Protein AF-0000000085149212 (afdb_homodimer)

InterPro domains:
  IPR003777 XdhC- CoxI [PF02625] (18-80)
  IPR027051 XdhC Rossmann domain [PF13478] (185-320)
  IPR052698 Molybdenum Cofactor Utilization and Processing [PTHR30388] (7-333)

Radius of gyration: 26.97 Å; Cα contacts (8 Å, |Δi|>4): 1523; chains: 2; bounding box: 62×85×58 Å

Secondary structure (DSSP, 8-state):
---SHHHHHHHHGGGTTS--EEEEEEEEES--SS-TT-EEEE-TTS-EEE-SSSSTTHHHHHHHHHHHHHH-B-EEEEEETT-TT-TT-TT-S--EEEEEEEE--GGGGGGGHHHHHHHHHTT--EEEEEEE--TT-BGGG--EEEEEPPTT--S-------EEEEETTEEEEEEEE-PPPEEEEE--SGGGHHHHHHHHHTT-EEEEE--STTSS-GGGSTTSEEE-S-GGGS-HHHHHT-SEEEE--S-HHHHHHHHHHHTTS--SEEEE-S-HHHHHHHHHHHT--GGG-SSEEESS-S------SHHHHHHHHHHHHHHHHTT-----GGGS--/---SHHHHHHHHGGGTTS--EEEEEEEEES--SS-TT-EEEE-TTS-EEE-SSSSTTHHHHHHHHHHHHHH-B-EEEEEETT-TT-TT-TT-S--EEEEEEEE--GGGGGGGHHHHHHHHHTT--EEEEEEE--TT-BGGG--EEEEEPPTT--S-------EEEEETTEEEEEEEE-PPPEEEEE--SGGGHHHHHHHHHTT-EEEEE--STTSS-GGGSTTSEEE-S-GGGS-HHHHHT-SEEEE--S-HHHHHHHHHHHTTS--SEEEE-S-HHHHHHHHHHHT--GGG-SSEEESS-S------SHHHHHHHHHHHHHHHHTT-----GGGS--

Sequence (676 aa):
MVQHLVDLLDTWLPSYQEDWVLAVLTQVEGSSYRKPGAIMLFHPMGKSLGMLSGGCLEADLRRHAQRAIQTQQVIQLTYDATDESDTSYQLGCGGIVNIMMVSLNKANNYLGLVSVHDALMRGDRGTYQLEIVADGVSSHQISGHFVEASSDAAPITLNTKTLKVTEQHKTLLQIPLRPPVHIGIFGGGLDAKPIAQMAQTMGWKVTIFDERTAYARTYDFPGCHIMKHPTPSISTDLLSGLDAAFIMSHNLQIDAKTLKTLQPLPLAYISLLGPVHRRDKVLDMAELSLKDFSGYFSAPAGLALGGELPGSVALSILSQCHGVLYNSKLTSLDSVMLMVQHLVDLLDTWLPSYQEDWVLAVLTQVEGSSYRKPGAIMLFHPMGKSLGMLSGGCLEADLRRHAQRAIQTQQVIQLTYDATDESDTSYQLGCGGIVNIMMVSLNKANNYLGLVSVHDALMRGDRGTYQLEIVADGVSSHQISGHFVEASSDAAPITLNTKTLKVTEQHKTLLQIPLRPPVHIGIFGGGLDAKPIAQMAQTMGWKVTIFDERTAYARTYDFPGCHIMKHPTPSISTDLLSGLDAAFIMSHNLQIDAKTLKTLQPLPLAYISLLGPVHRRDKVLDMAELSLKDFSGYFSAPAGLALGGELPGSVALSILSQCHGVLYNSKLTSLDSVML

Structure (mmCIF, N/CA/C/O backbone):
data_AF-0000000085149212-model_v1
#
loop_
_entity.id
_entity.type
_entity.pdbx_description
1 polymer 'Isoquinoline 1-oxidoreductase maturation factor'
#
loop_
_atom_site.group_PDB
_atom_site.id
_atom_site.type_symbol
_atom_site.label_atom_id
_atom_site.label_alt_id
_atom_site.label_comp_id
_atom_site.label_asym_id
_atom_site.label_entity_id
_atom_site.label_seq_id
_atom_site.pdbx_PDB_ins_code
_atom_site.Cartn_x
_atom_site.Cartn_y
_atom_site.Cartn_z
_atom_site.occupancy
_atom_site.B_iso_or_equiv
_atom_site.auth_seq_id
_atom_site.auth_comp_id
_atom_site.auth_asym_id
_atom_site.auth_atom_id
_atom_site.pdbx_PDB_model_num
ATOM 1 N N . MET A 1 1 ? 0.236 -13.805 5.188 1 48.72 1 MET A N 1
ATOM 2 C CA . MET A 1 1 ? -0.302 -14.461 4.004 1 48.72 1 MET A CA 1
ATOM 3 C C . MET A 1 1 ? 0.724 -14.477 2.877 1 48.72 1 MET A C 1
ATOM 5 O O . MET A 1 1 ? 1.381 -13.469 2.617 1 48.72 1 MET A O 1
ATOM 9 N N . VAL A 1 2 ? 1.106 -15.719 2.521 1 55.44 2 VAL A N 1
ATOM 10 C CA . VAL A 1 2 ? 2.145 -16.047 1.549 1 55.44 2 VAL A CA 1
ATOM 11 C C . VAL A 1 2 ? 1.577 -15.945 0.135 1 55.44 2 VAL A C 1
ATOM 13 O O . VAL A 1 2 ? 0.704 -16.734 -0.248 1 55.44 2 VAL A O 1
ATOM 16 N N . GLN A 1 3 ? 1.684 -14.836 -0.487 1 62.59 3 GLN A N 1
ATOM 17 C CA . GLN A 1 3 ? 1.107 -14.656 -1.815 1 62.59 3 GLN A CA 1
ATOM 18 C C . GLN A 1 3 ? 2.117 -15.016 -2.904 1 62.59 3 GLN A C 1
ATOM 20 O O . GLN A 1 3 ? 1.742 -15.531 -3.961 1 62.59 3 GLN A O 1
ATOM 25 N N . HIS A 1 4 ? 3.316 -14.812 -2.504 1 76.38 4 HIS A N 1
ATOM 26 C CA . HIS A 1 4 ? 4.359 -15.125 -3.473 1 76.38 4 HIS A CA 1
ATOM 27 C C . HIS A 1 4 ? 4.84 -16.562 -3.32 1 76.38 4 HIS A C 1
ATOM 29 O O . HIS A 1 4 ? 4.867 -17.094 -2.211 1 76.38 4 HIS A O 1
ATOM 35 N N . LEU A 1 5 ? 5.102 -17.156 -4.402 1 85.31 5 LEU A N 1
ATOM 36 C CA . LEU A 1 5 ? 5.512 -18.547 -4.422 1 85.31 5 LEU A CA 1
ATOM 37 C C . LEU A 1 5 ? 6.668 -18.797 -3.455 1 85.31 5 LEU A C 1
ATOM 39 O O . LEU A 1 5 ? 6.688 -19.797 -2.746 1 85.31 5 LEU A O 1
ATOM 43 N N . VAL A 1 6 ? 7.547 -17.844 -3.34 1 86.38 6 VAL A N 1
ATOM 44 C CA . VAL A 1 6 ? 8.711 -18.031 -2.479 1 86.38 6 VAL A CA 1
ATOM 45 C C . VAL A 1 6 ? 8.266 -18.109 -1.021 1 86.38 6 VAL A C 1
ATOM 47 O O . VAL A 1 6 ? 8.773 -18.938 -0.258 1 86.38 6 VAL A O 1
ATOM 50 N N . ASP A 1 7 ? 7.367 -17.266 -0.667 1 87.12 7 ASP A N 1
ATOM 51 C CA . ASP A 1 7 ? 6.855 -17.297 0.699 1 87.12 7 ASP A CA 1
ATOM 52 C C . ASP A 1 7 ? 6.102 -18.594 0.977 1 87.12 7 ASP A C 1
ATOM 54 O O . ASP A 1 7 ? 6.18 -19.141 2.078 1 87.12 7 ASP A O 1
ATOM 58 N N . LEU A 1 8 ? 5.383 -18.969 -0.04 1 90.69 8 LEU A N 1
ATOM 59 C CA . LEU A 1 8 ? 4.652 -20.234 0.061 1 90.69 8 LEU A CA 1
ATOM 60 C C . LEU A 1 8 ? 5.605 -21.391 0.296 1 90.69 8 LEU A C 1
ATOM 62 O O . LEU A 1 8 ? 5.406 -22.188 1.217 1 90.69 8 LEU A O 1
ATOM 66 N N . LEU A 1 9 ? 6.672 -21.422 -0.468 1 94.56 9 LEU A N 1
ATOM 67 C CA . LEU A 1 9 ? 7.641 -22.5 -0.385 1 94.56 9 LEU A CA 1
ATOM 68 C C . LEU A 1 9 ? 8.438 -22.422 0.912 1 94.56 9 LEU A C 1
ATOM 70 O O . LEU A 1 9 ? 8.781 -23.453 1.496 1 94.56 9 LEU A O 1
ATOM 74 N N . ASP A 1 10 ? 8.68 -21.203 1.374 1 92.31 10 ASP A N 1
ATOM 75 C CA . ASP A 1 10 ? 9.367 -21.016 2.648 1 92.31 10 ASP A CA 1
ATOM 76 C C . ASP A 1 10 ? 8.57 -21.625 3.797 1 92.31 10 ASP A C 1
ATOM 78 O O . ASP A 1 10 ? 9.148 -22.234 4.699 1 92.31 10 ASP A O 1
ATOM 82 N N . THR A 1 11 ? 7.355 -21.438 3.77 1 92.56 11 THR A N 1
ATOM 83 C CA . THR A 1 11 ? 6.48 -21.953 4.816 1 92.56 11 THR A CA 1
ATOM 84 C C . THR A 1 11 ? 6.32 -23.469 4.695 1 92.56 11 THR A C 1
ATOM 86 O O . THR A 1 11 ? 6.168 -24.156 5.703 1 92.56 11 THR A O 1
ATOM 89 N N . TRP A 1 12 ? 6.371 -23.969 3.514 1 95.62 12 TRP A N 1
ATOM 90 C CA . TRP A 1 12 ? 6.184 -25.375 3.203 1 95.62 12 TRP A CA 1
ATOM 91 C C . TRP A 1 12 ? 7.434 -26.172 3.551 1 95.62 12 TRP A C 1
ATOM 93 O O . TRP A 1 12 ? 7.336 -27.312 4.039 1 95.62 12 TRP A O 1
ATOM 103 N N . LEU A 1 13 ? 8.594 -25.594 3.445 1 95.81 13 LEU A N 1
ATOM 104 C CA . LEU A 1 13 ? 9.891 -26.281 3.428 1 95.81 13 LEU A CA 1
ATOM 105 C C . LEU A 1 13 ? 10.141 -27 4.746 1 95.81 13 LEU A C 1
ATOM 107 O O . LEU A 1 13 ? 10.586 -28.156 4.746 1 95.81 13 LEU A O 1
ATOM 111 N N . PRO A 1 14 ? 9.758 -26.375 5.887 1 95.62 14 PRO A N 1
ATOM 112 C CA . PRO A 1 14 ? 10.055 -27.047 7.156 1 95.62 14 PRO A CA 1
ATOM 113 C C . PRO A 1 14 ? 9.32 -28.375 7.301 1 95.62 14 PRO A C 1
ATOM 115 O O . PRO A 1 14 ? 9.758 -29.234 8.062 1 95.62 14 PRO A O 1
ATOM 118 N N . SER A 1 15 ? 8.242 -28.594 6.582 1 96.12 15 SER A N 1
ATOM 119 C CA . SER A 1 15 ? 7.461 -29.828 6.688 1 96.12 15 SER A CA 1
ATOM 120 C C . SER A 1 15 ? 7.254 -30.469 5.316 1 96.12 15 SER A C 1
ATOM 122 O O . SER A 1 15 ? 6.254 -31.156 5.09 1 96.12 15 SER A O 1
ATOM 124 N N . TYR A 1 16 ? 8.18 -30.188 4.402 1 95.25 16 TYR A N 1
ATOM 125 C CA . TYR A 1 16 ? 7.965 -30.562 3.014 1 95.25 16 TYR A CA 1
ATOM 126 C C . TYR A 1 16 ? 7.91 -32.094 2.873 1 95.25 16 TYR A C 1
ATOM 128 O O . TYR A 1 16 ? 7.375 -32.594 1.891 1 95.25 16 TYR A O 1
ATOM 136 N N . GLN A 1 17 ? 8.445 -32.844 3.912 1 95.75 17 GLN A N 1
ATOM 137 C CA . GLN A 1 17 ? 8.5 -34.281 3.816 1 95.75 17 GLN A CA 1
ATOM 138 C C . GLN A 1 17 ? 7.176 -34.906 4.246 1 95.75 17 GLN A C 1
ATOM 140 O O . GLN A 1 17 ? 6.988 -36.125 4.121 1 95.75 17 GLN A O 1
ATOM 145 N N . GLU A 1 18 ? 6.332 -34.031 4.672 1 94.75 18 GLU A N 1
ATOM 146 C CA . GLU A 1 18 ? 4.996 -34.531 4.98 1 94.75 18 GLU A CA 1
ATOM 147 C C . GLU A 1 18 ? 4.168 -34.688 3.713 1 94.75 18 GLU A C 1
ATOM 149 O O . GLU A 1 18 ? 4.645 -34.438 2.609 1 94.75 18 GLU A O 1
ATOM 154 N N . ASP A 1 19 ? 2.996 -35.375 3.775 1 93.75 19 ASP A N 1
ATOM 155 C CA . ASP A 1 19 ? 2.199 -35.781 2.627 1 93.75 19 ASP A CA 1
ATOM 156 C C . ASP A 1 19 ? 1.38 -34.625 2.074 1 93.75 19 ASP A C 1
ATOM 158 O O . ASP A 1 19 ? 0.161 -34.719 1.921 1 93.75 19 ASP A O 1
ATOM 162 N N . TRP A 1 20 ? 2.096 -33.531 1.67 1 97.75 20 TRP A N 1
ATOM 163 C CA . TRP A 1 20 ? 1.412 -32.406 1.094 1 97.75 20 TRP A CA 1
ATOM 164 C C . TRP A 1 20 ? 0.866 -32.719 -0.292 1 97.75 20 TRP A C 1
ATOM 166 O O . TRP A 1 20 ? 1.328 -33.656 -0.941 1 97.75 20 TRP A O 1
ATOM 176 N N . VAL A 1 21 ? -0.133 -31.984 -0.69 1 98.31 21 VAL A N 1
ATOM 177 C CA . VAL A 1 21 ? -0.676 -32.062 -2.041 1 98.31 21 VAL A CA 1
ATOM 178 C C . VAL A 1 21 ? -0.522 -30.719 -2.742 1 98.31 21 VAL A C 1
ATOM 180 O O . VAL A 1 21 ? -0.806 -29.672 -2.154 1 98.31 21 VAL A O 1
ATOM 183 N N . LEU A 1 22 ? 0.005 -30.75 -3.938 1 97.88 22 LEU A N 1
ATOM 184 C CA . LEU A 1 22 ? 0.068 -29.578 -4.793 1 97.88 22 LEU A CA 1
ATOM 185 C C . LEU A 1 22 ? -1.175 -29.469 -5.672 1 97.88 22 LEU A C 1
ATOM 187 O O . LEU A 1 22 ? -1.563 -30.453 -6.32 1 97.88 22 LEU A O 1
ATOM 191 N N . ALA A 1 23 ? -1.836 -28.375 -5.629 1 97.19 23 ALA A N 1
ATOM 192 C CA . ALA A 1 23 ? -2.854 -28.016 -6.613 1 97.19 23 ALA A CA 1
ATOM 193 C C . ALA A 1 23 ? -2.352 -26.906 -7.539 1 97.19 23 ALA A C 1
ATOM 195 O O . ALA A 1 23 ? -1.849 -25.891 -7.074 1 97.19 23 ALA A O 1
ATOM 196 N N . VAL A 1 24 ? -2.445 -27.141 -8.82 1 96.69 24 VAL A N 1
ATOM 197 C CA . VAL A 1 24 ? -1.967 -26.141 -9.781 1 96.69 24 VAL A CA 1
ATOM 198 C C . VAL A 1 24 ? -3.053 -25.859 -10.812 1 96.69 24 VAL A C 1
ATOM 200 O O . VAL A 1 24 ? -3.717 -26.781 -11.297 1 96.69 24 VAL A O 1
ATOM 203 N N . LEU A 1 25 ? -3.287 -24.594 -11.039 1 95.12 25 LEU A N 1
ATOM 204 C CA . LEU A 1 25 ? -4.176 -24.188 -12.117 1 95.12 25 LEU A CA 1
ATOM 205 C C . LEU A 1 25 ? -3.52 -24.406 -13.477 1 95.12 25 LEU A C 1
ATOM 207 O O . LEU A 1 25 ? -2.525 -23.75 -13.797 1 95.12 25 LEU A O 1
ATOM 211 N N . THR A 1 26 ? -4.09 -25.266 -14.305 1 96.56 26 THR A N 1
ATOM 212 C CA . THR A 1 26 ? -3.41 -25.672 -15.523 1 96.56 26 THR A CA 1
ATOM 213 C C . THR A 1 26 ? -4.008 -24.969 -16.734 1 96.56 26 THR A C 1
ATOM 215 O O . THR A 1 26 ? -3.34 -24.812 -17.766 1 96.56 26 THR A O 1
ATOM 218 N N . GLN A 1 27 ? -5.258 -24.594 -16.562 1 93.88 27 GLN A N 1
ATOM 219 C CA . GLN A 1 27 ? -5.941 -23.969 -17.688 1 93.88 27 GLN A CA 1
ATOM 220 C C . GLN A 1 27 ? -7.117 -23.125 -17.219 1 93.88 27 GLN A C 1
ATOM 222 O O . GLN A 1 27 ? -7.789 -23.469 -16.25 1 93.88 27 GLN A O 1
ATOM 227 N N . VAL A 1 28 ? -7.258 -22.031 -17.875 1 90.38 28 VAL A N 1
ATOM 228 C CA . VAL A 1 28 ? -8.398 -21.156 -17.609 1 90.38 28 VAL A CA 1
ATOM 229 C C . VAL A 1 28 ? -9.062 -20.766 -18.938 1 90.38 28 VAL A C 1
ATOM 231 O O . VAL A 1 28 ? -8.383 -20.422 -19.906 1 90.38 28 VAL A O 1
ATOM 234 N N . GLU A 1 29 ? -10.305 -21.016 -19.016 1 88.81 29 GLU A N 1
ATOM 235 C CA . GLU A 1 29 ? -11.141 -20.469 -20.094 1 88.81 29 GLU A CA 1
ATOM 236 C C . GLU A 1 29 ? -12.047 -19.359 -19.562 1 88.81 29 GLU A C 1
ATOM 238 O O . GLU A 1 29 ? -12.797 -19.562 -18.609 1 88.81 29 GLU A O 1
ATOM 243 N N . GLY A 1 30 ? -11.945 -18.25 -20.234 1 85.31 30 GLY A N 1
ATOM 244 C CA . GLY A 1 30 ? -12.68 -17.125 -19.703 1 85.31 30 GLY A CA 1
ATOM 245 C C . GLY A 1 30 ? -11.938 -16.391 -18.594 1 85.31 30 GLY A C 1
ATOM 246 O O . GLY A 1 30 ? -10.742 -16.094 -18.734 1 85.31 30 GLY A O 1
ATOM 247 N N . SER A 1 31 ? -12.703 -16.031 -17.547 1 81.25 31 SER A N 1
ATOM 248 C CA . SER A 1 31 ? -12.102 -15.25 -16.484 1 81.25 31 SER A CA 1
ATOM 249 C C . SER A 1 31 ? -11.93 -16.078 -15.219 1 81.25 31 SER A C 1
ATOM 251 O O . SER A 1 31 ? -12.719 -16.984 -14.953 1 81.25 31 SER A O 1
ATOM 253 N N . SER A 1 32 ? -10.898 -15.852 -14.547 1 82.75 32 SER A N 1
ATOM 254 C CA . SER A 1 32 ? -10.609 -16.469 -13.266 1 82.75 32 SER A CA 1
ATOM 255 C C . SER A 1 32 ? -9.867 -15.516 -12.336 1 82.75 32 SER A C 1
ATOM 257 O O . SER A 1 32 ? -9.344 -14.492 -12.781 1 82.75 32 SER A O 1
ATOM 259 N N . TYR A 1 33 ? -9.953 -15.883 -11.086 1 81 33 TYR A N 1
ATOM 260 C CA . TYR A 1 33 ? -9.25 -15.07 -10.102 1 81 33 TYR A CA 1
ATOM 261 C C . TYR A 1 33 ? -7.746 -15.141 -10.297 1 81 33 TYR A C 1
ATOM 263 O O . TYR A 1 33 ? -7.062 -14.109 -10.281 1 81 33 TYR A O 1
ATOM 271 N N . ARG A 1 34 ? -7.27 -16.359 -10.469 1 87.88 34 ARG A N 1
ATOM 272 C CA . ARG A 1 34 ? -5.852 -16.578 -10.734 1 87.88 34 ARG A CA 1
ATOM 273 C C . ARG A 1 34 ? -5.641 -17.141 -12.133 1 87.88 34 ARG A C 1
ATOM 275 O O . ARG A 1 34 ? -6.582 -17.609 -12.766 1 87.88 34 ARG A O 1
ATOM 282 N N . LYS A 1 35 ? -4.426 -17.047 -12.555 1 89.25 35 LYS A N 1
ATOM 283 C CA . LYS A 1 35 ? -4.074 -17.516 -13.891 1 89.25 35 LYS A CA 1
ATOM 284 C C . LYS A 1 35 ? -3.363 -18.859 -13.836 1 89.25 35 LYS A C 1
ATOM 286 O O . LYS A 1 35 ? -2.953 -19.312 -12.758 1 89.25 35 LYS A O 1
ATOM 291 N N . PRO A 1 36 ? -3.305 -19.5 -15.023 1 93.25 36 PRO A N 1
ATOM 292 C CA . PRO A 1 36 ? -2.572 -20.766 -15.031 1 93.25 36 PRO A CA 1
ATOM 293 C C . PRO A 1 36 ? -1.179 -20.656 -14.422 1 93.25 36 PRO A C 1
ATOM 295 O O . PRO A 1 36 ? -0.479 -19.656 -14.656 1 93.25 36 PRO A O 1
ATOM 298 N N . GLY A 1 37 ? -0.796 -21.672 -13.688 1 93.94 37 GLY A N 1
ATOM 299 C CA . GLY A 1 37 ? 0.485 -21.641 -13 1 93.94 37 GLY A CA 1
ATOM 300 C C . GLY A 1 37 ? 0.358 -21.328 -11.516 1 93.94 37 GLY A C 1
ATOM 301 O O . GLY A 1 37 ? 1.283 -21.594 -10.742 1 93.94 37 GLY A O 1
ATOM 302 N N . ALA A 1 38 ? -0.82 -20.797 -11.133 1 92.38 38 ALA A N 1
ATOM 303 C CA . ALA A 1 38 ? -1.062 -20.562 -9.719 1 92.38 38 ALA A CA 1
ATOM 304 C C . ALA A 1 38 ? -1.047 -21.859 -8.93 1 92.38 38 ALA A C 1
ATOM 306 O O . ALA A 1 38 ? -1.564 -22.891 -9.391 1 92.38 38 ALA A O 1
ATOM 307 N N . ILE A 1 39 ? -0.482 -21.781 -7.703 1 93.19 39 ILE A N 1
ATOM 308 C CA . ILE A 1 39 ? -0.254 -22.984 -6.922 1 93.19 39 ILE A CA 1
ATOM 309 C C . ILE A 1 39 ? -0.87 -22.828 -5.535 1 93.19 39 ILE A C 1
ATOM 311 O O . ILE A 1 39 ? -0.856 -21.75 -4.961 1 93.19 39 ILE A O 1
ATOM 315 N N . MET A 1 40 ? -1.402 -23.906 -5.062 1 93.94 40 MET A N 1
ATOM 316 C CA . MET A 1 40 ? -1.855 -24.062 -3.684 1 93.94 40 MET A CA 1
ATOM 317 C C . MET A 1 40 ? -1.397 -25.391 -3.104 1 93.94 40 MET A C 1
ATOM 319 O O . MET A 1 40 ? -1.332 -26.391 -3.818 1 93.94 40 MET A O 1
ATOM 323 N N . LEU A 1 41 ? -0.998 -25.391 -1.841 1 96 41 LEU A N 1
ATOM 324 C CA . LEU A 1 41 ? -0.539 -26.609 -1.163 1 96 41 LEU A CA 1
ATOM 325 C C . LEU A 1 41 ? -1.487 -26.984 -0.032 1 96 41 LEU A C 1
ATOM 327 O O . LEU A 1 41 ? -1.978 -26.109 0.693 1 96 41 LEU A O 1
ATOM 331 N N . PHE A 1 42 ? -1.752 -28.219 0.067 1 96.19 42 PHE A N 1
ATOM 332 C CA . PHE A 1 42 ? -2.633 -28.734 1.105 1 96.19 42 PHE A CA 1
ATOM 333 C C . PHE A 1 42 ? -1.885 -29.688 2.021 1 96.19 42 PHE A C 1
ATOM 335 O O . PHE A 1 42 ? -1.281 -30.656 1.554 1 96.19 42 PHE A O 1
ATOM 342 N N . HIS A 1 43 ? -1.941 -29.422 3.262 1 95.5 43 HIS A N 1
ATOM 343 C CA . HIS A 1 43 ? -1.391 -30.312 4.273 1 95.5 43 HIS A CA 1
ATOM 344 C C . HIS A 1 43 ? -2.381 -31.422 4.633 1 95.5 43 HIS A C 1
ATOM 346 O O . HIS A 1 43 ? -3.594 -31.188 4.617 1 95.5 43 HIS A O 1
ATOM 352 N N . PRO A 1 44 ? -1.863 -32.562 4.996 1 92 44 PRO A N 1
ATOM 353 C CA . PRO A 1 44 ? -2.775 -33.625 5.359 1 92 44 PRO A CA 1
ATOM 354 C C . PRO A 1 44 ? -3.627 -33.312 6.582 1 92 44 PRO A C 1
ATOM 356 O O . PRO A 1 44 ? -4.738 -33.844 6.723 1 92 44 PRO A O 1
ATOM 359 N N . MET A 1 45 ? -3.193 -32.406 7.387 1 91.75 45 MET A N 1
ATOM 360 C CA . MET A 1 45 ? -3.908 -32.062 8.617 1 91.75 45 MET A CA 1
ATOM 361 C C . MET A 1 45 ? -4.785 -30.844 8.43 1 91.75 45 MET A C 1
ATOM 363 O O . MET A 1 45 ? -5.246 -30.25 9.406 1 91.75 45 MET A O 1
ATOM 367 N N . GLY A 1 46 ? -4.988 -30.406 7.258 1 87.69 46 GLY A N 1
ATOM 368 C CA . GLY A 1 46 ? -6.02 -29.422 7.016 1 87.69 46 GLY A CA 1
ATOM 369 C C . GLY A 1 46 ? -5.457 -28.047 6.699 1 87.69 46 GLY A C 1
ATOM 370 O O . GLY A 1 46 ? -6.164 -27.188 6.16 1 87.69 46 GLY A O 1
ATOM 371 N N . LYS A 1 47 ? -4.266 -27.797 7.012 1 88.31 47 LYS A N 1
ATOM 372 C CA . LYS A 1 47 ? -3.652 -26.516 6.691 1 88.31 47 LYS A CA 1
ATOM 373 C C . LYS A 1 47 ? -3.457 -26.359 5.188 1 88.31 47 LYS A C 1
ATOM 375 O O . LYS A 1 47 ? -3.229 -27.344 4.48 1 88.31 47 LYS A O 1
ATOM 380 N N . SER A 1 48 ? -3.67 -25.219 4.66 1 91.5 48 SER A N 1
ATOM 381 C CA . SER A 1 48 ? -3.422 -24.953 3.25 1 91.5 48 SER A CA 1
ATOM 382 C C . SER A 1 48 ? -2.572 -23.688 3.07 1 91.5 48 SER A C 1
ATOM 384 O O . SER A 1 48 ? -2.564 -22.812 3.934 1 91.5 48 SER A O 1
ATOM 386 N N . LEU A 1 49 ? -1.771 -23.641 2.012 1 91.81 49 LEU A N 1
ATOM 387 C CA . LEU A 1 49 ? -0.938 -22.5 1.628 1 91.81 49 LEU A CA 1
ATOM 388 C C . LEU A 1 49 ? -1.251 -22.062 0.205 1 91.81 49 LEU A C 1
ATOM 390 O O . LEU A 1 49 ? -1.349 -22.891 -0.704 1 91.81 49 LEU A O 1
ATOM 394 N N . GLY A 1 50 ? -1.439 -20.688 0.141 1 89.19 50 GLY A N 1
ATOM 395 C CA . GLY A 1 50 ? -1.713 -20.141 -1.181 1 89.19 50 GLY A CA 1
ATOM 396 C C . GLY A 1 50 ? -3.193 -19.984 -1.461 1 89.19 50 GLY A C 1
ATOM 397 O O . GLY A 1 50 ? -4.023 -20.156 -0.566 1 89.19 50 GLY A O 1
ATOM 398 N N . MET A 1 51 ? -3.461 -19.547 -2.752 1 86.75 51 MET A N 1
ATOM 399 C CA . MET A 1 51 ? -4.84 -19.297 -3.164 1 86.75 51 MET A CA 1
ATOM 400 C C . MET A 1 51 ? -5.004 -19.484 -4.668 1 86.75 51 MET A C 1
ATOM 402 O O . MET A 1 51 ? -4.168 -19.031 -5.453 1 86.75 51 MET A O 1
ATOM 406 N N . LEU A 1 52 ? -6 -20.203 -5.031 1 88.25 52 LEU A N 1
ATOM 407 C CA . LEU A 1 52 ? -6.293 -20.391 -6.449 1 88.25 52 LEU A CA 1
ATOM 408 C C . LEU A 1 52 ? -7.523 -19.578 -6.859 1 88.25 52 LEU A C 1
ATOM 410 O O . LEU A 1 52 ? -7.746 -19.344 -8.047 1 88.25 52 LEU A O 1
ATOM 414 N N . SER A 1 53 ? -8.273 -19.281 -5.789 1 80.44 53 SER A N 1
ATOM 415 C CA . SER A 1 53 ? -9.516 -18.531 -5.996 1 80.44 53 SER A CA 1
ATOM 416 C C . SER A 1 53 ? -9.781 -17.578 -4.844 1 80.44 53 SER A C 1
ATOM 418 O O . SER A 1 53 ? -8.922 -17.359 -3.988 1 80.44 53 SER A O 1
ATOM 420 N N . GLY A 1 54 ? -10.875 -16.844 -4.891 1 73.75 54 GLY A N 1
ATOM 421 C CA . GLY A 1 54 ? -11.258 -15.945 -3.811 1 73.75 54 GLY A CA 1
ATOM 422 C C . GLY A 1 54 ? -11.852 -16.672 -2.617 1 73.75 54 GLY A C 1
ATOM 423 O O . GLY A 1 54 ? -12.57 -16.062 -1.817 1 73.75 54 GLY A O 1
ATOM 424 N N . GLY A 1 55 ? -11.602 -18 -2.412 1 70.88 55 GLY A N 1
ATOM 425 C CA . GLY A 1 55 ? -12.102 -18.766 -1.289 1 70.88 55 GLY A CA 1
ATOM 426 C C . GLY A 1 55 ? -13.203 -19.75 -1.676 1 70.88 55 GLY A C 1
ATOM 427 O O . GLY A 1 55 ? -13.547 -20.641 -0.902 1 70.88 55 GLY A O 1
ATOM 428 N N . CYS A 1 56 ? -13.719 -19.75 -2.803 1 70.5 56 CYS A N 1
ATOM 429 C CA . CYS A 1 56 ? -14.898 -20.5 -3.205 1 70.5 56 CYS A CA 1
ATOM 430 C C . CYS A 1 56 ? -14.547 -21.969 -3.447 1 70.5 56 CYS A C 1
ATOM 432 O O . CYS A 1 56 ? -15.352 -22.859 -3.17 1 70.5 56 CYS A O 1
ATOM 434 N N . LEU A 1 57 ? -13.344 -22.203 -3.865 1 80.06 57 LEU A N 1
ATOM 435 C CA . LEU A 1 57 ? -12.984 -23.547 -4.297 1 80.06 57 LEU A CA 1
ATOM 436 C C . LEU A 1 57 ? -12.211 -24.281 -3.203 1 80.06 57 LEU A C 1
ATOM 438 O O . LEU A 1 57 ? -12.102 -25.516 -3.23 1 80.06 57 LEU A O 1
ATOM 442 N N . GLU A 1 58 ? -11.75 -23.578 -2.221 1 81.19 58 GLU A N 1
ATOM 443 C CA . GLU A 1 58 ? -10.719 -24.094 -1.326 1 81.19 58 GLU A CA 1
ATOM 444 C C . GLU A 1 58 ? -11.258 -25.25 -0.473 1 81.19 58 GLU A C 1
ATOM 446 O O . GLU A 1 58 ? -10.547 -26.219 -0.217 1 81.19 58 GLU A O 1
ATOM 451 N N . ALA A 1 59 ? -12.508 -25.156 -0.05 1 80.94 59 ALA A N 1
ATOM 452 C CA . ALA A 1 59 ? -13.07 -26.234 0.759 1 80.94 59 ALA A CA 1
ATOM 453 C C . ALA A 1 59 ? -13.164 -27.531 -0.04 1 80.94 59 ALA A C 1
ATOM 455 O O . ALA A 1 59 ? -12.828 -28.609 0.464 1 80.94 59 ALA A O 1
ATOM 456 N N . ASP A 1 60 ? -13.641 -27.438 -1.241 1 88.69 60 ASP A N 1
ATOM 457 C CA . ASP A 1 60 ? -13.742 -28.609 -2.105 1 88.69 60 ASP A CA 1
ATOM 458 C C . ASP A 1 60 ? -12.359 -29.156 -2.463 1 88.69 60 ASP A C 1
ATOM 460 O O . ASP A 1 60 ? -12.148 -30.359 -2.49 1 88.69 60 ASP A O 1
ATOM 464 N N . LEU A 1 61 ? -11.477 -28.281 -2.732 1 92.81 61 LEU A N 1
ATOM 465 C CA . LEU A 1 61 ? -10.117 -28.672 -3.062 1 92.81 61 LEU A CA 1
ATOM 466 C C . LEU A 1 61 ? -9.477 -29.453 -1.915 1 92.81 61 LEU A C 1
ATOM 468 O O . LEU A 1 61 ? -8.719 -30.391 -2.145 1 92.81 61 LEU A O 1
ATOM 472 N N . ARG A 1 62 ? -9.812 -29.109 -0.745 1 92.44 62 ARG A N 1
ATOM 473 C CA . ARG A 1 62 ? -9.281 -29.797 0.422 1 92.44 62 ARG A CA 1
ATOM 474 C C . ARG A 1 62 ? -9.742 -31.25 0.458 1 92.44 62 ARG A C 1
ATOM 47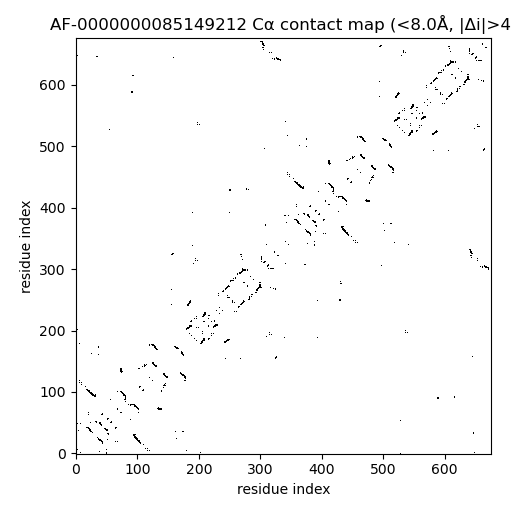6 O O . ARG A 1 62 ? -8.969 -32.156 0.798 1 92.44 62 ARG A O 1
ATOM 483 N N . ARG A 1 63 ? -10.961 -31.438 0.127 1 93.06 63 ARG A N 1
ATOM 484 C CA . ARG A 1 63 ? -11.492 -32.812 0.083 1 93.06 63 ARG A CA 1
ATOM 485 C C . ARG A 1 63 ? -10.773 -33.625 -0.97 1 93.06 63 ARG A C 1
ATOM 487 O O . ARG A 1 63 ? -10.398 -34.781 -0.71 1 93.06 63 ARG A O 1
ATOM 494 N N . HIS A 1 64 ? -10.625 -33.062 -2.064 1 95.69 64 HIS A N 1
ATOM 495 C CA . HIS A 1 64 ? -9.938 -33.781 -3.139 1 95.69 64 HIS A CA 1
ATOM 496 C C . HIS A 1 64 ? -8.477 -34 -2.787 1 95.69 64 HIS A C 1
ATOM 498 O O . HIS A 1 64 ? -7.891 -35.031 -3.193 1 95.69 64 HIS A O 1
ATOM 504 N N . ALA A 1 65 ? -7.91 -33.094 -2.037 1 96.62 65 ALA A N 1
ATOM 505 C CA . ALA A 1 65 ? -6.527 -33.25 -1.601 1 96.62 65 ALA A CA 1
ATOM 506 C C . ALA A 1 65 ? -6.379 -34.5 -0.72 1 96.62 65 ALA A C 1
ATOM 508 O O . ALA A 1 65 ? -5.41 -35.25 -0.854 1 96.62 65 ALA A O 1
ATOM 509 N N . GLN A 1 66 ? -7.336 -34.688 0.116 1 95.19 66 GLN A N 1
ATOM 510 C CA . GLN A 1 66 ? -7.312 -35.875 0.967 1 95.19 66 GLN A CA 1
ATOM 511 C C . GLN A 1 66 ? -7.367 -37.156 0.134 1 95.19 66 GLN A C 1
ATOM 513 O O . GLN A 1 66 ? -6.66 -38.125 0.421 1 95.19 66 GLN A O 1
ATOM 518 N N . ARG A 1 67 ? -8.18 -37.094 -0.853 1 96.44 67 ARG A N 1
ATOM 519 C CA . ARG A 1 67 ? -8.281 -38.219 -1.759 1 96.44 67 ARG A CA 1
ATOM 520 C C . ARG A 1 67 ? -6.953 -38.469 -2.471 1 96.44 67 ARG A C 1
ATOM 522 O O . ARG A 1 67 ? -6.535 -39.625 -2.625 1 96.44 67 ARG A O 1
ATOM 529 N N . ALA A 1 68 ? -6.32 -37.469 -2.904 1 97.31 68 ALA A N 1
ATOM 530 C CA . ALA A 1 68 ? -5.031 -37.594 -3.58 1 97.31 68 ALA A CA 1
ATOM 531 C C . ALA A 1 68 ? -3.986 -38.219 -2.662 1 97.31 68 ALA A C 1
ATOM 533 O O . ALA A 1 68 ? -3.172 -39.031 -3.105 1 97.31 68 ALA A O 1
ATOM 534 N N . ILE A 1 69 ? -4.016 -37.812 -1.412 1 95.56 69 ILE A N 1
ATOM 535 C CA . ILE A 1 69 ? -3.084 -38.344 -0.43 1 95.56 69 ILE A CA 1
ATOM 536 C C . ILE A 1 69 ? -3.326 -39.844 -0.256 1 95.56 69 ILE A C 1
ATOM 538 O O . ILE A 1 69 ? -2.383 -40.656 -0.264 1 95.56 69 ILE A O 1
ATOM 542 N N . GLN A 1 70 ? -4.531 -40.219 -0.16 1 95.31 70 GLN A N 1
ATOM 543 C CA . GLN A 1 70 ? -4.914 -41.594 0.113 1 95.31 70 GLN A CA 1
ATOM 544 C C . GLN A 1 70 ? -4.613 -42.5 -1.082 1 95.31 70 GLN A C 1
ATOM 546 O O . GLN A 1 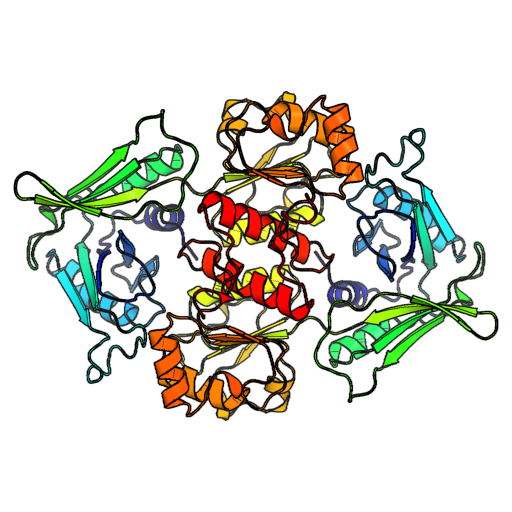70 ? -4.121 -43.625 -0.917 1 95.31 70 GLN A O 1
ATOM 551 N N . THR A 1 71 ? -4.863 -42.031 -2.256 1 97 71 THR A N 1
ATOM 552 C CA . THR A 1 71 ? -4.789 -42.875 -3.441 1 97 71 THR A CA 1
ATOM 553 C C . THR A 1 71 ? -3.406 -42.781 -4.082 1 97 71 THR A C 1
ATOM 555 O O . THR A 1 71 ? -3.029 -43.625 -4.887 1 97 71 THR A O 1
ATOM 558 N N . GLN A 1 72 ? -2.723 -41.656 -3.799 1 97.31 72 GLN A N 1
ATOM 559 C CA . GLN A 1 72 ? -1.446 -41.344 -4.438 1 97.31 72 GLN A CA 1
ATOM 560 C C . GLN A 1 72 ? -1.588 -41.312 -5.953 1 97.31 72 GLN A C 1
ATOM 562 O O . GLN A 1 72 ? -0.713 -41.781 -6.68 1 97.31 72 GLN A O 1
ATOM 567 N N . GLN A 1 73 ? -2.781 -40.844 -6.359 1 97.94 73 GLN A N 1
ATOM 568 C CA . GLN A 1 73 ? -3.08 -40.656 -7.773 1 97.94 73 GLN A CA 1
ATOM 569 C C . GLN A 1 73 ? -3.326 -39.188 -8.086 1 97.94 73 GLN A C 1
ATOM 571 O O . GLN A 1 73 ? -3.82 -38.438 -7.242 1 97.94 73 GLN A O 1
ATOM 576 N N . VAL A 1 74 ? -2.945 -38.844 -9.297 1 98.31 74 VAL A N 1
ATOM 577 C CA . VAL A 1 74 ? -3.242 -37.5 -9.797 1 98.31 74 VAL A CA 1
ATOM 578 C C . VAL A 1 74 ? -4.754 -37.312 -9.93 1 98.31 74 VAL A C 1
ATOM 580 O O . VAL A 1 74 ? -5.457 -38.219 -10.383 1 98.31 74 VAL A O 1
ATOM 583 N N . ILE A 1 75 ? -5.195 -36.188 -9.492 1 98.38 75 ILE A N 1
ATOM 584 C CA . ILE A 1 75 ? -6.602 -35.844 -9.648 1 98.38 75 ILE A CA 1
ATOM 585 C C . ILE A 1 75 ? -6.723 -34.625 -10.578 1 98.38 75 ILE A C 1
ATOM 587 O O . ILE A 1 75 ? -6.047 -33.625 -10.375 1 98.38 75 ILE A O 1
ATOM 591 N N . GLN A 1 76 ? -7.48 -34.812 -11.625 1 97.88 76 GLN A N 1
ATOM 592 C CA . GLN A 1 76 ? -7.84 -33.688 -12.492 1 97.88 76 GLN A CA 1
ATOM 593 C C . GLN A 1 76 ? -9.227 -33.156 -12.141 1 97.88 76 GLN A C 1
ATOM 595 O O . GLN A 1 76 ? -10.203 -33.906 -12.141 1 97.88 76 GLN A O 1
ATOM 600 N N . LEU A 1 77 ? -9.258 -31.859 -11.836 1 95.94 77 LEU A N 1
ATOM 601 C CA . LEU A 1 77 ? -10.523 -31.219 -11.492 1 95.94 77 LEU A CA 1
ATOM 602 C C . LEU A 1 77 ? -10.891 -30.156 -12.516 1 95.94 77 LEU A C 1
ATOM 604 O O . LEU A 1 77 ? -10.016 -29.438 -13.008 1 95.94 77 LEU A O 1
ATOM 608 N N . THR A 1 78 ? -12.109 -30.094 -12.867 1 93.62 78 THR A N 1
ATOM 609 C CA . THR A 1 78 ? -12.664 -29.016 -13.688 1 93.62 78 THR A CA 1
ATOM 610 C C . THR A 1 78 ? -13.812 -28.328 -12.969 1 93.62 78 THR A C 1
ATOM 612 O O . THR A 1 78 ? -14.758 -28.969 -12.523 1 93.62 78 THR A O 1
ATOM 615 N N . TYR A 1 79 ? -13.617 -27.078 -12.766 1 87.94 79 TYR A N 1
ATOM 616 C CA . TYR A 1 79 ? -14.695 -26.266 -12.203 1 87.94 79 TYR A CA 1
ATOM 617 C C . TYR A 1 79 ? -15.281 -25.328 -13.258 1 87.94 79 TYR A C 1
ATOM 619 O O . TYR A 1 79 ? -14.562 -24.531 -13.852 1 87.94 79 TYR A O 1
ATOM 627 N N . ASP A 1 80 ? -16.547 -25.422 -13.508 1 81.69 80 ASP A N 1
ATOM 628 C CA . ASP A 1 80 ? -17.234 -24.641 -14.523 1 81.69 80 ASP A CA 1
ATOM 629 C C . ASP A 1 80 ? -18.172 -23.609 -13.891 1 81.69 80 ASP A C 1
ATOM 631 O O . ASP A 1 80 ? -19.281 -23.953 -13.469 1 81.69 80 ASP A O 1
ATOM 635 N N . ALA A 1 81 ? -17.719 -22.453 -13.844 1 67.06 81 ALA A N 1
ATOM 636 C CA . ALA A 1 81 ? -18.5 -21.375 -13.25 1 67.06 81 ALA A CA 1
ATOM 637 C C . ALA A 1 81 ? -19.547 -20.844 -14.234 1 67.06 81 ALA A C 1
ATOM 639 O O . ALA A 1 81 ? -20.391 -20.047 -13.859 1 67.06 81 ALA A O 1
ATOM 640 N N . THR A 1 82 ? -19.469 -21.188 -15.477 1 62.5 82 THR A N 1
ATOM 641 C CA . THR A 1 82 ? -20.453 -20.766 -16.453 1 62.5 82 THR A CA 1
ATOM 642 C C . THR A 1 82 ? -21.781 -21.484 -16.25 1 62.5 82 THR A C 1
ATOM 644 O O . THR A 1 82 ? -22.812 -21.062 -16.75 1 62.5 82 THR A O 1
ATOM 647 N N . ASP A 1 83 ? -21.641 -22.531 -15.539 1 58.5 83 ASP A N 1
ATOM 648 C CA . ASP A 1 83 ? -22.844 -23.328 -15.328 1 58.5 83 ASP A CA 1
ATOM 649 C C . ASP A 1 83 ? -23.656 -22.797 -14.141 1 58.5 83 ASP A C 1
ATOM 651 O O . ASP A 1 83 ? -23.219 -22.906 -12.992 1 58.5 83 ASP A O 1
ATOM 655 N N . GLU A 1 84 ? -24.672 -21.984 -14.414 1 55.97 84 GLU A N 1
ATOM 656 C CA . GLU A 1 84 ? -25.547 -21.328 -13.445 1 55.97 84 GLU A CA 1
ATOM 657 C C . GLU A 1 84 ? -26.156 -22.344 -12.477 1 55.97 84 GLU A C 1
ATOM 659 O O . GLU A 1 84 ? -26.625 -21.969 -11.398 1 55.97 84 GLU A O 1
ATOM 664 N N . SER A 1 85 ? -26.281 -23.5 -12.922 1 48.97 85 SER A N 1
ATOM 665 C CA . SER A 1 85 ? -26.969 -24.516 -12.125 1 48.97 85 SER A CA 1
ATOM 666 C C . SER A 1 85 ? -26.047 -25.078 -11.047 1 48.97 85 SER A C 1
ATOM 668 O O . SER A 1 85 ? -26.516 -25.719 -10.102 1 48.97 85 SER A O 1
ATOM 670 N N . ASP A 1 86 ? -24.812 -24.812 -11.266 1 50.34 86 ASP A N 1
ATOM 671 C CA . ASP A 1 86 ? -23.891 -25.375 -10.289 1 50.34 86 ASP A CA 1
ATOM 672 C C . ASP A 1 86 ? -23.75 -24.453 -9.078 1 50.34 86 ASP A C 1
ATOM 674 O O . ASP A 1 86 ? -23.156 -23.375 -9.172 1 50.34 86 ASP A O 1
ATOM 678 N N . THR A 1 87 ? -24.625 -24.609 -8.18 1 48.72 87 THR A N 1
ATOM 679 C CA . THR A 1 87 ? -24.781 -23.859 -6.934 1 48.72 87 THR A CA 1
ATOM 680 C C . THR A 1 87 ? -23.438 -23.719 -6.211 1 48.72 87 THR A C 1
ATOM 682 O O . THR A 1 87 ? -23.281 -22.859 -5.348 1 48.72 87 THR A O 1
ATOM 685 N N . SER A 1 88 ? -22.609 -24.719 -6.586 1 49.59 88 SER A N 1
ATOM 686 C CA . SER A 1 88 ? -21.406 -24.844 -5.746 1 49.59 88 SER A CA 1
ATOM 687 C C . SER A 1 88 ? -20.406 -23.75 -6.055 1 49.59 88 SER A C 1
ATOM 689 O O . SER A 1 88 ? -19.531 -23.453 -5.234 1 49.59 88 SER A O 1
ATOM 691 N N . TYR A 1 89 ? -20.703 -23.078 -7.293 1 55.12 89 TYR A N 1
ATOM 692 C CA . TYR A 1 89 ? -19.609 -22.25 -7.758 1 55.12 89 TYR A CA 1
ATOM 693 C C . TYR A 1 89 ? -20.078 -20.844 -8.078 1 55.12 89 TYR A C 1
ATOM 695 O O . TYR A 1 89 ? -20.328 -20.5 -9.234 1 55.12 89 TYR A O 1
ATOM 703 N N . GLN A 1 90 ? -20.906 -20.5 -7.25 1 56.88 90 GLN A N 1
ATOM 704 C CA . GLN A 1 90 ? -21.422 -19.156 -7.5 1 56.88 90 GLN A CA 1
ATOM 705 C C . GLN A 1 90 ? -20.281 -18.125 -7.5 1 56.88 90 GLN A C 1
ATOM 707 O O . GLN A 1 90 ? -20.297 -17.188 -6.715 1 56.88 90 GLN A O 1
ATOM 712 N N . LEU A 1 91 ? -19.109 -18.625 -8.312 1 58.75 91 LEU A N 1
ATOM 713 C CA . LEU A 1 91 ? -17.859 -17.859 -8.305 1 58.75 91 LEU A CA 1
ATOM 714 C C . LEU A 1 91 ? -18.047 -16.516 -9.023 1 58.75 91 LEU A C 1
ATOM 716 O O . LEU A 1 91 ? -17.297 -15.57 -8.773 1 58.75 91 LEU A O 1
ATOM 720 N N . GLY A 1 92 ? -19.141 -16.422 -9.719 1 60.41 92 GLY A N 1
ATOM 721 C CA . GLY A 1 92 ? -19.438 -15.227 -10.484 1 60.41 92 GLY A CA 1
ATOM 722 C C . GLY A 1 92 ? -18.312 -14.828 -11.43 1 60.41 92 GLY A C 1
ATOM 723 O O . GLY A 1 92 ? -18.359 -13.75 -12.031 1 60.41 92 GLY A O 1
ATOM 724 N N . CYS A 1 93 ? -17.156 -15.648 -11.516 1 64.5 93 CYS A N 1
ATOM 725 C CA . CYS A 1 93 ? -16.094 -15.219 -12.414 1 64.5 93 CYS A CA 1
ATOM 726 C C . CYS A 1 93 ? -16.359 -15.68 -13.844 1 64.5 93 CYS A C 1
ATOM 728 O O . CYS A 1 93 ? -15.773 -15.156 -14.789 1 64.5 93 CYS A O 1
ATOM 730 N N . GLY A 1 94 ? -17.359 -16.594 -14.094 1 65.62 94 GLY A N 1
ATOM 731 C CA . GLY A 1 94 ? -17.812 -16.984 -15.414 1 65.62 94 GLY A CA 1
ATOM 732 C C . GLY A 1 94 ? -16.781 -17.75 -16.219 1 65.62 94 GLY A C 1
ATOM 733 O O . GLY A 1 94 ? -16.828 -17.781 -17.438 1 65.62 94 GLY A O 1
ATOM 734 N N . GLY A 1 95 ? -15.852 -18.391 -15.594 1 78.75 95 GLY A N 1
ATOM 735 C CA . GLY A 1 95 ? -14.844 -19.109 -16.359 1 78.75 95 GLY A CA 1
ATOM 736 C C . GLY A 1 95 ? -14.75 -20.578 -15.977 1 78.75 95 GLY A C 1
ATOM 737 O O . GLY A 1 95 ? -15.5 -21.062 -15.125 1 78.75 95 GLY A O 1
ATOM 738 N N . ILE A 1 96 ? -14.055 -21.375 -16.812 1 87 96 ILE A N 1
ATOM 739 C CA . ILE A 1 96 ? -13.734 -22.766 -16.547 1 87 96 ILE A CA 1
ATOM 740 C C . ILE A 1 96 ? -12.273 -22.891 -16.125 1 87 96 ILE A C 1
ATOM 742 O O . ILE A 1 96 ? -11.383 -22.359 -16.797 1 87 96 ILE A O 1
ATOM 746 N N . VAL A 1 97 ? -12.125 -23.547 -14.984 1 91.19 97 VAL A N 1
ATOM 747 C CA . VAL A 1 97 ? -10.758 -23.688 -14.5 1 91.19 97 VAL A CA 1
ATOM 748 C C . VAL A 1 97 ? -10.414 -25.172 -14.375 1 91.19 97 VAL A C 1
ATOM 750 O O . VAL A 1 97 ? -11.242 -25.984 -13.953 1 91.19 97 VAL A O 1
ATOM 753 N N . ASN A 1 98 ? -9.289 -25.5 -14.844 1 94.75 98 ASN A N 1
ATOM 754 C CA . ASN A 1 98 ? -8.734 -26.844 -14.688 1 94.75 98 ASN A CA 1
ATOM 755 C C . ASN A 1 98 ? -7.598 -26.859 -13.672 1 94.75 98 ASN A C 1
ATOM 757 O O . ASN A 1 98 ? -6.691 -26.031 -13.734 1 94.75 98 ASN A O 1
ATOM 761 N N . ILE A 1 99 ? -7.734 -27.766 -12.727 1 96.62 99 ILE A N 1
ATOM 762 C CA . ILE A 1 99 ? -6.742 -27.875 -11.656 1 96.62 99 ILE A CA 1
ATOM 763 C C . ILE A 1 99 ? -6.199 -29.297 -11.609 1 96.62 99 ILE A C 1
ATOM 765 O O . ILE A 1 99 ? -6.961 -30.266 -11.719 1 96.62 99 ILE A O 1
ATOM 769 N N . MET A 1 100 ? -4.926 -29.469 -11.555 1 98.19 100 MET A N 1
ATOM 770 C CA . MET A 1 100 ? -4.277 -30.75 -11.312 1 98.19 100 MET A CA 1
ATOM 771 C C . MET A 1 100 ? -3.764 -30.844 -9.875 1 98.19 100 MET A C 1
ATOM 773 O O . MET A 1 100 ? -3.15 -29.891 -9.375 1 98.19 100 MET A O 1
ATOM 777 N N . MET A 1 101 ? -4.078 -31.906 -9.219 1 98.25 101 MET A N 1
ATOM 778 C CA . MET A 1 101 ? -3.611 -32.125 -7.855 1 98.25 101 MET A CA 1
ATOM 779 C C . MET A 1 101 ? -2.68 -33.344 -7.797 1 98.25 101 MET A C 1
ATOM 781 O O . MET A 1 101 ? -2.979 -34.406 -8.367 1 98.25 101 MET A O 1
ATOM 785 N N . VAL A 1 102 ? -1.595 -33.156 -7.16 1 98.44 102 VAL A N 1
ATOM 786 C CA . VAL A 1 102 ? -0.584 -34.219 -7.09 1 98.44 102 VAL A CA 1
ATOM 787 C C . VAL A 1 102 ? -0.03 -34.312 -5.672 1 98.44 102 VAL A C 1
ATOM 789 O O . VAL A 1 102 ? 0.385 -33.312 -5.094 1 98.44 102 VAL A O 1
ATOM 792 N N . SER A 1 103 ? 0.007 -35.469 -5.109 1 98.19 103 SER A N 1
ATOM 793 C CA . SER A 1 103 ? 0.683 -35.688 -3.832 1 98.19 103 SER A CA 1
ATOM 794 C C . SER A 1 103 ? 2.191 -35.5 -3.969 1 98.19 103 SER A C 1
ATOM 796 O O . SER A 1 103 ? 2.797 -35.969 -4.93 1 98.19 103 SER A O 1
ATOM 798 N N . LEU A 1 104 ? 2.74 -34.75 -3.068 1 98.06 104 LEU A N 1
ATOM 799 C CA . LEU A 1 104 ? 4.188 -34.562 -3.018 1 98.06 104 LEU A CA 1
ATOM 800 C C . LEU A 1 104 ? 4.844 -35.656 -2.168 1 98.06 104 LEU A C 1
ATOM 802 O O . LEU A 1 104 ? 4.461 -35.844 -1.014 1 98.06 104 LEU A O 1
ATOM 806 N N . ASN A 1 105 ? 5.797 -36.281 -2.732 1 96.31 105 ASN A N 1
ATOM 807 C CA . ASN A 1 105 ? 6.469 -37.375 -2.006 1 96.31 105 ASN A CA 1
ATOM 808 C C . ASN A 1 105 ? 7.895 -37.594 -2.51 1 96.31 105 ASN A C 1
ATOM 810 O O . ASN A 1 105 ? 8.305 -36.969 -3.494 1 96.31 105 ASN A O 1
ATOM 814 N N . LYS A 1 106 ? 8.578 -38.438 -1.816 1 96 106 LYS A N 1
ATOM 815 C CA . LYS A 1 106 ? 9.984 -38.688 -2.133 1 96 106 LYS A CA 1
ATOM 816 C C . LYS A 1 106 ? 10.133 -39.312 -3.525 1 96 106 LYS A C 1
ATOM 818 O O . LYS A 1 106 ? 11.078 -39 -4.246 1 96 106 LYS A O 1
ATOM 823 N N . ALA A 1 107 ? 9.203 -40.125 -3.861 1 96.38 107 ALA A N 1
ATOM 824 C CA . ALA A 1 107 ? 9.281 -40.875 -5.129 1 96.38 107 ALA A CA 1
ATOM 825 C C . ALA A 1 107 ? 9.242 -39.906 -6.312 1 96.38 107 ALA A C 1
ATOM 827 O O . ALA A 1 107 ? 9.859 -40.156 -7.348 1 96.38 107 ALA A O 1
ATOM 828 N N . ASN A 1 108 ? 8.508 -38.812 -6.238 1 97.12 108 ASN A N 1
ATOM 829 C CA . ASN A 1 108 ? 8.469 -37.844 -7.328 1 97.12 108 ASN A CA 1
ATOM 830 C C . ASN A 1 108 ? 9.352 -36.656 -7.039 1 97.12 108 ASN A C 1
ATOM 832 O O . ASN A 1 108 ? 9.211 -35.594 -7.672 1 97.12 108 ASN A O 1
ATOM 836 N N . ASN A 1 109 ? 10.242 -36.781 -6 1 97.44 109 ASN A N 1
ATOM 837 C CA . ASN A 1 109 ? 11.195 -35.75 -5.602 1 97.44 109 ASN A CA 1
ATOM 838 C C . ASN A 1 109 ? 10.492 -34.438 -5.242 1 97.44 109 ASN A C 1
ATOM 840 O O . ASN A 1 109 ? 10.969 -33.375 -5.586 1 97.44 109 ASN A O 1
ATOM 844 N N . TYR A 1 110 ? 9.305 -34.562 -4.676 1 98 110 TYR A N 1
ATOM 845 C CA . TYR A 1 110 ? 8.484 -33.438 -4.246 1 98 110 TYR A CA 1
ATOM 846 C C . TYR A 1 110 ? 8.281 -32.469 -5.391 1 98 110 TYR A C 1
ATOM 848 O O . TYR A 1 110 ? 8.258 -31.25 -5.172 1 98 110 TYR A O 1
ATOM 856 N N . LEU A 1 111 ? 8.32 -33 -6.637 1 97.88 111 LEU A N 1
ATOM 857 C CA . LEU A 1 111 ? 8.078 -32.312 -7.906 1 97.88 111 LEU A CA 1
ATOM 858 C C . LEU A 1 111 ? 9.109 -31.219 -8.148 1 97.88 111 LEU A C 1
ATOM 860 O O . LEU A 1 111 ? 8.828 -30.234 -8.836 1 97.88 111 LEU A O 1
ATOM 864 N N . GLY A 1 112 ? 10.273 -31.297 -7.492 1 97.56 112 GLY A N 1
ATOM 865 C CA . GLY A 1 112 ? 11.359 -30.359 -7.719 1 97.56 112 GLY A CA 1
ATOM 866 C C . GLY A 1 112 ? 11.156 -29.031 -7.008 1 97.56 112 GLY A C 1
ATOM 867 O O . GLY A 1 112 ? 11.898 -28.078 -7.25 1 97.56 112 GLY A O 1
ATOM 868 N N . LEU A 1 113 ? 10.172 -28.906 -6.098 1 97.5 113 LEU A N 1
ATOM 869 C CA . LEU A 1 113 ? 9.82 -27.641 -5.473 1 97.5 113 LEU A CA 1
ATOM 870 C C . LEU A 1 113 ? 10.93 -27.172 -4.547 1 97.5 113 LEU A C 1
ATOM 872 O O . LEU A 1 113 ? 11.117 -25.969 -4.363 1 97.5 113 LEU A O 1
ATOM 876 N N . VAL A 1 114 ? 11.672 -28.109 -3.992 1 97 114 VAL A N 1
ATOM 877 C CA . VAL A 1 114 ? 12.805 -27.734 -3.156 1 97 114 VAL A CA 1
ATOM 878 C C . VAL A 1 114 ? 13.852 -27 -4 1 97 114 VAL A C 1
ATOM 880 O O . VAL A 1 114 ? 14.375 -25.969 -3.59 1 97 114 VAL A O 1
ATOM 883 N N . SER A 1 115 ? 14.07 -27.562 -5.18 1 96.31 115 SER A N 1
ATOM 884 C CA . SER A 1 115 ? 15.023 -26.938 -6.098 1 96.31 115 SER A CA 1
ATOM 885 C C . SER A 1 115 ? 14.531 -25.562 -6.555 1 96.31 115 SER A C 1
ATOM 887 O O . SER A 1 115 ? 15.336 -24.641 -6.738 1 96.31 115 SER A O 1
ATOM 889 N N . VAL A 1 116 ? 13.25 -25.469 -6.789 1 96.25 116 VAL A N 1
ATOM 890 C CA . VAL A 1 116 ? 12.664 -24.188 -7.152 1 96.25 116 VAL A CA 1
ATOM 891 C C . VAL A 1 116 ? 12.938 -23.156 -6.055 1 96.25 116 VAL A C 1
ATOM 893 O O . VAL A 1 116 ? 13.414 -22.062 -6.336 1 96.25 116 VAL A O 1
ATOM 896 N N . HIS A 1 117 ? 12.641 -23.531 -4.809 1 95.69 117 HIS A N 1
ATOM 897 C CA . HIS A 1 117 ? 12.883 -22.656 -3.67 1 95.69 117 HIS A CA 1
ATOM 898 C C . HIS A 1 117 ? 14.336 -22.219 -3.615 1 95.69 117 HIS A C 1
ATOM 900 O O . HIS A 1 117 ? 14.625 -21.016 -3.508 1 95.69 117 HIS A O 1
ATOM 906 N N . ASP A 1 118 ? 15.25 -23.156 -3.752 1 95.31 118 ASP A N 1
ATOM 907 C CA . ASP A 1 118 ? 16.672 -22.875 -3.672 1 95.31 118 ASP A CA 1
ATOM 908 C C . ASP A 1 118 ? 17.109 -21.906 -4.773 1 95.31 118 ASP A C 1
ATOM 910 O O . ASP A 1 118 ? 17.859 -20.969 -4.52 1 95.31 118 ASP A O 1
ATOM 914 N N . ALA A 1 119 ? 16.641 -22.172 -5.953 1 94.19 119 ALA A N 1
ATOM 915 C CA . ALA A 1 119 ? 17 -21.328 -7.09 1 94.19 119 ALA A CA 1
ATOM 916 C C . ALA A 1 119 ? 16.516 -19.891 -6.879 1 94.19 119 ALA A C 1
ATOM 918 O O . ALA A 1 119 ? 17.281 -18.938 -7.098 1 94.19 119 ALA A O 1
ATOM 919 N N . LEU A 1 120 ? 15.297 -19.75 -6.43 1 91.31 120 LEU A N 1
ATOM 920 C CA . LEU A 1 120 ? 14.727 -18.422 -6.223 1 91.31 120 LEU A CA 1
ATOM 921 C C . LEU A 1 120 ? 15.438 -17.688 -5.082 1 91.31 120 LEU A C 1
ATOM 923 O O . LEU A 1 120 ? 15.664 -16.484 -5.152 1 91.31 120 LEU A O 1
ATOM 927 N N . MET A 1 121 ? 15.844 -18.422 -4.055 1 89.38 121 MET A N 1
ATOM 928 C CA . MET A 1 121 ? 16.562 -17.844 -2.918 1 89.38 121 MET A CA 1
ATOM 929 C C . MET A 1 121 ? 17.938 -17.344 -3.336 1 89.38 121 MET A C 1
ATOM 931 O O . MET A 1 121 ? 18.453 -16.375 -2.777 1 89.38 121 MET A O 1
ATOM 935 N N . ARG A 1 122 ? 18.5 -18.016 -4.309 1 89.12 122 ARG A N 1
ATOM 936 C CA . ARG A 1 122 ? 19.797 -17.609 -4.824 1 89.12 122 ARG A CA 1
ATOM 937 C C . ARG A 1 122 ? 19.672 -16.422 -5.77 1 89.12 122 ARG A C 1
ATOM 939 O O . ARG A 1 122 ? 20.672 -15.828 -6.18 1 89.12 122 ARG A O 1
ATOM 946 N N . GLY A 1 123 ? 18.406 -16.109 -6.109 1 86.62 123 GLY A N 1
ATOM 947 C CA . GLY A 1 123 ? 18.188 -14.977 -6.988 1 86.62 123 GLY A CA 1
ATOM 948 C C . GLY A 1 123 ? 18.016 -15.375 -8.445 1 86.62 123 GLY A C 1
ATOM 949 O O . GLY A 1 123 ? 17.953 -14.516 -9.32 1 86.62 123 GLY A O 1
ATOM 950 N N . ASP A 1 124 ? 17.906 -16.656 -8.742 1 89.06 124 ASP A N 1
ATOM 951 C CA . ASP A 1 124 ? 17.797 -17.141 -10.109 1 89.06 124 ASP A CA 1
ATOM 952 C C . ASP A 1 124 ? 16.375 -16.984 -10.641 1 89.06 124 ASP A C 1
ATOM 954 O O . ASP A 1 124 ? 15.406 -17.109 -9.883 1 89.06 124 ASP A O 1
ATOM 958 N N . ARG A 1 125 ? 16.359 -16.719 -11.875 1 89.88 125 ARG A N 1
ATOM 959 C CA . ARG A 1 125 ? 15.094 -16.734 -12.594 1 89.88 125 ARG A CA 1
ATOM 960 C C . ARG A 1 125 ? 15.047 -17.906 -13.578 1 89.88 125 ARG A C 1
ATOM 962 O O . ARG A 1 125 ? 16.094 -18.422 -13.984 1 89.88 125 ARG A O 1
ATOM 969 N N . GLY A 1 126 ? 13.883 -18.312 -13.883 1 92.38 126 GLY A N 1
ATOM 970 C CA . GLY A 1 126 ? 13.758 -19.406 -14.82 1 92.38 126 GLY A CA 1
ATOM 971 C C . GLY A 1 126 ? 12.32 -19.875 -15.008 1 92.38 126 GLY A C 1
ATOM 972 O O . GLY A 1 126 ? 11.391 -19.062 -14.922 1 92.38 126 GLY A O 1
ATOM 973 N N . THR A 1 127 ? 12.227 -21.062 -15.453 1 94.69 127 THR A N 1
ATOM 974 C CA . THR A 1 127 ? 10.93 -21.672 -15.727 1 94.69 127 THR A CA 1
ATOM 975 C C . THR A 1 127 ? 10.766 -22.953 -14.922 1 94.69 127 THR A C 1
ATOM 977 O O . THR A 1 127 ? 11.68 -23.781 -14.859 1 94.69 127 THR A O 1
ATOM 980 N N . TYR A 1 128 ? 9.703 -23.078 -14.172 1 96.19 128 TYR A N 1
ATOM 981 C CA . TYR A 1 128 ? 9.297 -24.328 -13.562 1 96.19 128 TYR A CA 1
ATOM 982 C C . TYR A 1 128 ? 8.469 -25.172 -14.531 1 96.19 128 TYR A C 1
ATOM 984 O O . TYR A 1 128 ? 7.43 -24.719 -15.016 1 96.19 128 TYR A O 1
ATOM 992 N N . GLN A 1 129 ? 8.945 -26.297 -14.836 1 96.81 129 GLN A N 1
ATOM 993 C CA . GLN A 1 129 ? 8.266 -27.203 -15.758 1 96.81 129 GLN A CA 1
ATOM 994 C C . GLN A 1 129 ? 7.605 -28.359 -15.008 1 96.81 129 GLN A C 1
ATOM 996 O O . GLN A 1 129 ? 8.289 -29.172 -14.383 1 96.81 129 GLN A O 1
ATOM 1001 N N . LEU A 1 130 ? 6.324 -28.422 -15.047 1 97.69 130 LEU A N 1
ATOM 1002 C CA . LEU A 1 130 ? 5.539 -29.453 -14.383 1 97.69 130 LEU A CA 1
ATOM 1003 C C . LEU A 1 130 ? 4.777 -30.297 -15.406 1 97.69 130 LEU A C 1
ATOM 1005 O O . LEU A 1 130 ? 4.07 -29.75 -16.266 1 97.69 130 LEU A O 1
ATOM 1009 N N . GLU A 1 131 ? 4.883 -31.578 -15.328 1 97.19 131 GLU A N 1
ATOM 1010 C CA . GLU A 1 131 ? 4.18 -32.469 -16.25 1 97.19 131 GLU A CA 1
ATOM 1011 C C . GLU A 1 131 ? 2.682 -32.469 -15.961 1 97.19 131 GLU A C 1
ATOM 1013 O O . GLU A 1 131 ? 2.264 -32.562 -14.805 1 97.19 131 GLU A O 1
ATOM 1018 N N . ILE A 1 132 ? 1.911 -32.312 -16.938 1 97.31 132 ILE A N 1
ATOM 1019 C CA . ILE A 1 132 ? 0.467 -32.5 -16.859 1 97.31 132 ILE A CA 1
ATOM 1020 C C . ILE A 1 132 ? 0.104 -33.906 -17.344 1 97.31 132 ILE A C 1
ATOM 1022 O O . ILE A 1 132 ? 0.434 -34.281 -18.469 1 97.31 132 ILE A O 1
ATOM 1026 N N . VAL A 1 133 ? -0.524 -34.656 -16.516 1 97.12 133 VAL A N 1
ATOM 1027 C CA . VAL A 1 133 ? -0.843 -36.031 -16.844 1 97.12 133 VAL A CA 1
ATOM 1028 C C . VAL A 1 133 ? -2.336 -36.281 -16.641 1 97.12 133 VAL A C 1
ATOM 1030 O O . VAL A 1 133 ? -3.053 -35.406 -16.125 1 97.12 133 VAL A O 1
ATOM 1033 N N . ALA A 1 134 ? -2.816 -37.406 -17.062 1 96.06 134 ALA A N 1
ATOM 1034 C CA . ALA A 1 134 ? -4.234 -37.781 -16.984 1 96.06 134 ALA A CA 1
ATOM 1035 C C . ALA A 1 134 ? -4.637 -38.094 -15.555 1 96.06 134 ALA A C 1
ATOM 1037 O O . ALA A 1 134 ? -3.781 -38.438 -14.719 1 96.06 134 ALA A O 1
ATOM 1038 N N . ASP A 1 135 ? -5.895 -37.969 -15.305 1 97.62 135 ASP A N 1
ATOM 1039 C CA . ASP A 1 135 ? -6.48 -38.375 -14.031 1 97.62 135 ASP A CA 1
ATOM 1040 C C . ASP A 1 135 ? -6.156 -39.812 -13.711 1 97.62 135 ASP A C 1
ATOM 1042 O O . ASP A 1 135 ? -6.164 -40.688 -14.594 1 97.62 135 ASP A O 1
ATOM 1046 N N . GLY A 1 136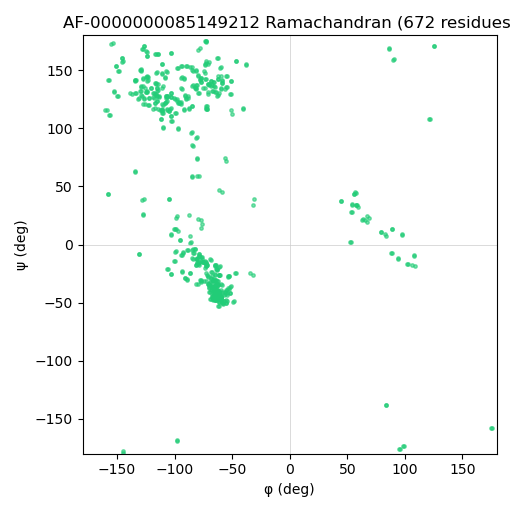 ? -5.789 -40.031 -12.523 1 97.62 136 GLY A N 1
ATOM 1047 C CA . GLY A 1 136 ? -5.602 -41.375 -12.078 1 97.62 136 GLY A CA 1
ATOM 1048 C C . GLY A 1 136 ? -4.172 -41.875 -12.203 1 97.62 136 GLY A C 1
ATOM 1049 O O . GLY A 1 136 ? -3.818 -42.938 -11.68 1 97.62 136 GLY A O 1
ATOM 1050 N N . VAL A 1 137 ? -3.338 -41.188 -12.898 1 97.38 137 VAL A N 1
ATOM 1051 C CA . VAL A 1 137 ? -1.931 -41.531 -13.023 1 97.38 137 VAL A CA 1
ATOM 1052 C C . VAL A 1 137 ? -1.272 -41.531 -11.641 1 97.38 137 VAL A C 1
ATOM 1054 O O . VAL A 1 137 ? -1.611 -40.688 -10.805 1 97.38 137 VAL A O 1
ATOM 1057 N N . SER A 1 138 ? -0.345 -42.406 -11.414 1 98.06 138 SER A N 1
ATOM 1058 C CA . SER A 1 138 ? 0.357 -42.469 -10.141 1 98.06 138 SER A CA 1
ATOM 1059 C C . SER A 1 138 ? 1.179 -41.188 -9.914 1 98.06 138 SER A C 1
ATOM 1061 O O . SER A 1 138 ? 1.923 -40.781 -10.797 1 98.06 138 SER A O 1
ATOM 1063 N N . SER A 1 139 ? 1.049 -40.594 -8.719 1 97.25 139 SER A N 1
ATOM 1064 C CA . SER A 1 139 ? 1.797 -39.375 -8.383 1 97.25 139 SER A CA 1
ATOM 1065 C C . SER A 1 139 ? 3.301 -39.625 -8.43 1 97.25 139 SER A C 1
ATOM 1067 O O . SER A 1 139 ? 4.086 -38.688 -8.586 1 97.25 139 SER A O 1
ATOM 1069 N N . HIS A 1 140 ? 3.684 -40.906 -8.352 1 96.38 140 HIS A N 1
ATOM 1070 C CA . HIS A 1 140 ? 5.094 -41.281 -8.336 1 96.38 140 HIS A CA 1
ATOM 1071 C C . HIS A 1 140 ? 5.727 -41.094 -9.711 1 96.38 140 HIS A C 1
ATOM 1073 O O . HIS A 1 140 ? 6.953 -41.031 -9.836 1 96.38 140 HIS A O 1
ATOM 1079 N N . GLN A 1 141 ? 4.844 -40.938 -10.711 1 94.06 141 GLN A N 1
ATOM 1080 C CA . GLN A 1 141 ? 5.328 -40.938 -12.086 1 94.06 141 GLN A CA 1
ATOM 1081 C C . GLN A 1 141 ? 5.469 -39.531 -12.617 1 94.06 141 GLN A C 1
ATOM 1083 O O . GLN A 1 141 ? 5.973 -39.312 -13.727 1 94.06 141 GLN A O 1
ATOM 1088 N N . ILE A 1 142 ? 5.035 -38.562 -11.844 1 95.5 142 ILE A N 1
ATOM 1089 C CA . ILE A 1 142 ? 5.023 -37.188 -12.305 1 95.5 142 ILE A CA 1
ATOM 1090 C C . ILE A 1 142 ? 6.305 -36.469 -11.867 1 95.5 142 ILE A C 1
ATOM 1092 O O . ILE A 1 142 ? 6.84 -36.75 -10.797 1 95.5 142 ILE A O 1
ATOM 1096 N N . SER A 1 143 ? 6.785 -35.625 -12.703 1 95 143 SER A N 1
ATOM 1097 C CA . SER A 1 143 ? 7.996 -34.906 -12.352 1 95 143 SER A CA 1
ATOM 1098 C C . SER A 1 143 ? 7.809 -33.406 -12.578 1 95 143 SER A C 1
ATOM 1100 O O . SER A 1 143 ? 6.965 -33 -13.367 1 95 143 SER A O 1
ATOM 1102 N N . GLY A 1 144 ? 8.484 -32.594 -11.82 1 96.69 144 GLY A N 1
ATOM 1103 C CA . GLY A 1 144 ? 8.672 -31.156 -11.969 1 96.69 144 GLY A CA 1
ATOM 1104 C C . GLY A 1 144 ? 10.109 -30.719 -11.797 1 96.69 144 GLY A C 1
ATOM 1105 O O . GLY A 1 144 ? 10.859 -31.312 -11.016 1 96.69 144 GLY A O 1
ATOM 1106 N N . HIS A 1 145 ? 10.539 -29.766 -12.594 1 95.75 145 HIS A N 1
ATOM 1107 C CA . HIS A 1 145 ? 11.922 -29.312 -12.469 1 95.75 145 HIS A CA 1
ATOM 1108 C C . HIS A 1 145 ? 12.047 -27.828 -12.828 1 95.75 145 HIS A C 1
ATOM 1110 O O . HIS A 1 145 ? 11.234 -27.312 -13.594 1 95.75 145 HIS A O 1
ATOM 1116 N N . PHE A 1 146 ? 12.953 -27.234 -12.211 1 95.81 146 PHE A N 1
ATOM 1117 C CA . PHE A 1 146 ? 13.289 -25.828 -12.477 1 95.81 146 PHE A CA 1
ATOM 1118 C C . PHE A 1 146 ? 14.367 -25.734 -13.547 1 95.81 146 PHE A C 1
ATOM 1120 O O . PHE A 1 146 ? 15.383 -26.438 -13.492 1 95.81 146 PHE A O 1
ATOM 1127 N N . VAL A 1 147 ? 14.094 -24.906 -14.562 1 94.62 147 VAL A N 1
ATOM 1128 C CA . VAL A 1 147 ? 15.078 -24.594 -15.602 1 94.62 147 VAL A CA 1
ATOM 1129 C C . VAL A 1 147 ? 15.523 -23.141 -15.484 1 94.62 147 VAL A C 1
ATOM 1131 O O . VAL A 1 147 ? 14.734 -22.234 -15.719 1 94.62 147 VAL A O 1
ATOM 1134 N N . GLU A 1 148 ? 16.75 -22.938 -15.203 1 92.12 148 GLU A N 1
ATOM 1135 C CA . GLU A 1 148 ? 17.281 -21.594 -15.023 1 92.12 148 GLU A CA 1
ATOM 1136 C C . GLU A 1 148 ? 17.344 -20.844 -16.344 1 92.12 148 GLU A C 1
ATOM 1138 O O . GLU A 1 148 ? 17.703 -21.422 -17.375 1 92.12 148 GLU A O 1
ATOM 1143 N N . ALA A 1 149 ? 16.953 -19.609 -16.25 1 86.81 149 ALA A N 1
ATOM 1144 C CA . ALA A 1 149 ? 17.078 -18.75 -17.422 1 86.81 149 ALA A CA 1
ATOM 1145 C C . ALA A 1 149 ? 18.531 -18.359 -17.672 1 86.81 149 ALA A C 1
ATOM 1147 O O . ALA A 1 149 ? 19.344 -18.297 -16.734 1 86.81 149 ALA A O 1
ATOM 1148 N N . SER A 1 150 ? 18.812 -18.203 -18.922 1 76.06 150 SER A N 1
ATOM 1149 C CA . SER A 1 150 ? 20.156 -17.719 -19.25 1 76.06 150 SER A CA 1
ATOM 1150 C C . SER A 1 150 ? 20.375 -16.297 -18.75 1 76.06 150 SER A C 1
ATOM 1152 O O . SER A 1 150 ? 19.422 -15.508 -18.672 1 76.06 150 SER A O 1
ATOM 1154 N N . SER A 1 151 ? 21.594 -15.961 -18.203 1 64.25 151 SER A N 1
ATOM 1155 C CA . SER A 1 151 ? 22.016 -14.719 -17.562 1 64.25 151 SER A CA 1
ATOM 1156 C C . SER A 1 151 ? 21.734 -13.508 -18.453 1 64.25 151 SER A C 1
ATOM 1158 O O . SER A 1 151 ? 21.594 -12.391 -17.969 1 64.25 151 SER A O 1
ATOM 1160 N N . ASP A 1 152 ? 21.703 -13.711 -19.859 1 59.97 152 ASP A N 1
ATOM 1161 C CA . ASP A 1 152 ? 21.594 -12.57 -20.766 1 59.97 152 ASP A CA 1
ATOM 1162 C C . ASP A 1 152 ? 20.156 -12.039 -20.812 1 59.97 152 ASP A C 1
ATOM 1164 O O . ASP A 1 152 ? 19.828 -11.258 -21.703 1 59.97 152 ASP A O 1
ATOM 1168 N N . ALA A 1 153 ? 19.562 -12.516 -19.875 1 56.22 153 ALA A N 1
ATOM 1169 C CA . ALA A 1 153 ? 18.141 -12.195 -19.969 1 56.22 153 ALA A CA 1
ATOM 1170 C C . ALA A 1 153 ? 17.875 -10.734 -19.625 1 56.22 153 ALA A C 1
ATOM 1172 O O . ALA A 1 153 ? 18.609 -10.133 -18.828 1 56.22 153 ALA A O 1
ATOM 1173 N N . ALA A 1 154 ? 17.031 -10.086 -20.469 1 57.62 154 ALA A N 1
ATOM 1174 C CA . ALA A 1 154 ? 16.547 -8.703 -20.469 1 57.62 154 ALA A CA 1
ATOM 1175 C C . ALA A 1 154 ? 16.078 -8.289 -19.078 1 57.62 154 ALA A C 1
ATOM 1177 O O . ALA A 1 154 ? 15.852 -9.141 -18.203 1 57.62 154 ALA A O 1
ATOM 1178 N N . PRO A 1 155 ? 16.078 -7.008 -18.891 1 59.75 155 PRO A N 1
ATOM 1179 C CA . PRO A 1 155 ? 15.508 -6.406 -17.688 1 59.75 155 PRO A CA 1
ATOM 1180 C C . PRO A 1 155 ? 14.234 -7.113 -17.219 1 59.75 155 PRO A C 1
ATOM 1182 O O . PRO A 1 155 ? 13.586 -7.812 -18 1 59.75 155 PRO A O 1
ATOM 1185 N N . ILE A 1 156 ? 13.969 -6.992 -15.953 1 62.47 156 ILE A N 1
ATOM 1186 C CA . ILE A 1 156 ? 12.859 -7.641 -15.258 1 62.47 156 ILE A CA 1
ATOM 1187 C C . ILE A 1 156 ? 11.555 -7.395 -16.016 1 62.47 156 ILE A C 1
ATOM 1189 O O . ILE A 1 156 ? 11.266 -6.262 -16.406 1 62.47 156 ILE A O 1
ATOM 1193 N N . THR A 1 157 ? 10.93 -8.391 -16.609 1 69.56 157 THR A N 1
ATOM 1194 C CA . THR A 1 157 ? 9.539 -8.289 -17.016 1 69.56 157 THR A CA 1
ATOM 1195 C C . THR A 1 157 ? 8.656 -9.227 -16.203 1 69.56 157 THR A C 1
ATOM 1197 O O . THR A 1 157 ? 8.883 -10.438 -16.188 1 69.56 157 THR A O 1
ATOM 1200 N N . LEU A 1 158 ? 7.75 -8.602 -15.438 1 80.81 158 LEU A N 1
ATOM 1201 C CA . LEU A 1 158 ? 6.883 -9.367 -14.547 1 80.81 158 LEU A CA 1
ATOM 1202 C C . LEU A 1 158 ? 5.648 -9.859 -15.289 1 80.81 158 LEU A C 1
ATOM 1204 O O . LEU A 1 158 ? 4.84 -10.602 -14.727 1 80.81 158 LEU A O 1
ATOM 1208 N N . ASN A 1 159 ? 5.52 -9.594 -16.578 1 77.12 159 ASN A N 1
ATOM 1209 C CA . ASN A 1 159 ? 4.312 -9.922 -17.328 1 77.12 159 ASN A CA 1
ATOM 1210 C C . ASN A 1 159 ? 4.473 -11.227 -18.109 1 77.12 159 ASN A C 1
ATOM 1212 O O . ASN A 1 159 ? 3.693 -11.516 -19.016 1 77.12 159 ASN A O 1
ATOM 1216 N N . THR A 1 160 ? 5.324 -12.117 -17.781 1 79.06 160 THR A N 1
ATOM 1217 C CA . THR A 1 160 ? 5.5 -13.383 -18.469 1 79.06 160 THR A CA 1
ATOM 1218 C C . THR A 1 160 ? 4.387 -14.359 -18.094 1 79.06 160 THR A C 1
ATOM 1220 O O . THR A 1 160 ? 3.979 -14.438 -16.938 1 79.06 160 THR A O 1
ATOM 1223 N N . LYS A 1 161 ? 3.889 -15.117 -19.078 1 86.94 161 LYS A N 1
ATOM 1224 C CA . LYS A 1 161 ? 2.725 -15.977 -18.891 1 86.94 161 LYS A CA 1
ATOM 1225 C C . LYS A 1 161 ? 3.133 -17.438 -18.844 1 86.94 161 LYS A C 1
ATOM 1227 O O . LYS A 1 161 ? 4.109 -17.844 -19.469 1 86.94 161 LYS A O 1
ATOM 1232 N N . THR A 1 162 ? 2.389 -18.188 -18.094 1 93.44 162 THR A N 1
ATOM 1233 C CA . THR A 1 162 ? 2.508 -19.641 -18.078 1 93.44 162 THR A CA 1
ATOM 1234 C C . THR A 1 162 ? 2.068 -20.25 -19.406 1 93.44 162 THR A C 1
ATOM 1236 O O . THR A 1 162 ? 1.062 -19.828 -19.984 1 93.44 162 THR A O 1
ATOM 1239 N N . LEU A 1 163 ? 2.85 -21.234 -19.891 1 93.5 163 LEU A N 1
ATOM 1240 C CA . LEU A 1 163 ? 2.541 -21.875 -21.156 1 93.5 163 LEU A CA 1
ATOM 1241 C C . LEU A 1 163 ? 2.398 -23.391 -20.984 1 93.5 163 LEU A C 1
ATOM 1243 O O . LEU A 1 163 ? 3.09 -23.984 -20.156 1 93.5 163 LEU A O 1
ATOM 1247 N N . LYS A 1 164 ? 1.454 -23.922 -21.672 1 94.44 164 LYS A N 1
ATOM 1248 C CA . LYS A 1 164 ? 1.36 -25.375 -21.828 1 94.44 164 LYS A CA 1
ATOM 1249 C C . LYS A 1 164 ? 2.029 -25.844 -23.109 1 94.44 164 LYS A C 1
ATOM 1251 O O . LYS A 1 164 ? 1.683 -25.375 -24.203 1 94.44 164 LYS A O 1
ATOM 1256 N N . VAL A 1 165 ? 2.982 -26.672 -23 1 94.06 165 VAL A N 1
ATOM 1257 C CA . VAL A 1 165 ? 3.738 -27.109 -24.156 1 94.06 165 VAL A CA 1
ATOM 1258 C C . VAL A 1 165 ? 3.734 -28.641 -24.25 1 94.06 165 VAL A C 1
ATOM 1260 O O . VAL A 1 165 ? 3.822 -29.312 -23.219 1 94.06 165 VAL A O 1
ATOM 1263 N N . THR A 1 166 ? 3.51 -29.094 -25.391 1 91.81 166 THR A N 1
ATOM 1264 C CA . THR A 1 166 ? 3.588 -30.531 -25.609 1 91.81 166 THR A CA 1
ATOM 1265 C C . THR A 1 166 ? 4.891 -30.891 -26.312 1 91.81 166 THR A C 1
ATOM 1267 O O . THR A 1 166 ? 5.184 -30.375 -27.406 1 91.81 166 THR A O 1
ATOM 1270 N N . GLU A 1 167 ? 5.699 -31.656 -25.641 1 87.12 167 GLU A N 1
ATOM 1271 C CA . GLU A 1 167 ? 6.957 -32.156 -26.203 1 87.12 167 GLU A CA 1
ATOM 1272 C C . GLU A 1 167 ? 7.082 -33.656 -26.031 1 87.12 167 GLU A C 1
ATOM 1274 O O . GLU A 1 167 ? 6.934 -34.188 -24.922 1 87.12 167 GLU A O 1
ATOM 1279 N N . GLN A 1 168 ? 7.547 -34.438 -27.125 1 86.38 168 GLN A N 1
ATOM 1280 C CA . GLN A 1 168 ? 7.809 -35.875 -27.094 1 86.38 168 GLN A CA 1
ATOM 1281 C C . GLN A 1 168 ? 6.691 -36.625 -26.391 1 86.38 168 GLN A C 1
ATOM 1283 O O . GLN A 1 168 ? 6.953 -37.406 -25.484 1 86.38 168 GLN A O 1
ATOM 1288 N N . HIS A 1 169 ? 5.469 -36.281 -26.516 1 86.12 169 HIS A N 1
ATOM 1289 C CA . HIS A 1 169 ? 4.266 -36.938 -26.031 1 86.12 169 HIS A CA 1
ATOM 1290 C C . HIS A 1 169 ? 3.979 -36.594 -24.578 1 86.12 169 HIS A C 1
ATOM 1292 O O . HIS A 1 169 ? 3.266 -37.312 -23.875 1 86.12 169 HIS A O 1
ATOM 1298 N N . LYS A 1 170 ? 4.754 -35.625 -24.062 1 92.19 170 LYS A N 1
ATOM 1299 C CA . LYS A 1 170 ? 4.473 -35.125 -22.719 1 92.19 170 LYS A CA 1
ATOM 1300 C C . LYS A 1 170 ? 3.957 -33.688 -22.766 1 92.19 170 LYS A C 1
ATOM 1302 O O . LYS A 1 170 ? 4.406 -32.906 -23.594 1 92.19 170 LYS A O 1
ATOM 1307 N N . THR A 1 171 ? 2.93 -33.5 -22 1 95.38 171 THR A N 1
ATOM 1308 C CA . THR A 1 171 ? 2.43 -32.125 -21.844 1 95.38 171 THR A CA 1
ATOM 1309 C C . THR A 1 171 ? 3.021 -31.469 -20.609 1 95.38 171 THR A C 1
ATOM 1311 O O . THR A 1 171 ? 2.965 -32.031 -19.516 1 95.38 171 THR A O 1
ATOM 1314 N N . LEU A 1 172 ? 3.688 -30.344 -20.812 1 96.88 172 LEU A N 1
ATOM 1315 C CA . LEU A 1 172 ? 4.336 -29.641 -19.703 1 96.88 172 LEU A CA 1
ATOM 1316 C C . LEU A 1 172 ? 3.691 -28.281 -19.469 1 96.88 172 LEU A C 1
ATOM 1318 O O . LEU A 1 172 ? 3.352 -27.578 -20.422 1 96.88 172 LEU A O 1
ATOM 1322 N N . LEU A 1 173 ? 3.447 -28 -18.219 1 97.31 173 LEU A N 1
ATOM 1323 C CA . LEU A 1 173 ? 3.146 -26.641 -17.797 1 97.31 173 LEU A CA 1
ATOM 1324 C C . LEU A 1 173 ? 4.426 -25.859 -17.484 1 97.31 173 LEU A C 1
ATOM 1326 O O . LEU A 1 173 ? 5.203 -26.266 -16.609 1 97.31 173 LEU A O 1
ATOM 1330 N N . GLN A 1 174 ? 4.676 -24.797 -18.25 1 96.25 174 GLN A N 1
ATOM 1331 C CA . GLN A 1 174 ? 5.863 -23.984 -18.047 1 96.25 174 GLN A CA 1
ATOM 1332 C C . GLN A 1 174 ? 5.52 -22.672 -17.328 1 96.25 174 GLN A C 1
ATOM 1334 O O . GLN A 1 174 ? 4.93 -21.766 -17.922 1 96.25 174 GLN A O 1
ATOM 1339 N N . ILE A 1 175 ? 5.906 -22.625 -16.062 1 94.81 175 ILE A N 1
ATOM 1340 C CA . ILE A 1 175 ? 5.582 -21.5 -15.195 1 94.81 175 ILE A CA 1
ATOM 1341 C C . ILE A 1 175 ? 6.809 -20.609 -15.031 1 94.81 175 ILE A C 1
ATOM 1343 O O . ILE A 1 175 ? 7.801 -21 -14.414 1 94.81 175 ILE A O 1
ATOM 1347 N N . PRO A 1 176 ? 6.762 -19.438 -15.594 1 93.12 176 PRO A N 1
ATOM 1348 C CA . PRO A 1 176 ? 7.879 -18.516 -15.352 1 93.12 176 PRO A CA 1
ATOM 1349 C C . PRO A 1 176 ? 8.023 -18.125 -13.883 1 93.12 176 PRO A C 1
ATOM 1351 O O . PRO A 1 176 ? 7.035 -17.766 -13.234 1 93.12 176 PRO A O 1
ATOM 1354 N N . LEU A 1 177 ? 9.234 -18.312 -13.398 1 92.06 177 LEU A N 1
ATOM 1355 C CA . LEU A 1 177 ? 9.492 -17.984 -12 1 92.06 177 LEU A CA 1
ATOM 1356 C C . LEU A 1 177 ? 10.641 -16.984 -11.867 1 92.06 177 LEU A C 1
ATOM 1358 O O . LEU A 1 177 ? 11.602 -17.031 -12.641 1 92.06 177 LEU A O 1
ATOM 1362 N N . ARG A 1 178 ? 10.477 -16.125 -10.898 1 89.81 178 ARG A N 1
ATOM 1363 C CA . ARG A 1 178 ? 11.508 -15.156 -10.539 1 89.81 178 ARG A CA 1
ATOM 1364 C C . ARG A 1 178 ? 11.523 -14.906 -9.039 1 89.81 178 ARG A C 1
ATOM 1366 O O . ARG A 1 178 ? 10.523 -15.141 -8.352 1 89.81 178 ARG A O 1
ATOM 1373 N N . PRO A 1 179 ? 12.695 -14.422 -8.578 1 90.25 179 PRO A N 1
ATOM 1374 C CA . PRO A 1 179 ? 12.695 -13.977 -7.184 1 90.25 179 PRO A CA 1
ATOM 1375 C C . PRO A 1 179 ? 11.742 -12.805 -6.941 1 90.25 179 PRO A C 1
ATOM 1377 O O . PRO A 1 179 ? 11.289 -12.164 -7.895 1 90.25 179 PRO A O 1
ATOM 1380 N N . PRO A 1 180 ? 11.391 -12.625 -5.664 1 91 180 PRO A N 1
ATOM 1381 C CA . PRO A 1 180 ? 10.586 -11.438 -5.375 1 91 180 PRO A CA 1
ATOM 1382 C C . PRO A 1 180 ? 11.234 -10.148 -5.867 1 91 180 PRO A C 1
ATOM 1384 O O . PRO A 1 180 ? 12.461 -10.047 -5.902 1 91 180 PRO A O 1
ATOM 1387 N N . VAL A 1 181 ? 10.43 -9.219 -6.305 1 93.25 181 VAL A N 1
ATOM 1388 C CA . VAL A 1 181 ? 10.945 -7.898 -6.648 1 93.25 181 VAL A CA 1
ATOM 1389 C C . VAL A 1 181 ? 11.766 -7.348 -5.488 1 93.25 181 VAL A C 1
ATOM 1391 O O . VAL A 1 181 ? 11.367 -7.441 -4.328 1 93.25 181 VAL A O 1
ATOM 1394 N N . HIS A 1 182 ? 12.938 -6.91 -5.77 1 95 182 HIS A N 1
ATOM 1395 C CA . HIS A 1 182 ? 13.828 -6.34 -4.766 1 95 182 HIS A CA 1
ATOM 1396 C C . HIS A 1 182 ? 14.016 -4.844 -4.98 1 95 182 HIS A C 1
ATOM 1398 O O . HIS A 1 182 ? 14.594 -4.422 -5.988 1 95 182 HIS A O 1
ATOM 1404 N N . ILE A 1 183 ? 13.547 -4.047 -4.02 1 97.56 183 ILE A N 1
ATOM 1405 C CA . ILE A 1 183 ? 13.695 -2.602 -4.164 1 97.56 183 ILE A CA 1
ATOM 1406 C C . ILE A 1 183 ? 14.703 -2.08 -3.143 1 97.56 183 ILE A C 1
ATOM 1408 O O . ILE A 1 183 ? 14.828 -2.637 -2.049 1 97.56 183 ILE A O 1
ATOM 1412 N N . GLY A 1 184 ? 15.391 -1.076 -3.539 1 98.5 184 GLY A N 1
ATOM 1413 C CA . GLY A 1 184 ? 16.25 -0.31 -2.641 1 98.5 184 GLY A CA 1
ATOM 1414 C C . GLY A 1 184 ? 15.688 1.062 -2.314 1 98.5 184 GLY A C 1
ATOM 1415 O O . GLY A 1 184 ? 15.367 1.838 -3.217 1 98.5 184 GLY A O 1
ATOM 1416 N N . ILE A 1 185 ? 15.508 1.317 -1.049 1 98.75 185 ILE A N 1
ATOM 1417 C CA . ILE A 1 185 ? 15.148 2.652 -0.587 1 98.75 185 ILE A CA 1
ATOM 1418 C C . ILE A 1 185 ? 16.391 3.379 -0.084 1 98.75 185 ILE A C 1
ATOM 1420 O O . ILE A 1 185 ? 17.016 2.955 0.894 1 98.75 185 ILE A O 1
ATOM 1424 N N . PHE A 1 186 ? 16.781 4.406 -0.769 1 98.5 186 PHE A N 1
ATOM 1425 C CA . PHE A 1 186 ? 17.938 5.207 -0.385 1 98.5 186 PHE A CA 1
ATOM 1426 C C . PHE A 1 186 ? 17.5 6.441 0.399 1 98.5 186 PHE A C 1
ATOM 1428 O O . PHE A 1 186 ? 17.156 7.465 -0.188 1 98.5 186 PHE A O 1
ATOM 1435 N N . GLY A 1 187 ? 17.594 6.379 1.67 1 96.62 187 GLY A N 1
ATOM 1436 C CA . GLY A 1 187 ? 17.016 7.289 2.645 1 96.62 187 GLY A CA 1
ATOM 1437 C C . GLY A 1 187 ? 16.094 6.594 3.629 1 96.62 187 GLY A C 1
ATOM 1438 O O . GLY A 1 187 ? 14.969 6.23 3.279 1 96.62 187 GLY A O 1
ATOM 1439 N N . GLY A 1 188 ? 16.547 6.461 4.844 1 94.94 188 GLY A N 1
ATOM 1440 C CA . GLY A 1 188 ? 15.812 5.691 5.836 1 94.94 188 GLY A CA 1
ATOM 1441 C C . GLY A 1 188 ? 15.094 6.562 6.852 1 94.94 188 GLY A C 1
ATOM 1442 O O . GLY A 1 188 ? 15.148 6.297 8.055 1 94.94 188 GLY A O 1
ATOM 1443 N N . GLY A 1 189 ? 14.516 7.684 6.344 1 91.12 189 GLY A N 1
ATOM 1444 C CA . GLY A 1 189 ? 13.703 8.5 7.23 1 91.12 189 GLY A CA 1
ATOM 1445 C C . GLY A 1 189 ? 12.359 7.867 7.555 1 91.12 189 GLY A C 1
ATOM 1446 O O . GLY A 1 189 ? 12.008 6.824 7 1 91.12 189 GLY A O 1
ATOM 1447 N N . LEU A 1 190 ? 11.57 8.477 8.43 1 88.44 190 LEU A N 1
ATOM 1448 C CA . LEU A 1 190 ? 10.273 7.949 8.844 1 88.44 190 LEU A CA 1
ATOM 1449 C C . LEU A 1 190 ? 9.297 7.914 7.676 1 88.44 190 LEU A C 1
ATOM 1451 O O . LEU A 1 190 ? 8.398 7.07 7.637 1 88.44 190 LEU A O 1
ATOM 1455 N N . ASP A 1 191 ? 9.547 8.766 6.754 1 90.56 191 ASP A N 1
ATOM 1456 C CA . ASP A 1 191 ? 8.648 8.836 5.605 1 90.56 191 ASP A CA 1
ATOM 1457 C C . ASP A 1 191 ? 8.828 7.625 4.695 1 90.56 191 ASP A C 1
ATOM 1459 O O . ASP A 1 191 ? 8 7.375 3.818 1 90.56 191 ASP A O 1
ATOM 1463 N N . ALA A 1 192 ? 9.938 6.887 4.836 1 95.62 192 ALA A N 1
ATOM 1464 C CA . ALA A 1 192 ? 10.188 5.703 4.02 1 95.62 192 ALA A CA 1
ATOM 1465 C C . ALA A 1 192 ? 9.43 4.496 4.555 1 95.62 192 ALA A C 1
ATOM 1467 O O . ALA A 1 192 ? 9.305 3.48 3.865 1 95.62 192 ALA A O 1
ATOM 1468 N N . LYS A 1 193 ? 8.938 4.566 5.801 1 95.88 193 LYS A N 1
ATOM 1469 C CA . LYS A 1 193 ? 8.32 3.428 6.473 1 95.88 193 LYS A CA 1
ATOM 1470 C C . LYS A 1 193 ? 7.109 2.924 5.695 1 95.88 193 LYS A C 1
ATOM 1472 O O . LYS A 1 193 ? 6.996 1.728 5.418 1 95.88 193 LYS A O 1
ATOM 1477 N N . PRO A 1 194 ? 6.262 3.852 5.258 1 96.38 194 PRO A N 1
ATOM 1478 C CA . PRO A 1 194 ? 5.098 3.35 4.523 1 96.38 194 PRO A CA 1
ATOM 1479 C C . PRO A 1 194 ? 5.48 2.662 3.213 1 96.38 194 PRO A C 1
ATOM 1481 O O . PRO A 1 194 ? 4.82 1.703 2.801 1 96.38 194 PRO A O 1
ATOM 1484 N N . ILE A 1 195 ? 6.512 3.127 2.537 1 97.88 195 ILE A N 1
ATOM 1485 C CA . ILE A 1 195 ? 6.965 2.486 1.309 1 97.88 195 ILE A CA 1
ATOM 1486 C C . ILE A 1 195 ? 7.395 1.05 1.604 1 97.88 195 ILE A C 1
ATOM 1488 O O . ILE A 1 195 ? 6.965 0.114 0.926 1 97.88 195 ILE A O 1
ATOM 1492 N N . ALA A 1 196 ? 8.234 0.944 2.635 1 98.19 196 ALA A N 1
ATOM 1493 C CA . ALA A 1 196 ? 8.734 -0.374 3.018 1 98.19 196 ALA A CA 1
ATOM 1494 C C . ALA A 1 196 ? 7.59 -1.311 3.387 1 98.19 196 ALA A C 1
ATOM 1496 O O . ALA A 1 196 ? 7.535 -2.451 2.92 1 98.19 196 ALA A O 1
ATOM 1497 N N . GLN A 1 197 ? 6.648 -0.819 4.156 1 96.81 197 GLN A N 1
ATOM 1498 C CA . GLN A 1 197 ? 5.547 -1.638 4.648 1 96.81 197 GLN A CA 1
ATOM 1499 C C . GLN A 1 197 ? 4.633 -2.076 3.506 1 96.81 197 GLN A C 1
ATOM 1501 O O . GLN A 1 197 ? 4.27 -3.25 3.41 1 96.81 197 GLN A O 1
ATOM 1506 N N . MET A 1 198 ? 4.285 -1.196 2.641 1 97.62 198 MET A N 1
ATOM 1507 C CA . MET A 1 198 ? 3.402 -1.53 1.524 1 97.62 198 MET A CA 1
ATOM 1508 C C . MET A 1 198 ? 4.098 -2.473 0.547 1 97.62 198 MET A C 1
ATOM 1510 O O . MET A 1 198 ? 3.477 -3.4 0.024 1 97.62 198 MET A O 1
ATOM 1514 N N . ALA A 1 199 ? 5.391 -2.193 0.341 1 97.44 199 ALA A N 1
ATOM 1515 C CA . ALA A 1 199 ? 6.145 -3.088 -0.535 1 97.44 199 ALA A CA 1
ATOM 1516 C C . ALA A 1 199 ? 6.18 -4.504 0.028 1 97.44 199 ALA A C 1
ATOM 1518 O O . ALA A 1 199 ? 6 -5.477 -0.708 1 97.44 199 ALA A O 1
ATOM 1519 N N . GLN A 1 200 ? 6.379 -4.602 1.317 1 95.19 200 GLN A N 1
ATOM 1520 C CA . GLN A 1 200 ? 6.402 -5.91 1.964 1 95.19 200 GLN A CA 1
ATOM 1521 C C . GLN A 1 200 ? 5.035 -6.59 1.88 1 95.19 200 GLN A C 1
ATOM 1523 O O . GLN A 1 200 ? 4.953 -7.805 1.7 1 95.19 200 GLN A O 1
ATOM 1528 N N . THR A 1 201 ? 3.982 -5.777 1.989 1 94 201 THR A N 1
ATOM 1529 C CA . THR A 1 201 ? 2.631 -6.305 1.856 1 94 201 THR A CA 1
ATOM 1530 C C . THR A 1 201 ? 2.422 -6.918 0.473 1 94 201 THR A C 1
ATOM 1532 O O . THR A 1 201 ? 1.668 -7.879 0.321 1 94 201 THR A O 1
ATOM 1535 N N . MET A 1 202 ? 3.158 -6.465 -0.486 1 93.62 202 MET A N 1
ATOM 1536 C CA . MET A 1 202 ? 3.076 -6.988 -1.847 1 93.62 202 MET A CA 1
ATOM 1537 C C . MET A 1 202 ? 4.023 -8.164 -2.033 1 93.62 202 MET A C 1
ATOM 1539 O O . MET A 1 202 ? 4.086 -8.75 -3.115 1 93.62 202 MET A O 1
ATOM 1543 N N . GLY A 1 203 ? 4.797 -8.445 -1.027 1 91.31 203 GLY A N 1
ATOM 1544 C CA . GLY A 1 203 ? 5.73 -9.555 -1.1 1 91.31 203 GLY A CA 1
ATOM 1545 C C . GLY A 1 203 ? 7.082 -9.164 -1.665 1 91.31 203 GLY A C 1
ATOM 1546 O O . GLY A 1 203 ? 7.855 -10.031 -2.09 1 91.31 203 GLY A O 1
ATOM 1547 N N . TRP A 1 204 ? 7.352 -7.871 -1.766 1 94.12 204 TRP A N 1
ATOM 1548 C CA . TRP A 1 204 ? 8.633 -7.406 -2.281 1 94.12 204 TRP A CA 1
ATOM 1549 C C . TRP A 1 204 ? 9.703 -7.445 -1.195 1 94.12 204 TRP A C 1
ATOM 1551 O O . TRP A 1 204 ? 9.391 -7.422 -0.004 1 94.12 204 TRP A O 1
ATOM 1561 N N . LYS A 1 205 ? 10.898 -7.652 -1.637 1 94.38 205 LYS A N 1
ATOM 1562 C CA . LYS A 1 205 ? 12.062 -7.516 -0.763 1 94.38 205 LYS A CA 1
ATOM 1563 C C . LYS A 1 205 ? 12.531 -6.062 -0.706 1 94.38 205 LYS A C 1
ATOM 1565 O O . LYS A 1 205 ? 12.57 -5.379 -1.729 1 94.38 205 LYS A O 1
ATOM 1570 N N . VAL A 1 206 ? 12.852 -5.633 0.548 1 97.69 206 VAL A N 1
ATOM 1571 C CA . VAL A 1 206 ? 13.203 -4.223 0.71 1 97.69 206 VAL A CA 1
ATOM 1572 C C . VAL A 1 206 ? 14.555 -4.098 1.401 1 97.69 206 VAL A C 1
ATOM 1574 O O . VAL A 1 206 ? 14.781 -4.691 2.459 1 97.69 206 VAL A O 1
ATOM 1577 N N . THR A 1 207 ? 15.461 -3.404 0.831 1 98.25 207 THR A N 1
ATOM 1578 C CA . THR A 1 207 ? 16.703 -2.98 1.475 1 98.25 207 THR A CA 1
ATOM 1579 C C . THR A 1 207 ? 16.734 -1.465 1.644 1 98.25 207 THR A C 1
ATOM 1581 O O . THR A 1 207 ? 16.438 -0.723 0.702 1 98.25 207 THR A O 1
ATOM 1584 N N . ILE A 1 208 ? 16.969 -1.032 2.818 1 98.5 208 ILE A N 1
ATOM 1585 C CA . ILE A 1 208 ? 17.078 0.39 3.121 1 98.5 208 ILE A CA 1
ATOM 1586 C C . ILE A 1 208 ? 18.547 0.79 3.209 1 98.5 208 ILE A C 1
ATOM 1588 O O . ILE A 1 208 ? 19.328 0.16 3.928 1 98.5 208 ILE A O 1
ATOM 1592 N N . PHE A 1 209 ? 18.938 1.78 2.445 1 98.25 209 PHE A N 1
ATOM 1593 C CA . PHE A 1 209 ? 20.297 2.316 2.438 1 98.25 209 PHE A CA 1
ATOM 1594 C C . PHE A 1 209 ? 20.328 3.713 3.045 1 98.25 209 PHE A C 1
ATOM 1596 O O . PHE A 1 209 ? 19.656 4.621 2.564 1 98.25 209 PHE A O 1
ATOM 1603 N N . ASP A 1 210 ? 21.047 3.891 4.051 1 97.25 210 ASP A N 1
ATOM 1604 C CA . ASP A 1 210 ? 21.266 5.211 4.637 1 97.25 210 ASP A CA 1
ATOM 1605 C C . ASP A 1 210 ? 22.531 5.238 5.488 1 97.25 210 ASP A C 1
ATOM 1607 O O . ASP A 1 210 ? 22.594 4.578 6.527 1 97.25 210 ASP A O 1
ATOM 1611 N N . GLU A 1 211 ? 23.5 6.027 5.078 1 96.31 211 GLU A N 1
ATOM 1612 C CA . GLU A 1 211 ? 24.797 6.078 5.766 1 96.31 211 GLU A CA 1
ATOM 1613 C C . GLU A 1 211 ? 24.688 6.855 7.07 1 96.31 211 GLU A C 1
ATOM 1615 O O . GLU A 1 211 ? 25.578 6.777 7.922 1 96.31 211 GLU A O 1
ATOM 1620 N N . ARG A 1 212 ? 23.641 7.609 7.301 1 93.5 212 ARG A N 1
ATOM 1621 C CA . ARG A 1 212 ? 23.5 8.453 8.477 1 93.5 212 ARG A CA 1
ATOM 1622 C C . ARG A 1 212 ? 23.047 7.645 9.688 1 93.5 212 ARG A C 1
ATOM 1624 O O . ARG A 1 212 ? 22.109 6.844 9.586 1 93.5 212 ARG A O 1
ATOM 1631 N N . THR A 1 213 ? 23.531 7.809 10.789 1 90.5 213 THR A N 1
ATOM 1632 C CA . THR A 1 213 ? 23.328 6.98 11.977 1 90.5 213 THR A CA 1
ATOM 1633 C C . THR A 1 213 ? 21.906 7.125 12.508 1 90.5 213 THR A C 1
ATOM 1635 O O . THR A 1 213 ? 21.328 6.164 13.023 1 90.5 213 THR A O 1
ATOM 1638 N N . ALA A 1 214 ? 21.297 8.281 12.359 1 87.25 214 ALA A N 1
ATOM 1639 C CA . ALA A 1 214 ? 20 8.578 12.961 1 87.25 214 ALA A CA 1
ATOM 1640 C C . ALA A 1 214 ? 18.875 8.023 12.102 1 87.25 214 ALA A C 1
ATOM 1642 O O . ALA A 1 214 ? 17.703 8.062 12.5 1 87.25 214 ALA A O 1
ATOM 1643 N N . TYR A 1 215 ? 19.25 7.453 10.93 1 91.81 215 TYR A N 1
ATOM 1644 C CA . TYR A 1 215 ? 18.25 7.004 9.977 1 91.81 215 TYR A CA 1
ATOM 1645 C C . TYR A 1 215 ? 18.312 5.496 9.773 1 91.81 215 TYR A C 1
ATOM 1647 O O . TYR A 1 215 ? 19.281 4.852 10.188 1 91.81 215 TYR A O 1
ATOM 1655 N N . ALA A 1 216 ? 17.297 4.949 9.219 1 94.56 216 ALA A N 1
ATOM 1656 C CA . ALA A 1 216 ? 17.234 3.531 8.883 1 94.56 216 ALA A CA 1
ATOM 1657 C C . ALA A 1 216 ? 17.484 2.662 10.109 1 94.56 216 ALA A C 1
ATOM 1659 O O . ALA A 1 216 ? 18.312 1.749 10.062 1 94.56 216 ALA A O 1
ATOM 1660 N N . ARG A 1 217 ? 16.891 3.029 11.211 1 92.75 217 ARG A N 1
ATOM 1661 C CA . ARG A 1 217 ? 17 2.189 12.398 1 92.75 217 ARG A CA 1
ATOM 1662 C C . ARG A 1 217 ? 16.203 0.902 12.242 1 92.75 217 ARG A C 1
ATOM 1664 O O . ARG A 1 217 ? 15.07 0.925 11.734 1 92.75 217 ARG A O 1
ATOM 1671 N N . THR A 1 218 ? 16.703 -0.161 12.633 1 93.19 218 THR A N 1
ATOM 1672 C CA . THR A 1 218 ? 16.125 -1.481 12.422 1 93.19 218 THR A CA 1
ATOM 1673 C C . THR A 1 218 ? 14.695 -1.533 12.961 1 93.19 218 THR A C 1
ATOM 1675 O O . THR A 1 218 ? 13.82 -2.127 12.328 1 93.19 218 THR A O 1
ATOM 1678 N N . TYR A 1 219 ? 14.453 -0.902 14.086 1 93 219 TYR A N 1
ATOM 1679 C CA . TYR A 1 219 ? 13.133 -0.961 14.703 1 93 219 TYR A CA 1
ATOM 1680 C C . TYR A 1 219 ? 12.102 -0.223 13.859 1 93 219 TYR A C 1
ATOM 1682 O O . TYR A 1 219 ? 10.898 -0.511 13.945 1 93 219 TYR A O 1
ATOM 1690 N N . ASP A 1 220 ? 12.562 0.728 13.039 1 92.19 220 ASP A N 1
ATOM 1691 C CA . ASP A 1 220 ? 11.656 1.499 12.195 1 92.19 220 ASP A CA 1
ATOM 1692 C C . ASP A 1 220 ? 11.297 0.727 10.93 1 92.19 220 ASP A C 1
ATOM 1694 O O . ASP A 1 220 ? 10.297 1.035 10.273 1 92.19 220 ASP A O 1
ATOM 1698 N N . PHE A 1 221 ? 12.094 -0.308 10.594 1 96.88 221 PHE A N 1
ATOM 1699 C CA . PHE A 1 221 ? 11.922 -1.025 9.344 1 96.88 221 PHE A CA 1
ATOM 1700 C C . PHE A 1 221 ? 11.977 -2.531 9.562 1 96.88 221 PHE A C 1
ATOM 1702 O O . PHE A 1 221 ? 12.82 -3.219 8.984 1 96.88 221 PHE A O 1
ATOM 1709 N N . PRO A 1 222 ? 11.016 -3.018 10.336 1 95.75 222 PRO A N 1
ATOM 1710 C CA . PRO A 1 222 ? 11.016 -4.465 10.562 1 95.75 222 PRO A CA 1
ATOM 1711 C C . PRO A 1 222 ? 10.891 -5.266 9.266 1 95.75 222 PRO A C 1
ATOM 1713 O O . PRO A 1 222 ? 10.094 -4.918 8.391 1 95.75 222 PRO A O 1
ATOM 1716 N N . GLY A 1 223 ? 11.727 -6.293 9.148 1 94.06 223 GLY A N 1
ATOM 1717 C CA . GLY A 1 223 ? 11.641 -7.191 8.008 1 94.06 223 GLY A CA 1
ATOM 1718 C C . GLY A 1 223 ? 12.469 -6.73 6.82 1 94.06 223 GLY A C 1
ATOM 1719 O O . GLY A 1 223 ? 12.547 -7.426 5.809 1 94.06 223 GLY A O 1
ATOM 1720 N N . CYS A 1 224 ? 13.047 -5.512 6.902 1 97.12 224 CYS A N 1
ATOM 1721 C CA . CYS A 1 224 ? 13.867 -4.988 5.816 1 97.12 224 CYS A CA 1
ATOM 1722 C C . CYS A 1 224 ? 15.352 -5.223 6.086 1 97.12 224 CYS A C 1
ATOM 1724 O O . CYS A 1 224 ? 15.758 -5.375 7.238 1 97.12 224 CYS A O 1
ATOM 1726 N N . HIS A 1 225 ? 16.109 -5.34 5.09 1 96.81 225 HIS A N 1
ATOM 1727 C CA . HIS A 1 225 ? 17.562 -5.312 5.215 1 96.81 225 HIS A CA 1
ATOM 1728 C C . HIS A 1 225 ? 18.094 -3.881 5.285 1 96.81 225 HIS A C 1
ATOM 1730 O O . HIS A 1 225 ? 17.625 -3.008 4.551 1 96.81 225 HIS A O 1
ATOM 1736 N N . ILE A 1 226 ? 18.984 -3.643 6.199 1 97.75 226 ILE A N 1
ATOM 1737 C CA . ILE A 1 226 ? 19.484 -2.289 6.406 1 97.75 226 ILE A CA 1
ATOM 1738 C C . ILE A 1 226 ? 20.969 -2.229 6.059 1 97.75 226 ILE A C 1
ATOM 1740 O O . ILE A 1 226 ? 21.75 -3.078 6.496 1 97.75 226 ILE A O 1
ATOM 1744 N N . MET A 1 227 ? 21.359 -1.321 5.238 1 97 227 MET A N 1
ATOM 1745 C CA . MET A 1 227 ? 22.75 -1.048 4.879 1 97 227 MET A CA 1
ATOM 1746 C C . MET A 1 227 ? 23.156 0.358 5.309 1 97 227 MET A C 1
ATOM 1748 O O . MET A 1 227 ? 22.625 1.346 4.805 1 97 227 MET A O 1
ATOM 1752 N N . LYS A 1 228 ? 24.156 0.478 6.109 1 96.44 228 LYS A N 1
ATOM 1753 C CA . LYS A 1 228 ? 24.516 1.753 6.715 1 96.44 228 LYS A CA 1
ATOM 1754 C C . LYS A 1 228 ? 25.734 2.365 6.012 1 96.44 228 LYS A C 1
ATOM 1756 O O . LYS A 1 228 ? 26.172 3.459 6.367 1 96.44 228 LYS A O 1
ATOM 1761 N N . HIS A 1 229 ? 26.156 1.829 4.926 1 95.44 229 HIS A N 1
ATOM 1762 C CA . HIS A 1 229 ? 27.344 2.297 4.219 1 95.44 229 HIS A CA 1
ATOM 1763 C C . HIS A 1 229 ? 26.984 3.291 3.121 1 95.44 229 HIS A C 1
ATOM 1765 O O . HIS A 1 229 ? 25.875 3.24 2.578 1 95.44 229 HIS A O 1
ATOM 1771 N N . PRO A 1 230 ? 27.969 4.16 2.805 1 96.19 230 PRO A N 1
ATOM 1772 C CA . PRO A 1 230 ? 27.734 5.023 1.643 1 96.19 230 PRO A CA 1
ATOM 1773 C C . PRO A 1 230 ? 27.484 4.23 0.363 1 96.19 230 PRO A C 1
ATOM 1775 O O . PRO A 1 230 ? 28.109 3.188 0.144 1 96.19 230 PRO A O 1
ATOM 1778 N N . THR A 1 231 ? 26.516 4.691 -0.44 1 95.62 231 THR A N 1
ATOM 1779 C CA . THR A 1 231 ? 26.078 3.969 -1.627 1 95.62 231 THR A CA 1
ATOM 1780 C C . THR A 1 231 ? 27.266 3.607 -2.518 1 95.62 231 THR A C 1
ATOM 1782 O O . THR A 1 231 ? 27.375 2.473 -2.988 1 95.62 231 THR A O 1
ATOM 1785 N N . PRO A 1 232 ? 28.266 4.562 -2.703 1 95 232 PRO A N 1
ATOM 1786 C CA . PRO A 1 232 ? 29.391 4.234 -3.58 1 95 232 PRO A CA 1
ATOM 1787 C C . PRO A 1 232 ? 30.25 3.094 -3.037 1 95 232 PRO A C 1
ATOM 1789 O O . PRO A 1 232 ? 31.047 2.502 -3.777 1 95 232 PRO A O 1
ATOM 1792 N N . SER A 1 233 ? 30.125 2.795 -1.721 1 95.5 233 SER A N 1
ATOM 1793 C CA . SER A 1 233 ? 30.938 1.75 -1.111 1 95.5 233 SER A CA 1
ATOM 1794 C C . SER A 1 233 ? 30.219 0.405 -1.133 1 95.5 233 SER A C 1
ATOM 1796 O O . SER A 1 233 ? 30.812 -0.624 -0.791 1 95.5 233 SER A O 1
ATOM 1798 N N . ILE A 1 234 ? 28.984 0.399 -1.546 1 94.25 234 ILE A N 1
ATOM 1799 C CA . ILE A 1 234 ? 28.203 -0.834 -1.591 1 94.25 234 ILE A CA 1
ATOM 1800 C C . ILE A 1 234 ? 28.609 -1.649 -2.82 1 94.25 234 ILE A C 1
ATOM 1802 O O . ILE A 1 234 ? 28.828 -1.092 -3.898 1 94.25 234 ILE A O 1
ATOM 1806 N N . SER A 1 235 ? 28.656 -2.871 -2.648 1 92.5 235 SER A N 1
ATOM 1807 C CA . SER A 1 235 ? 29.047 -3.754 -3.744 1 92.5 235 SER A CA 1
ATOM 1808 C C . SER A 1 235 ? 28.109 -3.594 -4.938 1 92.5 235 SER A C 1
ATOM 1810 O O . SER A 1 235 ? 26.891 -3.49 -4.773 1 92.5 235 SER A O 1
ATOM 1812 N N . THR A 1 236 ? 28.641 -3.623 -6.102 1 91.69 236 THR A N 1
ATOM 1813 C CA . THR A 1 236 ? 27.891 -3.508 -7.348 1 91.69 236 THR A CA 1
ATOM 1814 C C . THR A 1 236 ? 26.938 -4.695 -7.52 1 91.69 236 THR A C 1
ATOM 1816 O O . THR A 1 236 ? 25.844 -4.547 -8.055 1 91.69 236 THR A O 1
ATOM 1819 N N . ASP A 1 237 ? 27.391 -5.773 -6.961 1 89.25 237 ASP A N 1
ATOM 1820 C CA . ASP A 1 237 ? 26.562 -6.977 -7.07 1 89.25 237 ASP A CA 1
ATOM 1821 C C . ASP A 1 237 ? 25.234 -6.805 -6.336 1 89.25 237 ASP A C 1
ATOM 1823 O O . ASP A 1 237 ? 24.188 -7.18 -6.852 1 89.25 237 ASP A O 1
ATOM 1827 N N . LEU A 1 238 ? 25.344 -6.219 -5.199 1 90.81 238 LEU A N 1
ATOM 1828 C CA . LEU A 1 238 ? 24.141 -5.984 -4.41 1 90.81 238 LEU A CA 1
ATOM 1829 C C . LEU A 1 238 ? 23.234 -4.973 -5.098 1 90.81 238 LEU A C 1
ATOM 1831 O O . LEU A 1 238 ? 22.016 -5.203 -5.227 1 90.81 238 LEU A O 1
ATOM 1835 N N . LEU A 1 239 ? 23.812 -3.93 -5.574 1 95.19 239 LEU A N 1
ATOM 1836 C CA . LEU A 1 239 ? 23.031 -2.859 -6.188 1 95.19 239 LEU A CA 1
ATOM 1837 C C . LEU A 1 239 ? 22.438 -3.311 -7.516 1 95.19 239 LEU A C 1
ATOM 1839 O O . LEU A 1 239 ? 21.312 -2.93 -7.863 1 95.19 239 LEU A O 1
ATOM 1843 N N . SER A 1 240 ? 23.188 -4.16 -8.242 1 91 240 SER A N 1
ATOM 1844 C CA . SER A 1 240 ? 22.719 -4.641 -9.539 1 91 240 SER A CA 1
ATOM 1845 C C . SER A 1 240 ? 21.578 -5.645 -9.367 1 91 240 SER A C 1
ATOM 1847 O O . SER A 1 240 ? 20.844 -5.922 -10.32 1 91 240 SER A O 1
ATOM 1849 N N . GLY A 1 241 ? 21.469 -6.191 -8.172 1 90.62 241 GLY A N 1
ATOM 1850 C CA . GLY A 1 241 ? 20.406 -7.141 -7.879 1 90.62 241 GLY A CA 1
ATOM 1851 C C . GLY A 1 241 ? 19.078 -6.477 -7.609 1 90.62 241 GLY A C 1
ATOM 1852 O O . GLY A 1 241 ? 18.047 -7.148 -7.566 1 90.62 241 GLY A O 1
ATOM 1853 N N . LEU A 1 242 ? 19.078 -5.133 -7.508 1 94.75 242 LEU A N 1
ATOM 1854 C CA . LEU A 1 242 ? 17.844 -4.395 -7.297 1 94.75 242 LEU A CA 1
ATOM 1855 C C . LEU A 1 242 ? 17.047 -4.297 -8.594 1 94.75 242 LEU A C 1
ATOM 1857 O O . LEU A 1 242 ? 17.625 -4.172 -9.672 1 94.75 242 LEU A O 1
ATOM 1861 N N . ASP A 1 243 ? 15.727 -4.383 -8.438 1 94.38 243 ASP A N 1
ATOM 1862 C CA . ASP A 1 243 ? 14.844 -4.148 -9.578 1 94.38 243 ASP A CA 1
ATOM 1863 C C . ASP A 1 243 ? 14.484 -2.67 -9.695 1 94.38 243 ASP A C 1
ATOM 1865 O O . ASP A 1 243 ? 14.234 -2.172 -10.797 1 94.38 243 ASP A O 1
ATOM 1869 N N . ALA A 1 244 ? 14.445 -2.006 -8.57 1 96.5 244 ALA A N 1
ATOM 1870 C CA . ALA A 1 244 ? 14.055 -0.6 -8.508 1 96.5 244 ALA A CA 1
ATOM 1871 C C . ALA A 1 244 ? 14.734 0.111 -7.34 1 96.5 244 ALA A C 1
ATOM 1873 O O . ALA A 1 244 ? 15.125 -0.525 -6.359 1 96.5 244 ALA A O 1
ATOM 1874 N N . ALA A 1 245 ? 14.898 1.409 -7.508 1 98.19 245 ALA A N 1
ATOM 1875 C CA . ALA A 1 245 ? 15.539 2.23 -6.488 1 98.19 245 ALA A CA 1
ATOM 1876 C C . ALA A 1 245 ? 14.75 3.51 -6.234 1 98.19 245 ALA A C 1
ATOM 1878 O O . ALA A 1 245 ? 14.336 4.191 -7.176 1 98.19 245 ALA A O 1
ATOM 1879 N N . PHE A 1 246 ? 14.492 3.781 -4.984 1 98.25 246 PHE A N 1
ATOM 1880 C CA . PHE A 1 246 ? 13.805 4.996 -4.559 1 98.25 246 PHE A CA 1
ATOM 1881 C C . PHE A 1 246 ? 14.75 5.91 -3.793 1 98.25 246 PHE A C 1
ATOM 1883 O O . PHE A 1 246 ? 15.133 5.609 -2.66 1 98.25 246 PHE A O 1
ATOM 1890 N N . ILE A 1 247 ? 15.141 7.004 -4.402 1 97.94 247 ILE A N 1
ATOM 1891 C CA . ILE A 1 247 ? 16.078 7.941 -3.799 1 97.94 247 ILE A CA 1
ATOM 1892 C C . ILE A 1 247 ? 15.312 9.023 -3.037 1 97.94 247 ILE A C 1
ATOM 1894 O O . ILE A 1 247 ? 14.602 9.828 -3.639 1 97.94 247 ILE A O 1
ATOM 1898 N N . MET A 1 248 ? 15.516 9.055 -1.683 1 95.69 248 MET A N 1
ATOM 1899 C CA . MET A 1 248 ? 14.695 9.945 -0.865 1 95.69 248 MET A CA 1
ATOM 1900 C C . MET A 1 248 ? 15.391 10.266 0.455 1 95.69 248 MET A C 1
ATOM 1902 O O . MET A 1 248 ? 14.766 10.242 1.515 1 95.69 248 MET A O 1
ATOM 1906 N N . SER A 1 249 ? 16.672 10.547 0.454 1 93.25 249 SER A N 1
ATOM 1907 C CA . SER A 1 249 ? 17.422 10.828 1.679 1 93.25 249 SER A CA 1
ATOM 1908 C C . SER A 1 249 ? 17.172 12.25 2.166 1 93.25 249 SER A C 1
ATOM 1910 O O . SER A 1 249 ? 17.484 12.586 3.307 1 93.25 249 SER A O 1
ATOM 1912 N N . HIS A 1 250 ? 16.594 13.117 1.3 1 88.5 250 HIS A N 1
ATOM 1913 C CA . HIS A 1 250 ? 16.359 14.516 1.611 1 88.5 250 HIS A CA 1
ATOM 1914 C C . HIS A 1 250 ? 17.672 15.273 1.782 1 88.5 250 HIS A C 1
ATOM 1916 O O . HIS A 1 250 ? 17.719 16.312 2.453 1 88.5 250 HIS A O 1
ATOM 1922 N N . ASN A 1 251 ? 18.734 14.758 1.252 1 89.75 251 ASN A N 1
ATOM 1923 C CA . ASN A 1 251 ? 20.062 15.367 1.223 1 89.75 251 ASN A CA 1
ATOM 1924 C C . ASN A 1 251 ? 20.625 15.414 -0.195 1 89.75 251 ASN A C 1
ATOM 1926 O O . ASN A 1 251 ? 20.828 14.375 -0.828 1 89.75 251 ASN A O 1
ATOM 1930 N N . LEU A 1 252 ? 20.938 16.641 -0.674 1 91.38 252 LEU A N 1
ATOM 1931 C CA . LEU A 1 252 ? 21.328 16.844 -2.062 1 91.38 252 LEU A CA 1
ATOM 1932 C C . LEU A 1 252 ? 22.594 16.047 -2.393 1 91.38 252 LEU A C 1
ATOM 1934 O O . LEU A 1 252 ? 22.641 15.359 -3.408 1 91.38 252 LEU A O 1
ATOM 1938 N N . GLN A 1 253 ? 23.531 16.094 -1.53 1 93.25 253 GLN A N 1
ATOM 1939 C CA . GLN A 1 253 ? 24.812 15.445 -1.775 1 93.25 253 GLN A CA 1
ATOM 1940 C C . GLN A 1 253 ? 24.672 13.922 -1.781 1 93.25 253 GLN A C 1
ATOM 1942 O O . GLN A 1 253 ? 25.188 13.25 -2.67 1 93.25 253 GLN A O 1
ATOM 1947 N N . ILE A 1 254 ? 24 13.383 -0.835 1 94.94 254 ILE A N 1
ATOM 1948 C CA . ILE A 1 254 ? 23.812 11.938 -0.722 1 94.94 254 ILE A CA 1
ATOM 1949 C C . ILE A 1 254 ? 23.016 11.43 -1.922 1 94.94 254 ILE A C 1
ATOM 1951 O O . ILE A 1 254 ? 23.375 10.414 -2.523 1 94.94 254 ILE A O 1
ATOM 1955 N N . ASP A 1 255 ? 21.969 12.141 -2.279 1 96.38 255 ASP A N 1
ATOM 1956 C CA . ASP A 1 255 ? 21.125 11.727 -3.393 1 96.38 255 ASP A CA 1
ATOM 1957 C C . ASP A 1 255 ? 21.875 11.805 -4.719 1 96.38 255 ASP A C 1
ATOM 1959 O O . ASP A 1 255 ? 21.703 10.945 -5.586 1 96.38 255 ASP A O 1
ATOM 1963 N N . ALA A 1 256 ? 22.719 12.836 -4.855 1 97.06 256 ALA A N 1
ATOM 1964 C CA . ALA A 1 256 ? 23.531 12.969 -6.07 1 97.06 256 ALA A CA 1
ATOM 1965 C C . ALA A 1 256 ? 24.516 11.82 -6.195 1 97.06 256 ALA A C 1
ATOM 1967 O O . ALA A 1 256 ? 24.625 11.203 -7.258 1 97.06 256 ALA A O 1
ATOM 1968 N N . LYS A 1 257 ? 25.203 11.508 -5.121 1 97.56 257 LYS A N 1
ATOM 1969 C CA . LYS A 1 257 ? 26.156 10.406 -5.117 1 97.56 257 LYS A CA 1
ATOM 1970 C C . LYS A 1 257 ? 25.453 9.078 -5.402 1 97.56 257 LYS A C 1
ATOM 1972 O O . LYS A 1 257 ? 25.984 8.227 -6.117 1 97.56 257 LYS A O 1
ATOM 1977 N N . THR A 1 258 ? 24.297 8.922 -4.812 1 98.12 258 THR A N 1
ATOM 1978 C CA . THR A 1 258 ? 23.5 7.707 -5.008 1 98.12 258 THR A CA 1
ATOM 1979 C C . THR A 1 258 ? 23.125 7.543 -6.477 1 98.12 258 THR A C 1
ATOM 1981 O O . THR A 1 258 ? 23.312 6.473 -7.059 1 98.12 258 THR A O 1
ATOM 1984 N N . LEU A 1 259 ? 22.641 8.602 -7.078 1 97.69 259 LEU A N 1
ATOM 1985 C CA . LEU A 1 259 ? 22.234 8.547 -8.477 1 97.69 259 LEU A CA 1
ATOM 1986 C C . LEU A 1 259 ? 23.422 8.203 -9.375 1 97.69 259 LEU A C 1
ATOM 1988 O O . LEU A 1 259 ? 23.281 7.391 -10.297 1 97.69 259 LEU A O 1
ATOM 1992 N N . LYS A 1 260 ? 24.5 8.828 -9.102 1 97.38 260 LYS A N 1
ATOM 1993 C CA . LYS A 1 260 ? 25.719 8.57 -9.883 1 97.38 260 LYS A CA 1
ATOM 1994 C C 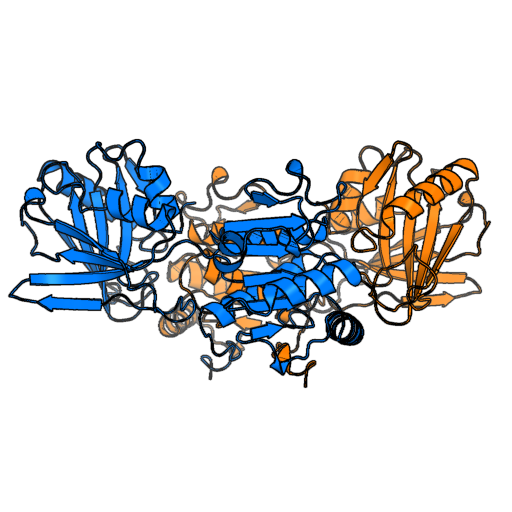. LYS A 1 260 ? 26.109 7.102 -9.805 1 97.38 260 LYS A C 1
ATOM 1996 O O . LYS A 1 260 ? 26.562 6.516 -10.797 1 97.38 260 LYS A O 1
ATOM 2001 N N . THR A 1 261 ? 25.984 6.531 -8.656 1 97.69 261 THR A N 1
ATOM 2002 C CA . THR A 1 261 ? 26.359 5.141 -8.414 1 97.69 261 THR A CA 1
ATOM 2003 C C . THR A 1 261 ? 25.391 4.195 -9.117 1 97.69 261 THR A C 1
ATOM 2005 O O . THR A 1 261 ? 25.781 3.154 -9.633 1 97.69 261 THR A O 1
ATOM 2008 N N . LEU A 1 262 ? 24.078 4.535 -9.164 1 97.31 262 LEU A N 1
ATOM 2009 C CA . LEU A 1 262 ? 23.047 3.646 -9.656 1 97.31 262 LEU A CA 1
ATOM 2010 C C . LEU A 1 262 ? 22.891 3.775 -11.172 1 97.31 262 LEU A C 1
ATOM 2012 O O . LEU A 1 262 ? 22.406 2.852 -11.836 1 97.31 262 LEU A O 1
ATOM 2016 N N . GLN A 1 263 ? 23.281 4.91 -11.688 1 96.5 263 GLN A N 1
ATOM 2017 C CA . GLN A 1 263 ? 23.016 5.285 -13.07 1 96.5 263 GLN A CA 1
ATOM 2018 C C . GLN A 1 263 ? 23.516 4.215 -14.039 1 96.5 263 GLN A C 1
ATOM 2020 O O . GLN A 1 263 ? 22.828 3.871 -15 1 96.5 263 GLN A O 1
ATOM 2025 N N . PRO A 1 264 ? 24.688 3.631 -13.844 1 94.88 264 PRO A N 1
ATOM 2026 C CA . PRO A 1 264 ? 25.203 2.658 -14.805 1 94.88 264 PRO A CA 1
ATOM 2027 C C . PRO A 1 264 ? 24.531 1.29 -14.68 1 94.88 264 PRO A C 1
ATOM 2029 O O . PRO A 1 264 ? 24.766 0.406 -15.508 1 94.88 264 PRO A O 1
ATOM 2032 N N . LEU A 1 265 ? 23.797 1.057 -13.703 1 94.06 265 LEU A N 1
ATOM 2033 C CA . LEU A 1 265 ? 23.219 -0.252 -13.406 1 94.06 265 LEU A CA 1
ATOM 2034 C C . LEU A 1 265 ? 21.891 -0.444 -14.148 1 94.06 265 LEU A C 1
ATOM 2036 O O . LEU A 1 265 ? 21.219 0.53 -14.469 1 94.06 265 LEU A O 1
ATOM 2040 N N . PRO A 1 266 ? 21.547 -1.625 -14.422 1 89.69 266 PRO A N 1
ATOM 2041 C CA . PRO A 1 266 ? 20.328 -1.919 -15.188 1 89.69 266 PRO A CA 1
ATOM 2042 C C . PRO A 1 266 ? 19.078 -1.968 -14.312 1 89.69 266 PRO A C 1
ATOM 2044 O O . PRO A 1 266 ? 18.344 -2.959 -14.328 1 89.69 266 PRO A O 1
ATOM 2047 N N . LEU A 1 267 ? 18.781 -0.931 -13.641 1 93.69 267 LEU A N 1
ATOM 2048 C CA . LEU A 1 267 ? 17.578 -0.854 -12.844 1 93.69 267 LEU A CA 1
ATOM 2049 C C . LEU A 1 267 ? 16.375 -0.499 -13.711 1 93.69 267 LEU A C 1
ATOM 2051 O O . LEU A 1 267 ? 16.453 0.39 -14.555 1 93.69 267 LEU A O 1
ATOM 2055 N N . ALA A 1 268 ? 15.32 -1.196 -13.508 1 92.94 268 ALA A N 1
ATOM 2056 C CA . ALA A 1 268 ? 14.125 -0.973 -14.312 1 92.94 268 ALA A CA 1
ATOM 2057 C C . ALA A 1 268 ? 13.461 0.356 -13.961 1 92.94 268 ALA A C 1
ATOM 2059 O O . ALA A 1 268 ? 12.797 0.97 -14.797 1 92.94 268 ALA A O 1
ATOM 2060 N N . TYR A 1 269 ? 13.664 0.772 -12.734 1 94.19 269 TYR A N 1
ATOM 2061 C CA . TYR A 1 269 ? 12.977 1.952 -12.219 1 94.19 269 TYR A CA 1
ATOM 2062 C C . TYR A 1 269 ? 13.836 2.678 -11.188 1 94.19 269 TYR A C 1
ATOM 2064 O O . TYR A 1 269 ? 14.375 2.057 -10.266 1 94.19 269 TYR A O 1
ATOM 2072 N N . ILE A 1 270 ? 14.039 3.939 -11.359 1 96.75 270 ILE A N 1
ATOM 2073 C CA . ILE A 1 270 ? 14.68 4.824 -10.398 1 96.75 270 ILE A CA 1
ATOM 2074 C C . ILE A 1 270 ? 13.797 6.047 -10.148 1 96.75 270 ILE A C 1
ATOM 2076 O O . ILE A 1 270 ? 13.273 6.645 -11.094 1 96.75 270 ILE A O 1
ATOM 2080 N N . SER A 1 271 ? 13.523 6.328 -8.914 1 96.19 271 SER A N 1
ATOM 2081 C CA . SER A 1 271 ? 12.766 7.543 -8.625 1 96.19 271 SER A CA 1
ATOM 2082 C C . SER A 1 271 ? 13.531 8.453 -7.668 1 96.19 271 SER A C 1
ATOM 2084 O O . SER A 1 271 ? 14.297 7.977 -6.832 1 96.19 271 SER A O 1
ATOM 2086 N N . LEU A 1 272 ? 13.406 9.711 -7.875 1 95.94 272 LEU A N 1
ATOM 2087 C CA . LEU A 1 272 ? 13.961 10.742 -7.008 1 95.94 272 LEU A CA 1
ATOM 2088 C C . LEU A 1 272 ? 12.852 11.594 -6.402 1 95.94 272 LEU A C 1
ATOM 2090 O O . LEU A 1 272 ? 12.109 12.258 -7.125 1 95.94 272 LEU A O 1
ATOM 2094 N N . LEU A 1 273 ? 12.766 11.539 -5.129 1 93 273 LEU A N 1
ATOM 2095 C CA . LEU A 1 273 ? 11.727 12.273 -4.422 1 93 273 LEU A CA 1
ATOM 2096 C C . LEU A 1 273 ? 12.031 13.773 -4.418 1 93 273 LEU A C 1
ATOM 2098 O O . LEU A 1 273 ? 13.18 14.172 -4.23 1 93 273 LEU A O 1
ATOM 2102 N N . GLY A 1 274 ? 11 14.555 -4.555 1 88.94 274 GLY A N 1
ATOM 2103 C CA . GLY A 1 274 ? 11.156 16 -4.477 1 88.94 274 GLY A CA 1
ATOM 2104 C C . GLY A 1 274 ? 10.617 16.719 -5.695 1 88.94 274 GLY A C 1
ATOM 2105 O O . GLY A 1 274 ? 10.25 16.094 -6.688 1 88.94 274 GLY A O 1
ATOM 2106 N N . PRO A 1 275 ? 10.547 18 -5.633 1 86.62 275 PRO A N 1
ATOM 2107 C CA . PRO A 1 275 ? 10.062 18.797 -6.754 1 86.62 275 PRO A CA 1
ATOM 2108 C C . PRO A 1 275 ? 11.055 18.875 -7.91 1 86.62 275 PRO A C 1
ATOM 2110 O O . PRO A 1 275 ? 12.188 18.391 -7.785 1 86.62 275 PRO A O 1
ATOM 2113 N N . VAL A 1 276 ? 10.641 19.484 -8.977 1 87.81 276 VAL A N 1
ATOM 2114 C CA . VAL A 1 276 ? 11.406 19.547 -10.219 1 87.81 276 VAL A CA 1
ATOM 2115 C C . VAL A 1 276 ? 12.727 20.297 -9.977 1 87.81 276 VAL A C 1
ATOM 2117 O O . VAL A 1 276 ? 13.781 19.859 -10.453 1 87.81 276 VAL A O 1
ATOM 2120 N N . HIS A 1 277 ? 12.648 21.375 -9.289 1 85.69 277 HIS A N 1
ATOM 2121 C CA . HIS A 1 277 ? 13.867 22.156 -9.078 1 85.69 277 HIS A CA 1
ATOM 2122 C C . HIS A 1 277 ? 14.898 21.359 -8.289 1 85.69 277 HIS A C 1
ATOM 2124 O O . HIS A 1 277 ? 16.109 21.484 -8.531 1 85.69 277 HIS A O 1
ATOM 2130 N N . ARG A 1 278 ? 14.438 20.547 -7.379 1 88.12 278 ARG A N 1
ATOM 2131 C CA . ARG A 1 278 ? 15.352 19.672 -6.645 1 88.12 278 ARG A CA 1
ATOM 2132 C C . ARG A 1 278 ? 15.961 18.625 -7.566 1 88.12 278 ARG A C 1
ATOM 2134 O O . ARG A 1 278 ? 17.156 18.344 -7.484 1 88.12 278 ARG A O 1
ATOM 2141 N N . ARG A 1 279 ? 15.117 18.016 -8.352 1 92 279 ARG A N 1
ATOM 2142 C CA . ARG A 1 279 ? 15.609 17.062 -9.336 1 92 279 ARG A CA 1
ATOM 2143 C C . ARG A 1 279 ? 16.766 17.656 -10.141 1 92 279 ARG A C 1
ATOM 2145 O O . ARG A 1 279 ? 17.828 17.031 -10.242 1 92 279 ARG A O 1
ATOM 2152 N N . ASP A 1 280 ? 16.547 18.859 -10.633 1 92.31 280 ASP A N 1
ATOM 2153 C CA . ASP A 1 280 ? 17.547 19.5 -11.484 1 92.31 280 ASP A CA 1
ATOM 2154 C C . ASP A 1 280 ? 18.844 19.75 -10.719 1 92.31 280 ASP A C 1
ATOM 2156 O O . ASP A 1 280 ? 19.938 19.531 -11.25 1 92.31 280 ASP A O 1
ATOM 2160 N N . LYS A 1 281 ? 18.734 20.141 -9.5 1 92.69 281 LYS A N 1
ATOM 2161 C CA . LYS A 1 281 ? 19.906 20.391 -8.664 1 92.69 281 LYS A CA 1
ATOM 2162 C C . LYS A 1 281 ? 20.672 19.094 -8.422 1 92.69 281 LYS A C 1
ATOM 2164 O O . LYS A 1 281 ? 21.906 19.062 -8.531 1 92.69 281 LYS A O 1
ATOM 2169 N N . VAL A 1 282 ? 19.969 18.016 -8.117 1 94.94 282 VAL A N 1
ATOM 2170 C CA . VAL A 1 282 ? 20.609 16.734 -7.844 1 94.94 282 VAL A CA 1
ATOM 2171 C C . VAL A 1 282 ? 21.281 16.219 -9.109 1 94.94 282 VAL A C 1
ATOM 2173 O O . VAL A 1 282 ? 22.422 15.734 -9.062 1 94.94 282 VAL A O 1
ATOM 2176 N N . LEU A 1 283 ? 20.625 16.312 -10.219 1 96.62 283 LEU A N 1
ATOM 2177 C CA . LEU A 1 283 ? 21.188 15.852 -11.492 1 96.62 283 LEU A CA 1
ATOM 2178 C C . LEU A 1 283 ? 22.438 16.656 -11.844 1 96.62 283 LEU A C 1
ATOM 2180 O O . LEU A 1 283 ? 23.438 16.078 -12.281 1 96.62 283 LEU A O 1
ATOM 2184 N N . ASP A 1 284 ? 22.344 17.938 -11.633 1 96.62 284 ASP A N 1
ATOM 2185 C CA . ASP A 1 284 ? 23.484 18.797 -11.906 1 96.62 284 ASP A CA 1
ATOM 2186 C C . ASP A 1 284 ? 24.688 18.406 -11.047 1 96.62 284 ASP A C 1
ATOM 2188 O O . ASP A 1 284 ? 25.797 18.234 -11.555 1 96.62 284 ASP A O 1
ATOM 2192 N N . MET A 1 285 ? 24.422 18.219 -9.797 1 96.19 285 MET A N 1
ATOM 2193 C CA . MET A 1 285 ? 25.469 17.844 -8.859 1 96.19 285 MET A CA 1
ATOM 2194 C C . MET A 1 285 ? 26.062 16.484 -9.234 1 96.19 285 MET A C 1
ATOM 2196 O O . MET A 1 285 ? 27.266 16.266 -9.047 1 96.19 285 MET A O 1
ATOM 2200 N N . ALA A 1 286 ? 25.266 15.602 -9.742 1 97.38 286 ALA A N 1
ATOM 2201 C CA . ALA A 1 286 ? 25.703 14.266 -10.133 1 97.38 286 ALA A CA 1
ATOM 2202 C C . ALA A 1 286 ? 26.312 14.273 -11.523 1 97.38 286 ALA A C 1
ATOM 2204 O O . ALA A 1 286 ? 26.859 13.258 -11.977 1 97.38 286 ALA A O 1
ATOM 2205 N N . GLU A 1 287 ? 26.219 15.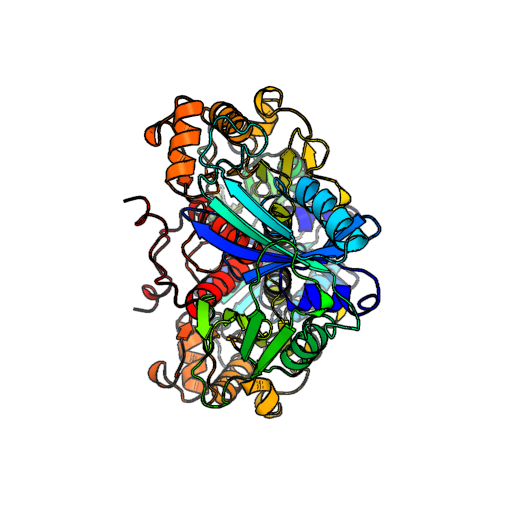398 -12.18 1 97.44 287 GLU A N 1
ATOM 2206 C CA . GLU A 1 287 ? 26.656 15.523 -13.57 1 97.44 287 GLU A CA 1
ATOM 2207 C C . GLU A 1 287 ? 25.953 14.508 -14.469 1 97.44 287 GLU A C 1
ATOM 2209 O O . GLU A 1 287 ? 26.609 13.812 -15.25 1 97.44 287 GLU A O 1
ATOM 2214 N N . LEU A 1 288 ? 24.656 14.406 -14.266 1 97.69 288 LEU A N 1
ATOM 2215 C CA . LEU A 1 288 ? 23.812 13.508 -15.047 1 97.69 288 LEU A CA 1
ATOM 2216 C C . LEU A 1 288 ? 22.672 14.266 -15.719 1 97.69 288 LEU A C 1
ATOM 2218 O O . LEU A 1 288 ? 22.391 15.414 -15.359 1 97.69 288 LEU A O 1
ATOM 2222 N N . SER A 1 289 ? 22.078 13.648 -16.703 1 94.56 289 SER A N 1
ATOM 2223 C CA . SER A 1 289 ? 20.859 14.125 -17.359 1 94.56 289 SER A CA 1
ATOM 2224 C C . SER A 1 289 ? 19.797 13.031 -17.406 1 94.56 289 SER A C 1
ATOM 2226 O O . SER A 1 289 ? 20.078 11.875 -17.109 1 94.56 289 SER A O 1
ATOM 2228 N N . LEU A 1 290 ? 18.578 13.398 -17.75 1 89.81 290 LEU A N 1
ATOM 2229 C CA . LEU A 1 290 ? 17.469 12.461 -17.812 1 89.81 290 LEU A CA 1
ATOM 2230 C C . LEU A 1 290 ? 17.734 11.367 -18.828 1 89.81 290 LEU A C 1
ATOM 2232 O O . LEU A 1 290 ? 17.281 10.227 -18.672 1 89.81 290 LEU A O 1
ATOM 2236 N N . LYS A 1 291 ? 18.531 11.656 -19.812 1 91.56 291 LYS A N 1
ATOM 2237 C CA . LYS A 1 291 ? 18.797 10.727 -20.922 1 91.56 291 LYS A CA 1
ATOM 2238 C C . LYS A 1 291 ? 19.828 9.68 -20.516 1 91.56 291 LYS A C 1
ATOM 2240 O O . LYS A 1 291 ? 20 8.68 -21.219 1 91.56 291 LYS A O 1
ATOM 2245 N N . ASP A 1 292 ? 20.453 9.914 -19.406 1 94.44 292 ASP A N 1
ATOM 2246 C CA . ASP A 1 292 ? 21.547 9.047 -19 1 94.44 292 ASP A CA 1
ATOM 2247 C C . ASP A 1 292 ? 21.031 7.727 -18.438 1 94.44 292 ASP A C 1
ATOM 2249 O O . ASP A 1 292 ? 21.797 6.766 -18.281 1 94.44 292 ASP A O 1
ATOM 2253 N N . PHE A 1 293 ? 19.766 7.629 -18.125 1 92.62 293 PHE A N 1
ATOM 2254 C CA . PHE A 1 293 ? 19.219 6.453 -17.453 1 92.62 293 PHE A CA 1
ATOM 2255 C C . PHE A 1 293 ? 18.672 5.449 -18.453 1 92.62 293 PHE A C 1
ATOM 2257 O O . PHE A 1 293 ? 17.969 5.824 -19.391 1 92.62 293 PHE A O 1
ATOM 2264 N N . SER A 1 294 ? 19 4.199 -18.266 1 89.31 294 SER A N 1
ATOM 2265 C CA . SER A 1 294 ? 18.547 3.133 -19.156 1 89.31 294 SER A CA 1
ATOM 2266 C C . SER A 1 294 ? 17.125 2.707 -18.844 1 89.31 294 SER A C 1
ATOM 2268 O O . SER A 1 294 ? 16.375 2.326 -19.75 1 89.31 294 SER A O 1
ATOM 2270 N N . GLY A 1 295 ? 16.766 2.746 -17.625 1 90 295 GLY A N 1
ATOM 2271 C CA . GLY A 1 295 ? 15.406 2.412 -17.219 1 90 295 GLY A CA 1
ATOM 2272 C C . GLY A 1 295 ? 14.523 3.631 -17.016 1 90 295 GLY A C 1
ATOM 2273 O O . GLY A 1 295 ? 14.859 4.727 -17.469 1 90 295 GLY A O 1
ATOM 2274 N N . TYR A 1 296 ? 13.383 3.418 -16.438 1 91.31 296 TYR A N 1
ATOM 2275 C CA . TYR A 1 296 ? 12.445 4.5 -16.172 1 91.31 296 TYR A CA 1
ATOM 2276 C C . TYR A 1 296 ? 12.938 5.383 -15.031 1 91.31 296 TYR A C 1
ATOM 2278 O O . TYR A 1 296 ? 13.234 4.887 -13.938 1 91.31 296 TYR A O 1
ATOM 2286 N N . PHE A 1 297 ? 13.172 6.645 -15.289 1 94 297 PHE A N 1
ATOM 2287 C CA . PHE A 1 297 ? 13.57 7.605 -14.273 1 94 297 PHE A CA 1
ATOM 2288 C C . PHE A 1 297 ? 12.422 8.547 -13.93 1 94 297 PHE A C 1
ATOM 2290 O O . PHE A 1 297 ? 11.938 9.273 -14.789 1 94 297 PHE A O 1
ATOM 2297 N N . SER A 1 298 ? 11.977 8.453 -12.648 1 94 298 SER A N 1
ATOM 2298 C CA . SER A 1 298 ? 10.82 9.227 -12.203 1 94 298 SER A CA 1
ATOM 2299 C C . SER A 1 298 ? 11.227 10.32 -11.234 1 94 298 SER A C 1
ATOM 2301 O O . SER A 1 298 ? 11.617 10.039 -10.094 1 94 298 SER A O 1
ATOM 2303 N N . ALA A 1 299 ? 11.094 11.555 -11.609 1 92.12 299 ALA A N 1
ATOM 2304 C CA . ALA A 1 299 ? 11.359 12.742 -10.805 1 92.12 299 ALA A CA 1
ATOM 2305 C C . ALA A 1 299 ? 10.578 13.945 -11.32 1 92.12 299 ALA A C 1
ATOM 2307 O O . ALA A 1 299 ? 10.93 14.539 -12.344 1 92.12 299 ALA A O 1
ATOM 2308 N N . PRO A 1 300 ? 9.578 14.398 -10.508 1 90.31 300 PRO A N 1
ATOM 2309 C CA . PRO A 1 300 ? 9.133 13.961 -9.18 1 90.31 300 PRO A CA 1
ATOM 2310 C C . PRO A 1 300 ? 8.672 12.508 -9.164 1 90.31 300 PRO A C 1
ATOM 2312 O O . PRO A 1 300 ? 8.164 12 -10.164 1 90.31 300 PRO A O 1
ATOM 2315 N N . ALA A 1 301 ? 8.781 11.875 -8.086 1 91.06 301 ALA A N 1
ATOM 2316 C CA . ALA A 1 301 ? 8.586 10.438 -7.926 1 91.06 301 ALA A CA 1
ATOM 2317 C C . ALA A 1 301 ? 7.105 10.078 -7.871 1 91.06 301 ALA A C 1
ATOM 2319 O O . ALA A 1 301 ? 6.336 10.719 -7.145 1 91.06 301 ALA A O 1
ATOM 2320 N N . GLY A 1 302 ? 6.668 9.078 -8.688 1 91.31 302 GLY A N 1
ATOM 2321 C CA . GLY A 1 302 ? 5.379 8.43 -8.492 1 91.31 302 GLY A CA 1
ATOM 2322 C C . GLY A 1 302 ? 4.297 8.969 -9.406 1 91.31 302 GLY A C 1
ATOM 2323 O O . GLY A 1 302 ? 4.574 9.742 -10.32 1 91.31 302 GLY A O 1
ATOM 2324 N N . LEU A 1 303 ? 3.016 8.508 -9.18 1 89.69 303 LEU A N 1
ATOM 2325 C CA . LEU A 1 303 ? 1.817 8.938 -9.898 1 89.69 303 LEU A CA 1
ATOM 2326 C C . LEU A 1 303 ? 1.169 10.133 -9.211 1 89.69 303 LEU A C 1
ATOM 2328 O O . LEU A 1 303 ? 1.318 10.312 -8 1 89.69 303 LEU A O 1
ATOM 2332 N N . ALA A 1 304 ? 0.448 10.953 -9.922 1 86.81 304 ALA A N 1
ATOM 2333 C CA . ALA A 1 304 ? -0.274 12.094 -9.359 1 86.81 304 ALA A CA 1
ATOM 2334 C C . ALA A 1 304 ? -1.594 11.648 -8.734 1 86.81 304 ALA A C 1
ATOM 2336 O O . ALA A 1 304 ? -2.668 11.93 -9.266 1 86.81 304 ALA A O 1
ATOM 2337 N N . LEU A 1 305 ? -1.584 11.023 -7.609 1 88.12 305 LEU A N 1
ATOM 2338 C CA . LEU A 1 305 ? -2.764 10.508 -6.926 1 88.12 305 LEU A CA 1
ATOM 2339 C C . LEU A 1 305 ? -3.285 11.516 -5.906 1 88.12 305 LEU A C 1
ATOM 2341 O O . LEU A 1 305 ? -4.371 11.336 -5.348 1 88.12 305 LEU A O 1
ATOM 2345 N N . GLY A 1 306 ? -2.52 12.539 -5.691 1 85.25 306 GLY A N 1
ATOM 2346 C CA . GLY A 1 306 ? -2.873 13.523 -4.676 1 85.25 306 GLY A CA 1
ATOM 2347 C C . GLY A 1 306 ? -2.393 13.141 -3.289 1 85.25 306 GLY A C 1
ATOM 2348 O O . GLY A 1 306 ? -1.846 12.055 -3.088 1 85.25 306 GLY A O 1
ATOM 2349 N N . GLY A 1 307 ? -2.49 14.141 -2.371 1 85.88 307 GLY A N 1
ATOM 2350 C CA . GLY A 1 307 ? -2.092 13.906 -0.992 1 85.88 307 GLY A CA 1
ATOM 2351 C C . GLY A 1 307 ? -0.632 14.227 -0.73 1 85.88 307 GLY A C 1
ATOM 2352 O O . GLY A 1 307 ? 0.181 14.242 -1.657 1 85.88 307 GLY A O 1
ATOM 2353 N N . GLU A 1 308 ? -0.362 14.438 0.558 1 82.25 308 GLU A N 1
ATOM 2354 C CA . GLU A 1 308 ? 0.999 14.859 0.877 1 82.25 308 GLU A CA 1
ATOM 2355 C C . GLU A 1 308 ? 1.587 14.023 2.008 1 82.25 308 GLU A C 1
ATOM 2357 O O . GLU A 1 308 ? 2.783 14.102 2.289 1 82.25 308 GLU A O 1
ATOM 2362 N N . LEU A 1 309 ? 0.809 13.219 2.605 1 88.31 309 LEU A N 1
ATOM 2363 C CA . LEU A 1 309 ? 1.303 12.414 3.719 1 88.31 309 LEU A CA 1
ATOM 2364 C C . LEU A 1 309 ? 2.199 11.289 3.219 1 88.31 309 LEU A C 1
ATOM 2366 O O . LEU A 1 309 ? 2.076 10.852 2.07 1 88.31 309 LEU A O 1
ATOM 2370 N N . PRO A 1 310 ? 3.076 10.812 4.004 1 91.12 310 PRO A N 1
ATOM 2371 C CA . PRO A 1 310 ? 4.016 9.758 3.604 1 91.12 310 PRO A CA 1
ATOM 2372 C C . PRO A 1 310 ? 3.314 8.539 3.01 1 91.12 310 PRO A C 1
ATOM 2374 O O . PRO A 1 310 ? 3.809 7.941 2.051 1 91.12 310 PRO A O 1
ATOM 2377 N N . GLY A 1 311 ? 2.172 8.18 3.559 1 93.69 311 GLY A N 1
ATOM 2378 C CA . GLY A 1 311 ? 1.419 7.062 3.012 1 93.69 311 GLY A CA 1
ATOM 2379 C C . GLY A 1 311 ? 0.958 7.293 1.585 1 93.69 311 GLY A C 1
ATOM 2380 O O . GLY A 1 311 ? 1 6.379 0.758 1 93.69 311 GLY A O 1
ATOM 2381 N N . SER A 1 312 ? 0.502 8.531 1.304 1 92.5 312 SER A N 1
ATOM 2382 C CA . SER A 1 312 ? 0.094 8.906 -0.048 1 92.5 312 SER A CA 1
ATOM 2383 C C . SER A 1 312 ? 1.272 8.852 -1.015 1 92.5 312 SER A C 1
ATOM 2385 O O . SER A 1 312 ? 1.138 8.367 -2.141 1 92.5 312 SER A O 1
ATOM 2387 N N . VAL A 1 313 ? 2.375 9.367 -0.564 1 92.5 313 VAL A N 1
ATOM 2388 C CA . VAL A 1 313 ? 3.588 9.375 -1.375 1 92.5 313 VAL A CA 1
ATOM 2389 C C . VAL A 1 313 ? 4.02 7.938 -1.673 1 92.5 313 VAL A C 1
ATOM 2391 O O . VAL A 1 313 ? 4.371 7.613 -2.809 1 92.5 313 VAL A O 1
ATOM 2394 N N . ALA A 1 314 ? 3.953 7.059 -0.644 1 96.56 314 ALA A N 1
ATOM 2395 C CA . ALA A 1 314 ? 4.297 5.648 -0.802 1 96.56 314 ALA A CA 1
ATOM 2396 C C . ALA A 1 314 ? 3.416 4.984 -1.856 1 96.56 314 ALA A C 1
ATOM 2398 O O . ALA A 1 314 ? 3.918 4.309 -2.758 1 96.56 314 ALA A O 1
ATOM 2399 N N . LEU A 1 315 ? 2.123 5.195 -1.709 1 96.25 315 LEU A N 1
ATOM 2400 C CA . LEU A 1 315 ? 1.177 4.633 -2.666 1 96.25 315 LEU A CA 1
ATOM 2401 C C . LEU A 1 315 ? 1.494 5.098 -4.082 1 96.25 315 LEU A C 1
ATOM 2403 O O . LEU A 1 315 ? 1.485 4.297 -5.02 1 96.25 315 LEU A O 1
ATOM 2407 N N . SER A 1 316 ? 1.794 6.363 -4.199 1 93.62 316 SER A N 1
ATOM 2408 C CA . SER A 1 316 ? 2.113 6.98 -5.484 1 93.62 316 SER A CA 1
ATOM 2409 C C . SER A 1 316 ? 3.354 6.352 -6.105 1 93.62 316 SER A C 1
ATOM 2411 O O . SER A 1 316 ? 3.314 5.883 -7.246 1 93.62 316 SER A O 1
ATOM 2413 N N . ILE A 1 317 ? 4.445 6.277 -5.391 1 95.31 317 ILE A N 1
ATOM 2414 C CA . ILE A 1 317 ? 5.727 5.781 -5.879 1 95.31 317 ILE A CA 1
ATOM 2415 C C . ILE A 1 317 ? 5.605 4.301 -6.23 1 95.31 317 ILE A C 1
ATOM 2417 O O . ILE A 1 317 ? 6.016 3.875 -7.312 1 95.31 317 ILE A O 1
ATOM 2421 N N . LEU A 1 318 ? 5.023 3.484 -5.359 1 97.12 318 LEU A N 1
ATOM 2422 C CA . LEU A 1 318 ? 4.898 2.045 -5.57 1 97.12 318 LEU A CA 1
ATOM 2423 C C . LEU A 1 318 ? 3.99 1.746 -6.758 1 97.12 318 LEU A C 1
ATOM 2425 O O . LEU A 1 318 ? 4.234 0.796 -7.504 1 97.12 318 LEU A O 1
ATOM 2429 N N . SER A 1 319 ? 2.916 2.555 -6.898 1 94.81 319 SER A N 1
ATOM 2430 C CA . SER A 1 319 ? 2.016 2.352 -8.031 1 94.81 319 SER A CA 1
ATOM 2431 C C . SER A 1 319 ? 2.738 2.553 -9.359 1 94.81 319 SER A C 1
ATOM 2433 O O . SER A 1 319 ? 2.605 1.738 -10.273 1 94.81 319 SER A O 1
ATOM 2435 N N . GLN A 1 320 ? 3.486 3.621 -9.469 1 93.38 320 GLN A N 1
ATOM 2436 C CA . GLN A 1 320 ? 4.227 3.867 -10.703 1 93.38 320 GLN A CA 1
ATOM 2437 C C . GLN A 1 320 ? 5.27 2.781 -10.945 1 93.38 320 GLN A C 1
ATOM 2439 O O . GLN A 1 320 ? 5.367 2.24 -12.047 1 93.38 320 GLN A O 1
ATOM 2444 N N . CYS A 1 321 ? 6.027 2.477 -9.922 1 94.19 321 CYS A N 1
ATOM 2445 C CA . CYS A 1 321 ? 7.047 1.438 -10.023 1 94.19 321 CYS A CA 1
ATOM 2446 C C . CYS A 1 321 ? 6.438 0.122 -10.492 1 94.19 321 CYS A C 1
ATOM 2448 O O . CYS A 1 321 ? 6.945 -0.5 -11.43 1 94.19 321 CYS A O 1
ATOM 2450 N N . HIS A 1 322 ? 5.355 -0.246 -9.797 1 94.06 322 HIS A N 1
ATOM 2451 C CA . HIS A 1 322 ? 4.672 -1.485 -10.141 1 94.06 322 HIS A CA 1
ATOM 2452 C C . HIS A 1 322 ? 4.238 -1.484 -11.609 1 94.06 322 HIS A C 1
ATOM 2454 O O . HIS A 1 322 ? 4.473 -2.457 -12.328 1 94.06 322 HIS A O 1
ATOM 2460 N N . GLY A 1 323 ? 3.6 -0.401 -12.055 1 91.5 323 GLY A N 1
ATOM 2461 C CA . GLY A 1 323 ? 3.193 -0.282 -13.445 1 91.5 323 GLY A CA 1
ATOM 2462 C C . GLY A 1 323 ? 4.344 -0.431 -14.422 1 91.5 323 GLY A C 1
ATOM 2463 O O . GLY A 1 323 ? 4.211 -1.095 -15.453 1 91.5 323 GLY A O 1
ATOM 2464 N N . VAL A 1 324 ? 5.469 0.155 -14.102 1 91.25 324 VAL A N 1
ATOM 2465 C CA . VAL A 1 324 ? 6.656 0.091 -14.945 1 91.25 324 VAL A CA 1
ATOM 2466 C C . VAL A 1 324 ? 7.168 -1.347 -15.008 1 91.25 324 VAL A C 1
ATOM 2468 O O . VAL A 1 324 ? 7.477 -1.855 -16.094 1 91.25 324 VAL A O 1
ATOM 2471 N N . LEU A 1 325 ? 7.273 -2.004 -13.867 1 91.88 325 LEU A N 1
ATOM 2472 C CA . LEU A 1 325 ? 7.805 -3.361 -13.797 1 91.88 325 LEU A CA 1
ATOM 2473 C C . LEU A 1 325 ? 6.926 -4.328 -14.586 1 91.88 325 LEU A C 1
ATOM 2475 O O . LEU A 1 325 ? 7.418 -5.324 -15.117 1 91.88 325 LEU A O 1
ATOM 2479 N N . TYR A 1 326 ? 5.656 -4.035 -14.633 1 89.5 326 TYR A N 1
ATOM 2480 C CA . TYR A 1 326 ? 4.723 -4.906 -15.336 1 89.5 326 TYR A CA 1
ATOM 2481 C C . TYR A 1 326 ? 4.48 -4.406 -16.766 1 89.5 326 TYR A C 1
ATOM 2483 O O . TYR A 1 326 ? 3.65 -4.957 -17.484 1 89.5 326 TYR A O 1
ATOM 2491 N N . ASN A 1 327 ? 5.242 -3.277 -17.203 1 82.94 327 ASN A N 1
ATOM 2492 C CA . ASN A 1 327 ? 5.098 -2.662 -18.516 1 82.94 327 ASN A CA 1
ATOM 2493 C C . ASN A 1 327 ? 3.646 -2.283 -18.797 1 82.94 327 ASN A C 1
ATOM 2495 O O . ASN A 1 327 ? 3.131 -2.553 -19.891 1 82.94 327 ASN A O 1
ATOM 2499 N N . SER A 1 328 ? 3.127 -1.938 -17.688 1 72.69 328 SER A N 1
ATOM 2500 C CA . SER A 1 328 ? 1.719 -1.579 -17.812 1 72.69 328 SER A CA 1
ATOM 2501 C C . SER A 1 328 ? 1.551 -0.248 -18.531 1 72.69 328 SER A C 1
ATOM 2503 O O . SER A 1 328 ? 2.424 0.619 -18.469 1 72.69 328 SER A O 1
ATOM 2505 N N . LYS A 1 329 ? 0.922 -0.259 -19.688 1 57.53 329 LYS A N 1
ATOM 2506 C CA . LYS A 1 329 ? 0.57 1.024 -20.297 1 57.53 329 LYS A CA 1
ATOM 2507 C C . LYS A 1 329 ? -0.253 1.876 -19.328 1 57.53 329 LYS A C 1
ATOM 2509 O O . LYS A 1 329 ? -1.337 1.471 -18.906 1 57.53 329 LYS A O 1
ATOM 2514 N N . LEU A 1 330 ? 0.307 2.389 -18.344 1 52.72 330 LEU A N 1
ATOM 2515 C CA . LEU A 1 330 ? -0.468 3.113 -17.344 1 52.72 330 LEU A CA 1
ATOM 2516 C C . LEU A 1 330 ? -1.677 3.793 -17.969 1 52.72 330 LEU A C 1
ATOM 2518 O O . LEU A 1 330 ? -1.537 4.809 -18.656 1 52.72 330 LEU A O 1
ATOM 2522 N N . THR A 1 331 ? -2.309 3.189 -19.016 1 42.78 331 THR A N 1
ATOM 2523 C CA . THR A 1 331 ? -3.553 3.842 -19.406 1 42.78 331 THR A CA 1
ATOM 2524 C C . THR A 1 331 ? -4.512 3.947 -18.234 1 42.78 331 THR A C 1
ATOM 2526 O O . THR A 1 331 ? -4.473 3.117 -17.312 1 42.78 331 THR A O 1
ATOM 2529 N N . SER A 1 332 ? -5.102 4.992 -18 1 40.03 332 SER A N 1
ATOM 2530 C CA . SER A 1 332 ? -6.152 5.188 -17.016 1 40.03 332 SER A CA 1
ATOM 2531 C C . SER A 1 332 ? -7.117 4.004 -16.984 1 40.03 332 SER A C 1
ATOM 2533 O O . SER A 1 332 ? -7.395 3.404 -18.031 1 40.03 332 SER A O 1
ATOM 2535 N N . LEU A 1 333 ? -7.328 3.254 -16.047 1 37.91 333 LEU A N 1
ATOM 2536 C CA . LEU A 1 333 ? -8.375 2.244 -15.891 1 37.91 333 LEU A CA 1
ATOM 2537 C C . LEU A 1 333 ? -9.648 2.67 -16.609 1 37.91 333 LEU A C 1
ATOM 2539 O O . LEU A 1 333 ? -10.57 1.867 -16.766 1 37.91 333 LEU A O 1
ATOM 2543 N N . ASP A 1 334 ? -9.961 3.889 -16.828 1 33.94 334 ASP A N 1
ATOM 2544 C CA . ASP A 1 334 ? -11.234 4.184 -17.469 1 33.94 334 ASP A CA 1
ATOM 2545 C C . ASP A 1 334 ? -11.25 3.703 -18.922 1 33.94 334 ASP A C 1
ATOM 2547 O O . ASP A 1 334 ? -12.273 3.77 -19.594 1 33.94 334 ASP A O 1
ATOM 2551 N N . SER A 1 335 ? -10.32 3.553 -19.719 1 31.73 335 SER A N 1
ATOM 2552 C CA . SER A 1 335 ? -10.438 3.105 -21.109 1 31.73 335 SER A CA 1
ATOM 2553 C C . SER A 1 335 ? -10.758 1.616 -21.172 1 31.73 335 SER A C 1
ATOM 2555 O O . SER A 1 335 ? -10.977 1.078 -22.266 1 31.73 335 SER A O 1
ATOM 2557 N N . VAL A 1 336 ? -10.602 0.656 -20.453 1 28.7 336 VAL A N 1
ATOM 2558 C CA . VAL A 1 336 ? -11.344 -0.591 -20.594 1 28.7 336 VAL A CA 1
ATOM 2559 C C . VAL A 1 336 ? -12.781 -0.394 -20.109 1 28.7 336 VAL A C 1
ATOM 2561 O O . VAL A 1 336 ? -13.586 -1.325 -20.156 1 28.7 336 VAL A O 1
ATOM 2564 N N . MET A 1 337 ? -13.297 0.643 -19.375 1 23.52 337 MET A N 1
ATOM 2565 C CA . MET A 1 337 ? -14.719 0.96 -19.438 1 23.52 337 MET A CA 1
ATOM 2566 C C . MET A 1 337 ? -15.008 1.914 -20.594 1 23.52 337 MET A C 1
ATOM 2568 O O . MET A 1 337 ? -16.109 2.447 -20.703 1 23.52 337 MET A O 1
ATOM 2572 N N . LEU A 1 338 ? -14.148 2.355 -21.594 1 21.05 338 LEU A N 1
ATOM 2573 C CA . LEU A 1 338 ? -14.867 2.449 -22.859 1 21.05 338 LEU A CA 1
ATOM 2574 C C . LEU A 1 338 ? -14.898 1.098 -23.562 1 21.05 338 LEU A C 1
ATOM 2576 O O . LEU A 1 338 ? -13.883 0.396 -23.625 1 21.05 338 LEU A O 1
ATOM 2580 N N . MET B 1 1 ? 3.783 4.66 13.195 1 49.34 1 MET B N 1
ATOM 2581 C CA . MET B 1 1 ? 4.027 6.059 12.852 1 49.34 1 MET B CA 1
ATOM 2582 C C . MET B 1 1 ? 2.721 6.781 12.547 1 49.34 1 MET B C 1
ATOM 2584 O O . MET B 1 1 ? 1.854 6.246 11.859 1 49.34 1 MET B O 1
ATOM 2588 N N . VAL B 1 2 ? 2.479 7.793 13.383 1 55.91 2 VAL B N 1
ATOM 2589 C CA . VAL B 1 2 ? 1.262 8.602 13.414 1 55.91 2 VAL B CA 1
ATOM 2590 C C . VAL B 1 2 ? 1.317 9.6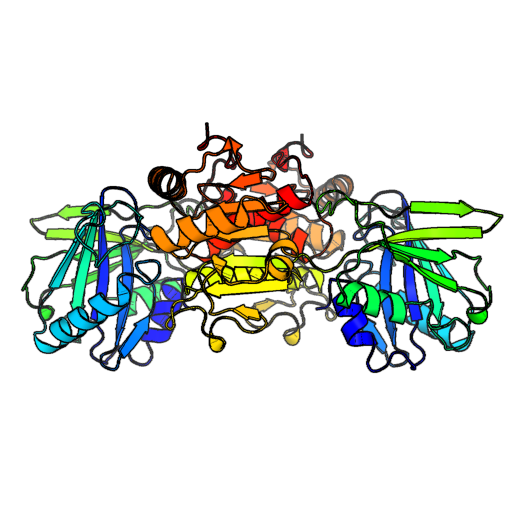64 12.328 1 55.91 2 VAL B C 1
ATOM 2592 O O . VAL B 1 2 ? 2.16 10.562 12.375 1 55.91 2 VAL B O 1
ATOM 2595 N N . GLN B 1 3 ? 0.8 9.406 11.18 1 62.72 3 GLN B N 1
ATOM 2596 C CA . GLN B 1 3 ? 0.868 10.359 10.078 1 62.72 3 GLN B CA 1
ATOM 2597 C C . GLN B 1 3 ? -0.351 11.273 10.07 1 62.72 3 GLN B C 1
ATOM 2599 O O . GLN B 1 3 ? -0.245 12.453 9.727 1 62.72 3 GLN B O 1
ATOM 2604 N N . HIS B 1 4 ? -1.38 10.68 10.57 1 76.19 4 HIS B N 1
ATOM 2605 C CA . HIS B 1 4 ? -2.605 11.477 10.609 1 76.19 4 HIS B CA 1
ATOM 2606 C C . HIS B 1 4 ? -2.744 12.211 11.93 1 76.19 4 HIS B C 1
ATOM 2608 O O . HIS B 1 4 ? -2.311 11.719 12.977 1 76.19 4 HIS B O 1
ATOM 2614 N N . LEU B 1 5 ? -3.244 13.367 11.852 1 85.31 5 LEU B N 1
ATOM 2615 C CA . LEU B 1 5 ? -3.391 14.219 13.031 1 85.31 5 LEU B CA 1
ATOM 2616 C C . LEU B 1 5 ? -4.117 13.477 14.148 1 85.31 5 LEU B C 1
ATOM 2618 O O . LEU B 1 5 ? -3.746 13.586 15.312 1 85.31 5 LEU B O 1
ATOM 2622 N N . VAL B 1 6 ? -5.062 12.664 13.789 1 86.38 6 VAL B N 1
ATOM 2623 C CA . VAL B 1 6 ? -5.84 11.953 14.797 1 86.38 6 VAL B CA 1
ATOM 2624 C C . VAL B 1 6 ? -4.938 10.977 15.547 1 86.38 6 VAL B C 1
ATOM 2626 O O . VAL B 1 6 ? -5.035 10.852 16.766 1 86.38 6 VAL B O 1
ATOM 2629 N N . ASP B 1 7 ? -4.117 10.312 14.828 1 87.19 7 ASP B N 1
ATOM 2630 C CA . ASP B 1 7 ? -3.195 9.383 15.461 1 87.19 7 ASP B CA 1
ATOM 2631 C C . ASP B 1 7 ? -2.191 10.117 16.344 1 87.19 7 ASP B C 1
ATOM 2633 O O . ASP B 1 7 ? -1.821 9.617 17.406 1 87.19 7 ASP B O 1
ATOM 2637 N N . LEU B 1 8 ? -1.786 11.219 15.812 1 90.62 8 LEU B N 1
ATOM 2638 C CA . LEU B 1 8 ? -0.873 12.055 16.578 1 90.62 8 LEU B CA 1
ATOM 2639 C C . LEU B 1 8 ? -1.503 12.477 17.906 1 90.62 8 LEU B C 1
ATOM 2641 O O . LEU B 1 8 ? -0.889 12.336 18.953 1 90.62 8 LEU B O 1
ATOM 2645 N N . LEU B 1 9 ? -2.746 12.906 17.828 1 94.56 9 LEU B N 1
ATOM 2646 C CA . LEU B 1 9 ? -3.449 13.391 19 1 94.56 9 LEU B CA 1
ATOM 2647 C C . LEU B 1 9 ? -3.785 12.242 19.953 1 94.56 9 LEU B C 1
ATOM 2649 O O . LEU B 1 9 ? -3.76 12.414 21.172 1 94.56 9 LEU B O 1
ATOM 2653 N N . ASP B 1 10 ? -4.055 11.078 19.375 1 92.38 10 ASP B N 1
ATOM 2654 C CA . ASP B 1 10 ? -4.309 9.891 20.188 1 92.38 10 ASP B CA 1
ATOM 2655 C C . ASP B 1 10 ? -3.1 9.547 21.047 1 92.38 10 ASP B C 1
ATOM 2657 O O . ASP B 1 10 ? -3.248 9.164 22.219 1 92.38 10 ASP B O 1
ATOM 2661 N N . THR B 1 11 ? -2.006 9.641 20.516 1 92.56 11 THR B N 1
ATOM 2662 C CA . THR B 1 11 ? -0.768 9.32 21.219 1 92.56 11 THR B CA 1
ATOM 2663 C C . THR B 1 11 ? -0.422 10.406 22.219 1 92.56 11 THR B C 1
ATOM 2665 O O . THR B 1 11 ? 0.157 10.125 23.281 1 92.56 11 THR B O 1
ATOM 2668 N N . TRP B 1 12 ? -0.777 11.602 21.922 1 95.62 12 TRP B N 1
ATOM 2669 C CA . TRP B 1 12 ? -0.485 12.773 22.75 1 95.62 12 TRP B CA 1
ATOM 2670 C C . TRP B 1 12 ? -1.412 12.836 23.953 1 95.62 12 TRP B C 1
ATOM 2672 O O . TRP B 1 12 ? -0.989 13.211 25.047 1 95.62 12 TRP B O 1
ATOM 2682 N N . LEU B 1 13 ? -2.623 12.352 23.844 1 95.81 13 LEU B N 1
ATOM 2683 C CA . LEU B 1 13 ? -3.729 12.602 24.766 1 95.81 13 LEU B CA 1
ATOM 2684 C C . LEU B 1 13 ? -3.42 12.047 26.141 1 95.81 13 LEU B C 1
ATOM 2686 O O . LEU B 1 13 ? -3.666 12.711 27.156 1 95.81 13 LEU B O 1
ATOM 2690 N N . PRO B 1 14 ? -2.797 10.844 26.203 1 95.56 14 PRO B N 1
ATOM 2691 C CA . PRO B 1 14 ? -2.553 10.281 27.531 1 95.56 14 PRO B CA 1
ATOM 2692 C C . PRO B 1 14 ? -1.618 11.148 28.375 1 95.56 14 PRO B C 1
ATOM 2694 O O . PRO B 1 14 ? -1.641 11.062 29.609 1 95.56 14 PRO B O 1
ATOM 2697 N N . SER B 1 15 ? -0.815 11.992 27.781 1 96.06 15 SER B N 1
ATOM 2698 C CA . SER B 1 15 ? 0.138 12.828 28.5 1 96.06 15 SER B CA 1
ATOM 2699 C C . SER B 1 15 ? -0.016 14.297 28.125 1 96.06 15 SER B C 1
ATOM 2701 O O . SER B 1 15 ? 0.948 15.062 28.188 1 96.06 15 SER B O 1
ATOM 2703 N N . TYR B 1 16 ? -1.218 14.656 27.688 1 95.19 16 TYR B N 1
ATOM 2704 C CA . TYR B 1 16 ? -1.416 15.984 27.109 1 95.19 16 TYR B CA 1
ATOM 2705 C C . TYR B 1 16 ? -1.171 17.078 28.156 1 95.19 16 TYR B C 1
ATOM 2707 O O . TYR B 1 16 ? -0.907 18.219 27.797 1 95.19 16 TYR B O 1
ATOM 2715 N N . GLN B 1 17 ? -1.196 16.703 29.484 1 95.69 17 GLN B N 1
ATOM 2716 C CA . GLN B 1 17 ? -1.048 17.703 30.547 1 95.69 17 GLN B CA 1
ATOM 2717 C C . GLN B 1 17 ? 0.424 17.984 30.828 1 95.69 17 GLN B C 1
ATOM 2719 O O . GLN B 1 17 ? 0.749 18.875 31.609 1 95.69 17 GLN B O 1
ATOM 2724 N N . GLU B 1 18 ? 1.194 17.203 30.141 1 94.81 18 GLU B N 1
ATOM 2725 C CA . GLU B 1 18 ? 2.621 17.484 30.25 1 94.81 18 GLU B CA 1
ATOM 2726 C C . GLU B 1 18 ? 3.016 18.672 29.391 1 94.81 18 GLU B C 1
ATOM 2728 O O . GLU B 1 18 ? 2.174 19.266 28.703 1 94.81 18 GLU B O 1
ATOM 2733 N N . ASP B 1 19 ? 4.23 19.219 29.531 1 93.94 19 ASP B N 1
ATOM 2734 C CA . ASP B 1 19 ? 4.668 20.469 28.938 1 93.94 19 ASP B CA 1
ATOM 2735 C C . ASP B 1 19 ? 5.07 20.266 27.469 1 93.94 19 ASP B C 1
ATOM 2737 O O . ASP B 1 19 ? 6.172 20.641 27.062 1 93.94 19 ASP B O 1
ATOM 2741 N N . TRP B 1 20 ? 4.102 19.781 26.672 1 97.75 20 TRP B N 1
ATOM 2742 C CA . TRP B 1 20 ? 4.367 19.594 25.25 1 97.75 20 TRP B CA 1
ATOM 2743 C C . TRP B 1 20 ? 4.48 20.922 24.531 1 97.75 20 TRP B C 1
ATOM 2745 O O . TRP B 1 20 ? 3.982 21.953 25.016 1 97.75 20 TRP B O 1
ATOM 2755 N N . VAL B 1 21 ? 5.176 20.922 23.422 1 98.31 21 VAL B N 1
ATOM 2756 C CA . VAL B 1 21 ? 5.254 22.062 22.531 1 98.31 21 VAL B CA 1
ATOM 2757 C C . VAL B 1 21 ? 4.68 21.703 21.156 1 98.31 21 VAL B C 1
ATOM 2759 O O . VAL B 1 21 ? 4.977 20.625 20.625 1 98.31 21 VAL B O 1
ATOM 2762 N N . LEU B 1 22 ? 3.801 22.531 20.656 1 97.94 22 LEU B N 1
ATOM 2763 C CA . LEU B 1 22 ? 3.285 22.406 19.297 1 97.94 22 LEU B CA 1
ATOM 2764 C C . LEU B 1 22 ? 4.145 23.188 18.312 1 97.94 22 LEU B C 1
ATOM 2766 O O . LEU B 1 22 ? 4.453 24.359 18.547 1 97.94 22 LEU B O 1
ATOM 2770 N N . ALA B 1 23 ? 4.609 22.562 17.297 1 97.19 23 ALA B N 1
ATOM 2771 C CA . ALA B 1 23 ? 5.184 23.219 16.125 1 97.19 23 ALA B CA 1
ATOM 2772 C C . ALA B 1 23 ? 4.25 23.125 14.93 1 97.19 23 ALA B C 1
ATOM 2774 O O . ALA B 1 23 ? 3.773 22.031 14.594 1 97.19 23 ALA B O 1
ATOM 2775 N N . VAL B 1 24 ? 3.955 24.25 14.32 1 96.69 24 VAL B N 1
ATOM 2776 C CA . VAL B 1 24 ? 3.045 24.25 13.18 1 96.69 24 VAL B CA 1
ATOM 2777 C C . VAL B 1 24 ? 3.678 25.016 12.016 1 96.69 24 VAL B C 1
ATOM 2779 O O . VAL B 1 24 ? 4.289 26.062 12.219 1 96.69 24 VAL B O 1
ATOM 2782 N N . LEU B 1 25 ? 3.629 24.406 10.867 1 95.12 25 LEU B N 1
ATOM 2783 C CA . LEU B 1 25 ? 4.047 25.078 9.648 1 95.12 25 LEU B CA 1
ATOM 2784 C C . LEU B 1 25 ? 3.023 26.141 9.234 1 95.12 25 LEU B C 1
ATOM 2786 O O . LEU B 1 25 ? 1.891 25.797 8.875 1 95.12 25 LEU B O 1
ATOM 2790 N N . THR B 1 26 ? 3.426 27.406 9.219 1 96.56 26 THR B N 1
ATOM 2791 C CA . THR B 1 26 ? 2.455 28.469 9.039 1 96.56 26 THR B CA 1
ATOM 2792 C C . THR B 1 26 ? 2.508 29.016 7.613 1 96.56 26 THR B C 1
ATOM 2794 O O . THR B 1 26 ? 1.527 29.578 7.121 1 96.56 26 THR B O 1
ATOM 2797 N N . GLN B 1 27 ? 3.672 28.844 7.031 1 93.88 27 GLN B N 1
ATOM 2798 C CA . GLN B 1 27 ? 3.85 29.391 5.691 1 93.88 27 GLN B CA 1
ATOM 2799 C C . GLN B 1 27 ? 4.973 28.672 4.945 1 93.88 27 GLN B C 1
ATOM 2801 O O . GLN B 1 27 ? 5.965 28.266 5.551 1 93.88 27 GLN B O 1
ATOM 2806 N N . VAL B 1 28 ? 4.727 28.484 3.703 1 90.31 28 VAL B N 1
ATOM 2807 C CA . VAL B 1 28 ? 5.746 27.906 2.832 1 90.31 28 VAL B CA 1
ATOM 2808 C C . VAL B 1 28 ? 5.883 28.75 1.566 1 90.31 28 VAL B C 1
ATOM 2810 O O . VAL B 1 28 ? 4.883 29.156 0.971 1 90.31 28 VAL B O 1
ATOM 2813 N N . GLU B 1 29 ? 7.055 29.156 1.297 1 88.88 29 GLU B N 1
ATOM 2814 C CA . GLU B 1 29 ? 7.406 29.734 0.002 1 88.88 29 GLU B CA 1
ATOM 2815 C C . GLU B 1 29 ? 8.258 28.766 -0.816 1 88.88 29 GLU B C 1
ATOM 2817 O O . GLU B 1 29 ? 9.305 28.297 -0.35 1 88.88 29 GLU B O 1
ATOM 2822 N N . GLY B 1 30 ? 7.773 28.531 -1.998 1 85.44 30 GLY B N 1
ATOM 2823 C CA . GLY B 1 30 ? 8.461 27.516 -2.773 1 85.44 30 GLY B CA 1
ATOM 2824 C C . GLY B 1 30 ? 8.016 26.109 -2.434 1 85.44 30 GLY B C 1
ATOM 2825 O O . GLY B 1 30 ? 6.812 25.828 -2.334 1 85.44 30 GLY B O 1
ATOM 2826 N N . SER B 1 31 ? 9.016 25.219 -2.359 1 81.44 31 SER B N 1
ATOM 2827 C CA . SER B 1 31 ? 8.68 23.812 -2.133 1 81.44 31 SER B CA 1
ATOM 2828 C C . SER B 1 31 ? 9.055 23.375 -0.721 1 81.44 31 SER B C 1
ATOM 2830 O O . SER B 1 31 ? 10.016 23.891 -0.139 1 81.44 31 SER B O 1
ATOM 2832 N N . SER B 1 32 ? 8.273 22.562 -0.18 1 82.81 32 SER B N 1
ATOM 2833 C CA . SER B 1 32 ? 8.508 21.953 1.126 1 82.81 32 SER B CA 1
ATOM 2834 C C . SER B 1 32 ? 7.973 20.531 1.184 1 82.81 32 SER B C 1
ATOM 2836 O O . SER B 1 32 ? 7.18 20.125 0.33 1 82.81 32 SER B O 1
ATOM 2838 N N . TYR B 1 33 ? 8.516 19.828 2.158 1 81 33 TYR B N 1
ATOM 2839 C CA . TYR B 1 33 ? 8.055 18.453 2.338 1 81 33 TYR B CA 1
ATOM 2840 C C . TYR B 1 33 ? 6.594 18.422 2.766 1 81 33 TYR B C 1
ATOM 2842 O O . TYR B 1 33 ? 5.805 17.641 2.234 1 81 33 TYR B O 1
ATOM 2850 N N . ARG B 1 34 ? 6.281 19.266 3.729 1 87.94 34 ARG B N 1
ATOM 2851 C CA . ARG B 1 34 ? 4.906 19.391 4.199 1 87.94 34 ARG B CA 1
ATOM 2852 C C . ARG B 1 34 ? 4.34 20.766 3.887 1 87.94 34 ARG B C 1
ATOM 2854 O O . ARG B 1 34 ? 5.09 21.703 3.572 1 87.94 34 ARG B O 1
ATOM 2861 N N . LYS B 1 35 ? 3.061 20.844 3.969 1 89.31 35 LYS B N 1
ATOM 2862 C CA . LYS B 1 35 ? 2.371 22.094 3.658 1 89.31 35 LYS B CA 1
ATOM 2863 C C . LYS B 1 35 ? 1.931 22.812 4.93 1 89.31 35 LYS B C 1
ATOM 2865 O O . LYS B 1 35 ? 1.964 22.234 6.02 1 89.31 35 LYS B O 1
ATOM 2870 N N . PRO B 1 36 ? 1.586 24.094 4.746 1 93.31 36 PRO B N 1
ATOM 2871 C CA . PRO B 1 36 ? 1.091 24.812 5.922 1 93.31 36 PRO B CA 1
ATOM 2872 C C . PRO B 1 36 ? -0.032 24.062 6.641 1 93.31 36 PRO B C 1
ATOM 2874 O O . PRO B 1 36 ? -0.913 23.5 5.988 1 93.31 36 PRO B O 1
ATOM 2877 N N . GLY B 1 37 ? 0.002 24.109 7.945 1 93.94 37 GLY B N 1
ATOM 2878 C CA . GLY B 1 37 ? -0.975 23.375 8.727 1 93.94 37 GLY B CA 1
ATOM 2879 C C . GLY B 1 37 ? -0.422 22.094 9.32 1 93.94 37 GLY B C 1
ATOM 2880 O O . GLY B 1 37 ? -0.995 21.531 10.258 1 93.94 37 GLY B O 1
ATOM 2881 N N . ALA B 1 38 ? 0.727 21.641 8.766 1 92.44 38 ALA B N 1
ATOM 2882 C CA . ALA B 1 38 ? 1.375 20.469 9.32 1 92.44 38 ALA B CA 1
ATOM 2883 C C . ALA B 1 38 ? 1.815 20.719 10.766 1 92.44 38 ALA B C 1
ATOM 2885 O O . ALA B 1 38 ? 2.305 21.797 11.094 1 92.44 38 ALA B O 1
ATOM 2886 N N . ILE B 1 39 ? 1.671 19.656 11.594 1 93.25 39 ILE B N 1
ATOM 2887 C CA . ILE B 1 39 ? 1.891 19.812 13.031 1 93.25 39 ILE B CA 1
ATOM 2888 C C . ILE B 1 39 ? 2.889 18.766 13.516 1 93.25 39 ILE B C 1
ATOM 2890 O O . ILE B 1 39 ? 2.889 17.641 13.039 1 93.25 39 ILE B O 1
ATOM 2894 N N . MET B 1 40 ? 3.695 19.188 14.414 1 94 40 MET B N 1
ATOM 2895 C CA . MET B 1 40 ? 4.586 18.328 15.18 1 94 40 MET B CA 1
ATOM 2896 C C . MET B 1 40 ? 4.551 18.672 16.672 1 94 40 MET B C 1
ATOM 2898 O O . MET B 1 40 ? 4.402 19.844 17.031 1 94 40 MET B O 1
ATOM 2902 N N . LEU B 1 41 ? 4.609 17.672 17.516 1 96 41 LEU B N 1
ATOM 2903 C CA . LEU B 1 41 ? 4.586 17.875 18.969 1 96 41 LEU B CA 1
ATOM 2904 C C . LEU B 1 41 ? 5.895 17.406 19.594 1 96 41 LEU B C 1
ATOM 2906 O O . LEU B 1 41 ? 6.457 16.391 19.203 1 96 41 LEU B O 1
ATOM 2910 N N . PHE B 1 42 ? 6.352 18.172 20.5 1 96.19 42 PHE B N 1
ATOM 2911 C CA . PHE B 1 42 ? 7.594 17.859 21.203 1 96.19 42 PHE B CA 1
ATOM 2912 C C . PHE B 1 42 ? 7.344 17.688 22.703 1 96.19 42 PHE B C 1
ATOM 2914 O O . PHE B 1 42 ? 6.77 18.562 23.344 1 96.19 42 PHE B O 1
ATOM 2921 N N . HIS B 1 43 ? 7.77 16.594 23.203 1 95.5 43 HIS B N 1
ATOM 2922 C CA . HIS B 1 43 ? 7.723 16.328 24.641 1 95.5 43 HIS B CA 1
ATOM 2923 C C . HIS B 1 43 ? 8.945 16.906 25.344 1 95.5 43 HIS B C 1
ATOM 2925 O O . HIS B 1 43 ? 10.039 16.953 24.766 1 95.5 43 HIS B O 1
ATOM 2931 N N . PRO B 1 44 ? 8.766 17.281 26.578 1 92.06 44 PRO B N 1
ATOM 2932 C CA . PRO B 1 44 ? 9.914 17.844 27.297 1 92.06 44 PRO B CA 1
ATOM 2933 C C . PRO B 1 44 ? 11.047 16.828 27.469 1 92.06 44 PRO B C 1
ATOM 2935 O O . PRO B 1 44 ? 12.211 17.203 27.578 1 92.06 44 PRO B O 1
ATOM 2938 N N . MET B 1 45 ? 10.742 15.578 27.375 1 91.81 45 MET B N 1
ATOM 2939 C CA . MET B 1 45 ? 11.75 14.539 27.609 1 91.81 45 MET B CA 1
ATOM 2940 C C . MET B 1 45 ? 12.305 14.023 26.281 1 91.81 45 MET B C 1
ATOM 2942 O O . MET B 1 45 ? 12.945 12.969 26.25 1 91.81 45 MET B O 1
ATOM 2946 N N . GLY B 1 46 ? 12.055 14.68 25.234 1 87.81 46 GLY B N 1
ATOM 2947 C CA . GLY B 1 46 ? 12.781 14.383 24 1 87.81 46 GLY B CA 1
ATOM 2948 C C . GLY B 1 46 ? 11.938 13.648 22.969 1 87.81 46 GLY B C 1
ATOM 2949 O O . GLY B 1 46 ? 12.289 13.594 21.797 1 87.81 46 GLY B O 1
ATOM 2950 N N . LYS B 1 47 ? 10.883 13.086 23.375 1 88.56 47 LYS B N 1
ATOM 2951 C CA . LYS B 1 47 ? 10 12.414 22.438 1 88.56 47 LYS B CA 1
ATOM 2952 C C . LYS B 1 47 ? 9.312 13.414 21.5 1 88.56 47 LYS B C 1
ATOM 2954 O O . LYS B 1 47 ? 9.031 14.547 21.906 1 88.56 47 LYS B O 1
ATOM 2959 N N . SER B 1 48 ? 9.172 13.094 20.281 1 91.56 48 SER B N 1
ATOM 2960 C CA . SER B 1 48 ? 8.445 13.938 19.344 1 91.56 48 SER B CA 1
ATOM 2961 C C . SER B 1 48 ? 7.398 13.133 18.578 1 91.56 48 SER B C 1
ATOM 2963 O O . SER B 1 48 ? 7.535 11.914 18.422 1 91.56 48 SER B O 1
ATOM 2965 N N . LEU B 1 49 ? 6.301 13.773 18.172 1 91.88 49 LEU B N 1
ATOM 2966 C CA . LEU B 1 49 ? 5.227 13.203 17.375 1 91.88 49 LEU B CA 1
ATOM 2967 C C . LEU B 1 49 ? 4.992 14.031 16.109 1 91.88 49 LEU B C 1
ATOM 2969 O O . LEU B 1 49 ? 4.922 15.258 16.172 1 91.88 49 LEU B O 1
ATOM 2973 N N . GLY B 1 50 ? 4.93 13.219 14.977 1 89.19 50 GLY B N 1
ATOM 2974 C CA . GLY B 1 50 ? 4.672 13.906 13.719 1 89.19 50 GLY B CA 1
ATOM 2975 C C . GLY B 1 50 ? 5.938 14.234 12.953 1 89.19 50 GLY B C 1
ATOM 2976 O O . GLY B 1 50 ? 7.031 13.805 13.336 1 89.19 50 GLY B O 1
ATOM 2977 N N . MET B 1 51 ? 5.711 14.969 11.797 1 86.94 51 MET B N 1
ATOM 2978 C CA . MET B 1 51 ? 6.824 15.32 10.914 1 86.94 51 MET B CA 1
ATOM 2979 C C . MET B 1 51 ? 6.523 16.609 10.148 1 86.94 51 MET B C 1
ATOM 2981 O O . MET B 1 51 ? 5.418 16.781 9.625 1 86.94 51 MET B O 1
ATOM 2985 N N . LEU B 1 52 ? 7.445 17.484 10.156 1 88.31 52 LEU B N 1
ATOM 2986 C CA . LEU B 1 52 ? 7.293 18.719 9.383 1 88.31 52 LEU B CA 1
ATOM 2987 C C . LEU B 1 52 ? 8.188 18.703 8.148 1 88.31 52 LEU B C 1
ATOM 2989 O O . LEU B 1 52 ? 7.984 19.469 7.211 1 88.31 52 LEU B O 1
ATOM 2993 N N . SER B 1 53 ? 9.195 17.828 8.281 1 80.62 53 SER B N 1
ATOM 2994 C CA . SER B 1 53 ? 10.172 17.688 7.203 1 80.62 53 SER B CA 1
ATOM 2995 C C . SER B 1 53 ? 10.641 16.234 7.07 1 80.62 53 SER B C 1
ATOM 2997 O O . SER B 1 53 ? 10.078 15.336 7.684 1 80.62 53 SER B O 1
ATOM 2999 N N . GLY B 1 54 ? 11.555 15.977 6.168 1 74.31 54 GLY B N 1
ATOM 3000 C CA . GLY B 1 54 ? 12.117 14.648 5.996 1 74.31 54 GLY B CA 1
ATOM 3001 C C . GLY B 1 54 ? 13.18 14.312 7.023 1 74.31 54 GLY B C 1
ATOM 3002 O O . GLY B 1 54 ? 14.016 13.438 6.797 1 74.31 54 GLY B O 1
ATOM 3003 N N . GLY B 1 55 ? 13.219 14.977 8.227 1 71.31 55 GLY B N 1
ATOM 3004 C CA . GLY B 1 55 ? 14.18 14.711 9.289 1 71.31 55 GLY B CA 1
ATOM 3005 C C . GLY B 1 55 ? 15.219 15.805 9.445 1 71.31 55 GLY B C 1
ATOM 3006 O O . GLY B 1 55 ? 15.922 15.859 10.453 1 71.31 55 GLY B O 1
ATOM 3007 N N . CYS B 1 56 ? 15.344 16.719 8.625 1 70.81 56 CYS B N 1
ATOM 3008 C CA . CYS B 1 56 ? 16.422 17.703 8.586 1 70.81 56 CYS B CA 1
ATOM 3009 C C . CYS B 1 56 ? 16.219 18.766 9.656 1 70.81 56 CYS B C 1
ATOM 3011 O O . CYS B 1 56 ? 17.203 19.266 10.234 1 70.81 56 CYS B O 1
ATOM 3013 N N . LEU B 1 57 ? 14.992 19.047 9.969 1 80.31 57 LEU B N 1
ATOM 3014 C CA . LEU B 1 57 ? 14.711 20.172 10.844 1 80.31 57 LEU B CA 1
ATOM 3015 C C . LEU B 1 57 ? 14.453 19.703 12.273 1 80.31 57 LEU B C 1
ATOM 3017 O O . LEU B 1 57 ? 14.523 20.5 13.219 1 80.31 57 LEU B O 1
ATOM 3021 N N . GLU B 1 58 ? 14.242 18.438 12.461 1 81.44 58 GLU B N 1
ATOM 3022 C CA . GLU B 1 58 ? 13.648 17.938 13.695 1 81.44 58 GLU B CA 1
ATOM 3023 C C . GLU B 1 58 ? 14.602 18.125 14.875 1 81.44 58 GLU B C 1
ATOM 3025 O O . GLU B 1 58 ? 14.164 18.453 15.984 1 81.44 58 GLU B O 1
ATOM 3030 N N . ALA B 1 59 ? 15.891 17.953 14.648 1 81.5 59 ALA B N 1
ATOM 3031 C CA . ALA B 1 59 ? 16.844 18.125 15.742 1 81.5 59 ALA B CA 1
ATOM 3032 C C . ALA B 1 59 ? 16.859 19.578 16.219 1 81.5 59 ALA B C 1
ATOM 3034 O O . ALA B 1 59 ? 16.875 19.844 17.422 1 81.5 59 ALA B O 1
ATOM 3035 N N . ASP B 1 60 ? 16.906 20.484 15.305 1 88.94 60 ASP B N 1
ATOM 3036 C CA . ASP B 1 60 ? 16.891 21.906 15.656 1 88.94 60 ASP B CA 1
ATOM 3037 C C . ASP B 1 60 ? 15.57 22.297 16.297 1 88.94 60 ASP B C 1
ATOM 3039 O O . ASP B 1 60 ? 15.547 23.078 17.25 1 88.94 60 ASP B O 1
ATOM 3043 N N . LEU B 1 61 ? 14.523 21.812 15.773 1 92.88 61 LEU B N 1
ATOM 3044 C CA . LEU B 1 61 ? 13.203 22.094 16.328 1 92.88 61 LEU B CA 1
ATOM 3045 C C . LEU B 1 61 ? 13.109 21.641 17.766 1 92.88 61 LEU B C 1
ATOM 3047 O O . LEU B 1 61 ? 12.461 22.297 18.594 1 92.88 61 LEU B O 1
ATOM 3051 N N . ARG B 1 62 ? 13.742 20.594 18.078 1 92.62 62 ARG B N 1
ATOM 3052 C CA . ARG B 1 62 ? 13.727 20.078 19.438 1 92.62 62 ARG B CA 1
ATOM 3053 C C . ARG B 1 62 ? 14.391 21.062 20.406 1 92.62 62 ARG B C 1
ATOM 3055 O O . ARG B 1 62 ? 13.922 21.25 21.516 1 92.62 62 ARG B O 1
ATOM 3062 N N . ARG B 1 63 ? 15.461 21.609 19.969 1 93.19 63 ARG B N 1
ATOM 3063 C CA . ARG B 1 63 ? 16.156 22.609 20.781 1 93.19 63 ARG B CA 1
ATOM 3064 C C . ARG B 1 63 ? 15.273 23.828 21.031 1 93.19 63 ARG B C 1
ATOM 3066 O O . ARG B 1 63 ? 15.188 24.312 22.172 1 93.19 63 ARG B O 1
ATOM 3073 N N . HIS B 1 64 ? 14.688 24.25 20.016 1 95.69 64 HIS B N 1
ATOM 3074 C CA . HIS B 1 64 ? 13.805 25.406 20.156 1 95.69 64 HIS B CA 1
ATOM 3075 C C . HIS B 1 64 ? 12.594 25.078 21.016 1 95.69 64 HIS B C 1
ATOM 3077 O O . HIS B 1 64 ? 12.07 25.938 21.719 1 95.69 64 HIS B O 1
ATOM 3083 N N . ALA B 1 65 ? 12.164 23.828 20.938 1 96.69 65 ALA B N 1
ATOM 3084 C CA . ALA B 1 65 ? 11.039 23.391 21.766 1 96.69 65 ALA B CA 1
ATOM 3085 C C . ALA B 1 65 ? 11.383 23.5 23.25 1 96.69 65 ALA B C 1
ATOM 3087 O O . ALA B 1 65 ? 10.547 23.938 24.047 1 96.69 65 ALA B O 1
ATOM 3088 N N . GLN B 1 66 ? 12.578 23.156 23.562 1 95.25 66 GLN B N 1
ATOM 3089 C CA . GLN B 1 66 ? 13.016 23.281 24.953 1 95.25 66 GLN B CA 1
ATOM 3090 C C . GLN B 1 66 ? 13 24.734 25.406 1 95.25 66 GLN B C 1
ATOM 3092 O O . GLN B 1 66 ? 12.578 25.031 26.531 1 95.25 66 GLN B O 1
ATOM 3097 N N . ARG B 1 67 ? 13.43 25.562 24.531 1 96.44 67 ARG B N 1
ATOM 3098 C CA . ARG B 1 67 ? 13.406 26.984 24.828 1 96.44 67 ARG B CA 1
ATOM 3099 C C . ARG B 1 67 ? 11.977 27.484 25.047 1 96.44 67 ARG B C 1
ATOM 3101 O O . ARG B 1 67 ? 11.719 28.266 25.953 1 96.44 67 ARG B O 1
ATOM 3108 N N . ALA B 1 68 ? 11.078 27.047 24.234 1 97.31 68 ALA B N 1
ATOM 3109 C CA . ALA B 1 68 ? 9.68 27.438 24.359 1 97.31 68 ALA B CA 1
ATOM 3110 C C . ALA B 1 68 ? 9.102 27 25.703 1 97.31 68 ALA B C 1
ATOM 3112 O O . ALA B 1 68 ? 8.328 27.719 26.328 1 97.31 68 ALA B O 1
ATOM 3113 N N . ILE B 1 69 ? 9.477 25.797 26.109 1 95.5 69 ILE B N 1
ATOM 3114 C CA . ILE B 1 69 ? 9.008 25.266 27.375 1 95.5 69 ILE B CA 1
ATOM 3115 C C . ILE B 1 69 ? 9.523 26.141 28.516 1 95.5 69 ILE B C 1
ATOM 3117 O O . ILE B 1 69 ? 8.766 26.516 29.422 1 95.5 69 ILE B O 1
ATOM 3121 N N . GLN B 1 70 ? 10.734 26.484 28.469 1 95.25 70 GLN B N 1
ATOM 3122 C CA . GLN B 1 70 ? 11.391 27.234 29.531 1 95.25 70 GLN B CA 1
ATOM 3123 C C . GLN B 1 70 ? 10.859 28.656 29.609 1 95.25 70 GLN B C 1
ATOM 3125 O O . GLN B 1 70 ? 10.633 29.188 30.703 1 95.25 70 GLN B O 1
ATOM 3130 N N . THR B 1 71 ? 10.641 29.281 28.5 1 97 71 THR B N 1
ATOM 3131 C CA . THR B 1 71 ? 10.312 30.703 28.484 1 97 71 THR B CA 1
ATOM 3132 C C . THR B 1 71 ? 8.797 30.906 28.484 1 97 71 THR B C 1
ATOM 3134 O O . THR B 1 71 ? 8.32 32 28.781 1 97 71 THR B O 1
ATOM 3137 N N . GLN B 1 72 ? 8.086 29.859 28.016 1 97.38 72 GLN B N 1
ATOM 3138 C CA . GLN B 1 72 ? 6.637 29.953 27.844 1 97.38 72 GLN B CA 1
ATOM 3139 C C . GLN B 1 72 ? 6.27 31.078 26.875 1 97.38 72 GLN B C 1
ATOM 3141 O O . GLN B 1 72 ? 5.285 31.797 27.094 1 97.38 72 GLN B O 1
ATOM 3146 N N . GLN B 1 73 ? 7.18 31.266 25.922 1 97.94 73 GLN B N 1
ATOM 3147 C CA . GLN B 1 73 ? 6.969 32.25 24.859 1 97.94 73 GLN B CA 1
ATOM 3148 C C . GLN B 1 73 ? 6.867 31.578 23.5 1 97.94 73 GLN B C 1
ATOM 3150 O O . GLN B 1 73 ? 7.484 30.531 23.266 1 97.94 73 GLN B O 1
ATOM 3155 N N . VAL B 1 74 ? 6.062 32.219 22.656 1 98.31 74 VAL B N 1
ATOM 3156 C CA . VAL B 1 74 ? 5.969 31.766 21.266 1 98.31 74 VAL B CA 1
ATOM 3157 C C . VAL B 1 74 ? 7.309 31.984 20.578 1 98.31 74 VAL B C 1
ATOM 3159 O O . VAL B 1 74 ? 7.961 33 20.766 1 98.31 74 VAL B O 1
ATOM 3162 N N . ILE B 1 75 ? 7.684 31 19.844 1 98.38 75 ILE B N 1
ATOM 3163 C CA . ILE B 1 75 ? 8.891 31.109 19.031 1 98.38 75 ILE B CA 1
ATOM 3164 C C . ILE B 1 75 ? 8.516 31.031 17.547 1 98.38 75 ILE B C 1
ATOM 3166 O O . ILE B 1 75 ? 7.793 30.141 17.125 1 98.38 75 ILE B O 1
ATOM 3170 N N . GLN B 1 76 ? 8.914 32.062 16.828 1 97.88 76 GLN B N 1
ATOM 3171 C CA . GLN B 1 76 ? 8.797 32.031 15.375 1 97.88 76 GLN B CA 1
ATOM 3172 C C . GLN B 1 76 ? 10.125 31.641 14.727 1 97.88 76 GLN B C 1
ATOM 3174 O O . GLN B 1 76 ? 11.156 32.281 14.977 1 97.88 76 GLN B O 1
ATOM 3179 N N . LEU B 1 77 ? 10.047 30.609 13.922 1 95.94 77 LEU B N 1
ATOM 3180 C CA . LEU B 1 77 ? 11.242 30.125 13.234 1 95.94 77 LEU B CA 1
ATOM 3181 C C . LEU B 1 77 ? 11.094 30.266 11.719 1 95.94 77 LEU B C 1
ATOM 3183 O O . LEU B 1 77 ? 10.008 30.031 11.18 1 95.94 77 LEU B O 1
ATOM 3187 N N . THR B 1 78 ? 12.109 30.672 11.078 1 93.62 78 THR B N 1
ATOM 3188 C CA . THR B 1 78 ? 12.195 30.688 9.617 1 93.62 78 THR B CA 1
ATOM 3189 C C . THR B 1 78 ? 13.398 29.875 9.141 1 93.62 78 THR B C 1
ATOM 3191 O O . THR B 1 78 ? 14.523 30.109 9.578 1 93.62 78 THR B O 1
ATOM 3194 N N . TYR B 1 79 ? 13.07 28.906 8.383 1 88 79 TYR B N 1
ATOM 3195 C CA . TYR B 1 79 ? 14.133 28.125 7.75 1 88 79 TYR B CA 1
ATOM 3196 C C . TYR B 1 79 ? 14.203 28.406 6.254 1 88 79 TYR B C 1
ATOM 3198 O O . TYR B 1 79 ? 13.219 28.234 5.539 1 88 79 TYR B O 1
ATOM 3206 N N . ASP B 1 80 ? 15.336 28.859 5.781 1 81.69 80 ASP B N 1
ATOM 3207 C CA . ASP B 1 80 ? 15.531 29.234 4.383 1 81.69 80 ASP B CA 1
ATOM 3208 C C . ASP B 1 80 ? 16.453 28.234 3.678 1 81.69 80 ASP B C 1
ATOM 3210 O O . ASP B 1 80 ? 17.672 28.312 3.818 1 81.69 80 ASP B O 1
ATOM 3214 N N . ALA B 1 81 ? 15.867 27.391 2.965 1 67.19 81 ALA B N 1
ATOM 3215 C CA . ALA B 1 81 ? 16.625 26.375 2.244 1 67.19 81 ALA B CA 1
ATOM 3216 C C . ALA B 1 81 ? 17.203 26.938 0.945 1 67.19 81 ALA B C 1
ATOM 3218 O O . ALA B 1 81 ? 18 26.281 0.276 1 67.19 81 ALA B O 1
ATOM 3219 N N . THR B 1 82 ? 16.781 28.078 0.52 1 62.44 82 THR B N 1
ATOM 3220 C CA . THR B 1 82 ? 17.312 28.703 -0.685 1 62.44 82 THR B CA 1
ATOM 3221 C C . THR B 1 82 ? 18.734 29.219 -0.445 1 62.44 82 THR B C 1
ATOM 3223 O O . THR B 1 82 ? 19.469 29.484 -1.396 1 62.44 82 THR B O 1
ATOM 3226 N N . ASP B 1 83 ? 19 29.328 0.797 1 58.59 83 ASP B N 1
ATOM 3227 C CA . ASP B 1 83 ? 20.312 29.859 1.132 1 58.59 83 ASP B CA 1
ATOM 3228 C C . ASP B 1 83 ? 21.359 28.75 1.16 1 58.59 83 ASP B C 1
ATOM 3230 O O . ASP B 1 83 ? 21.344 27.891 2.047 1 58.59 83 ASP B O 1
ATOM 3234 N N . GLU B 1 84 ? 22.094 28.562 0.068 1 55.94 84 GLU B N 1
ATOM 3235 C CA . GLU B 1 84 ? 23.109 27.547 -0.143 1 55.94 84 GLU B CA 1
ATOM 3236 C C . GLU B 1 84 ? 24.156 27.562 0.975 1 55.94 84 GLU B C 1
ATOM 3238 O O . GLU B 1 84 ? 24.875 26.594 1.172 1 55.94 84 GLU B O 1
ATOM 3243 N N . SER B 1 85 ? 24.312 28.672 1.548 1 49 85 SER B N 1
ATOM 3244 C CA . SER B 1 85 ? 25.375 28.828 2.549 1 49 85 SER B CA 1
ATOM 3245 C C . SER B 1 85 ? 24.953 28.234 3.891 1 49 85 SER B C 1
ATOM 3247 O O . SER B 1 85 ? 25.781 28.031 4.773 1 49 85 SER B O 1
ATOM 3249 N N . ASP B 1 86 ? 23.688 28.062 3.961 1 50.47 86 ASP B N 1
ATOM 3250 C CA . ASP B 1 86 ? 23.219 27.547 5.246 1 50.47 86 ASP B CA 1
ATOM 3251 C C . ASP B 1 86 ? 23.344 26.031 5.309 1 50.47 86 ASP B C 1
ATOM 3253 O O . ASP B 1 86 ? 22.578 25.312 4.645 1 50.47 86 ASP B O 1
ATOM 3257 N N . THR B 1 87 ? 24.469 25.578 5.664 1 48.75 87 THR B N 1
ATOM 3258 C CA . THR B 1 87 ? 24.906 24.188 5.77 1 48.75 87 THR B CA 1
ATOM 3259 C C . THR B 1 87 ? 23.875 23.359 6.52 1 48.75 87 THR B C 1
ATOM 3261 O O . THR B 1 87 ? 23.875 22.125 6.422 1 48.75 87 THR B O 1
ATOM 3264 N N . SER B 1 88 ? 23.141 24.156 7.336 1 49.59 88 SER B N 1
ATOM 3265 C CA . SER B 1 88 ? 22.312 23.422 8.297 1 49.59 88 SER B CA 1
ATOM 3266 C C . SER B 1 88 ? 21.094 22.797 7.625 1 49.59 88 SER B C 1
ATOM 3268 O O . SER B 1 88 ? 20.5 21.859 8.156 1 49.59 88 SER B O 1
ATOM 3270 N N . TYR B 1 89 ? 20.875 23.359 6.301 1 55.03 89 TYR B N 1
ATOM 3271 C CA . TYR B 1 89 ? 19.562 23.031 5.754 1 55.03 89 TYR B CA 1
ATOM 3272 C C . TYR B 1 89 ? 19.703 22.406 4.363 1 55.03 89 TYR B C 1
ATOM 3274 O O . TYR B 1 89 ? 19.547 23.109 3.355 1 55.03 89 TYR B O 1
ATOM 3282 N N . GLN B 1 90 ? 20.656 21.656 4.344 1 56.47 90 GLN B N 1
ATOM 3283 C CA . GLN B 1 90 ? 20.844 21.062 3.025 1 56.47 90 GLN B CA 1
ATOM 3284 C C . GLN B 1 90 ? 19.641 20.234 2.619 1 56.47 90 GLN B C 1
ATOM 3286 O O . GLN B 1 90 ? 19.766 19.031 2.381 1 56.47 90 GLN B O 1
ATOM 3291 N N . LEU B 1 91 ? 18.344 20.969 2.869 1 58.75 91 LEU B N 1
ATOM 3292 C CA . LEU B 1 91 ? 17.062 20.281 2.689 1 58.75 91 LEU B CA 1
ATOM 3293 C C . LEU B 1 91 ? 16.812 19.984 1.215 1 58.75 91 LEU B C 1
ATOM 3295 O O . LEU B 1 91 ? 16.062 19.078 0.885 1 58.75 91 LEU B O 1
ATOM 3299 N N . GLY B 1 92 ? 17.625 20.609 0.387 1 60.41 92 GLY B N 1
ATOM 3300 C CA . GLY B 1 92 ? 17.484 20.453 -1.052 1 60.41 92 GLY B CA 1
ATOM 3301 C C . GLY B 1 92 ? 16.078 20.734 -1.545 1 60.41 92 GLY B C 1
ATOM 3302 O O . GLY B 1 92 ? 15.766 20.516 -2.719 1 60.41 92 GLY B O 1
ATOM 3303 N N . CYS B 1 93 ? 15.086 21.156 -0.603 1 64.5 93 CYS B N 1
ATOM 3304 C CA . CYS B 1 93 ? 13.734 21.391 -1.101 1 64.5 93 CYS B CA 1
ATOM 3305 C C . CYS B 1 93 ? 13.594 22.797 -1.674 1 64.5 93 CYS B C 1
ATOM 3307 O O . CYS B 1 93 ? 12.656 23.078 -2.42 1 64.5 93 CYS B O 1
ATOM 3309 N N . GLY B 1 94 ? 14.578 23.719 -1.442 1 65.62 94 GLY B N 1
ATOM 3310 C CA . GLY B 1 94 ? 14.633 25.031 -2.068 1 65.62 94 GLY B CA 1
ATOM 3311 C C . GLY B 1 94 ? 13.531 25.969 -1.607 1 65.62 94 GLY B C 1
ATOM 3312 O O . GLY B 1 94 ? 13.18 26.922 -2.311 1 65.62 94 GLY B O 1
ATOM 3313 N N . GLY B 1 95 ? 12.945 25.766 -0.467 1 78.94 95 GLY B N 1
ATOM 3314 C CA . GLY B 1 95 ? 11.867 26.641 -0.039 1 78.94 95 GLY B CA 1
ATOM 3315 C C . GLY B 1 95 ? 12.117 27.281 1.308 1 78.94 95 GLY B C 1
ATOM 3316 O O . GLY B 1 95 ? 13.172 27.078 1.915 1 78.94 95 GLY B O 1
ATOM 3317 N N . ILE B 1 96 ? 11.32 28.312 1.629 1 87.06 96 ILE B N 1
ATOM 3318 C CA . ILE B 1 96 ? 11.32 28.969 2.934 1 87.06 96 ILE B CA 1
ATOM 3319 C C . ILE B 1 96 ? 10.109 28.516 3.74 1 87.06 96 ILE B C 1
ATOM 3321 O O . ILE B 1 96 ? 8.984 28.531 3.242 1 87.06 96 ILE B O 1
ATOM 3325 N N . VAL B 1 97 ? 10.43 28.062 4.938 1 91.25 97 VAL B N 1
ATOM 3326 C CA . VAL B 1 97 ? 9.328 27.578 5.77 1 91.25 97 VAL B CA 1
ATOM 3327 C C . VAL B 1 97 ? 9.273 28.391 7.066 1 91.25 97 VAL B C 1
ATOM 3329 O O . VAL B 1 97 ? 10.312 28.719 7.645 1 91.25 97 VAL B O 1
ATOM 3332 N N . ASN B 1 98 ? 8.133 28.781 7.41 1 94.81 98 ASN B N 1
ATOM 3333 C CA . ASN B 1 98 ? 7.867 29.438 8.688 1 94.81 98 ASN B CA 1
ATOM 3334 C C . ASN B 1 98 ? 7.145 28.516 9.656 1 94.81 98 ASN B C 1
ATOM 3336 O O . ASN B 1 98 ? 6.156 27.875 9.289 1 94.81 98 ASN B O 1
ATOM 3340 N N . ILE B 1 99 ? 7.719 28.406 10.844 1 96.69 99 ILE B N 1
ATOM 3341 C CA . ILE B 1 99 ? 7.16 27.516 11.859 1 96.69 99 ILE B CA 1
ATOM 3342 C C . ILE B 1 99 ? 6.887 28.312 13.133 1 96.69 99 ILE B C 1
ATOM 3344 O O . ILE B 1 99 ? 7.703 29.141 13.547 1 96.69 99 ILE B O 1
ATOM 3348 N N . MET B 1 100 ? 5.738 28.188 13.695 1 98.19 100 MET B N 1
ATOM 3349 C CA . MET B 1 100 ? 5.406 28.734 15.008 1 98.19 100 MET B CA 1
ATOM 3350 C C . MET B 1 100 ? 5.406 27.625 16.062 1 98.19 100 MET B C 1
ATOM 3352 O O . MET B 1 100 ? 4.852 26.547 15.844 1 98.19 100 MET B O 1
ATOM 3356 N N . MET B 1 101 ? 6.078 27.859 17.141 1 98.25 101 MET B N 1
ATOM 3357 C CA . MET B 1 101 ? 6.121 26.922 18.25 1 98.25 101 MET B CA 1
ATOM 3358 C C . MET B 1 101 ? 5.449 27.516 19.484 1 98.25 101 MET B C 1
ATOM 3360 O O . MET B 1 101 ? 5.703 28.656 19.844 1 98.25 101 MET B O 1
ATOM 3364 N N . VAL B 1 102 ? 4.625 26.75 20.094 1 98.44 102 VAL B N 1
ATOM 3365 C CA . VAL B 1 102 ? 3.869 27.219 21.25 1 98.44 102 VAL B CA 1
ATOM 3366 C C . VAL B 1 102 ? 3.82 26.125 22.312 1 98.44 102 VAL B C 1
ATOM 3368 O O . VAL B 1 102 ? 3.463 24.984 22.016 1 98.44 102 VAL B O 1
ATOM 3371 N N . SER B 1 103 ? 4.137 26.453 23.516 1 98.19 103 SER B N 1
ATOM 3372 C CA . SER B 1 103 ? 3.947 25.531 24.625 1 98.19 103 SER B CA 1
ATOM 3373 C C . SER B 1 103 ? 2.465 25.281 24.891 1 98.19 103 SER B C 1
ATOM 3375 O O . SER B 1 103 ? 1.661 26.219 24.891 1 98.19 103 SER B O 1
ATOM 3377 N N . LEU B 1 104 ? 2.133 24.031 25.031 1 98.06 104 LEU B N 1
ATOM 3378 C CA . LEU B 1 104 ? 0.771 23.656 25.391 1 98.06 104 LEU B CA 1
ATOM 3379 C C . LEU B 1 104 ? 0.596 23.625 26.906 1 98.06 104 LEU B C 1
ATOM 3381 O O . LEU B 1 104 ? 1.356 22.953 27.609 1 98.06 104 LEU B O 1
ATOM 3385 N N . ASN B 1 105 ? -0.372 24.328 27.359 1 96.44 105 ASN B N 1
ATOM 3386 C CA . ASN B 1 105 ? -0.599 24.375 28.812 1 96.44 105 ASN B CA 1
ATOM 3387 C C . ASN B 1 105 ? -2.059 24.672 29.141 1 96.44 105 ASN B C 1
ATOM 3389 O O . ASN B 1 105 ? -2.857 24.938 28.234 1 96.44 105 ASN B O 1
ATOM 3393 N N . LYS B 1 106 ? -2.342 24.594 30.406 1 96.06 106 LYS B N 1
ATOM 3394 C CA . LYS B 1 106 ? -3.713 24.781 30.875 1 96.06 106 LYS B CA 1
ATOM 3395 C C . LYS B 1 106 ? -4.211 26.188 30.562 1 96.06 106 LYS B C 1
ATOM 3397 O O . LYS B 1 106 ? -5.379 26.391 30.219 1 96.06 106 LYS B O 1
ATOM 3402 N N . ALA B 1 107 ? -3.33 27.125 30.703 1 96.44 107 ALA B N 1
ATOM 3403 C CA . ALA B 1 107 ? -3.701 28.531 30.531 1 96.44 107 ALA B CA 1
ATOM 3404 C C . ALA B 1 107 ? -4.195 28.812 29.109 1 96.44 107 ALA B C 1
ATOM 3406 O O . ALA B 1 107 ? -5.066 29.656 28.906 1 96.44 107 ALA B O 1
ATOM 3407 N N . ASN B 1 108 ? -3.65 28.172 28.109 1 97.19 108 ASN B N 1
ATOM 3408 C CA . ASN B 1 108 ? -4.117 28.359 26.734 1 97.19 108 ASN B CA 1
ATOM 3409 C C . ASN B 1 108 ? -5.035 27.234 26.297 1 97.19 108 ASN B C 1
ATOM 3411 O O . ASN B 1 108 ? -5.258 27.047 25.094 1 97.19 108 ASN B O 1
ATOM 3415 N N . ASN B 1 109 ? -5.512 26.406 27.297 1 97.44 109 ASN B N 1
ATOM 3416 C CA . ASN B 1 109 ? -6.426 25.297 27.062 1 97.44 109 ASN B CA 1
ATOM 3417 C C . ASN B 1 109 ? -5.852 24.297 26.062 1 97.44 109 ASN B C 1
ATOM 3419 O O . ASN B 1 109 ? -6.574 23.781 25.203 1 97.44 109 ASN B O 1
ATOM 3423 N N . TYR B 1 110 ? -4.535 24.141 26.109 1 98 110 TYR B N 1
ATOM 3424 C CA . TYR B 1 110 ? -3.809 23.219 25.25 1 98 110 TYR B CA 1
ATOM 3425 C C . TYR B 1 110 ? -4.137 23.469 23.781 1 98 110 TYR B C 1
ATOM 3427 O O . TYR B 1 110 ? -4.23 22.516 22.984 1 98 110 TYR B O 1
ATOM 3435 N N . LEU B 1 111 ? -4.5 24.734 23.469 1 97.94 111 LEU B N 1
ATOM 3436 C CA . LEU B 1 111 ? -4.785 25.281 22.141 1 97.94 111 LEU B CA 1
ATOM 3437 C C . LEU B 1 111 ? -5.996 24.594 21.516 1 97.94 111 LEU B C 1
ATOM 3439 O O . LEU B 1 111 ? -6.102 24.516 20.297 1 97.94 111 LEU B O 1
ATOM 3443 N N . GLY B 1 112 ? -6.855 23.984 22.328 1 97.56 112 GLY B N 1
ATOM 3444 C CA . GLY B 1 112 ? -8.086 23.375 21.844 1 97.56 112 GLY B CA 1
ATOM 3445 C C . GLY B 1 112 ? -7.871 22.016 21.203 1 97.56 112 GLY B C 1
ATOM 3446 O O . GLY B 1 112 ? -8.781 21.469 20.594 1 97.56 112 GLY B O 1
ATOM 3447 N N . LEU B 1 113 ? -6.676 21.422 21.328 1 97.5 113 LEU B N 1
ATOM 3448 C CA . LEU B 1 113 ? -6.336 20.188 20.625 1 97.5 113 LEU B CA 1
ATOM 3449 C C . LEU B 1 113 ? -7.148 19.016 21.156 1 97.5 113 LEU B C 1
ATOM 3451 O O . LEU B 1 113 ? -7.453 18.078 20.422 1 97.5 113 LEU B O 1
ATOM 3455 N N . VAL B 1 114 ? -7.52 19.078 22.422 1 97 114 VAL B N 1
ATOM 3456 C CA . VAL B 1 114 ? -8.367 18.047 22.984 1 97 114 VAL B CA 1
ATOM 3457 C C . VAL B 1 114 ? -9.727 18.047 22.297 1 97 114 VAL B C 1
ATOM 3459 O O . VAL B 1 114 ? -10.242 16.984 21.922 1 97 114 VAL B O 1
ATOM 3462 N N . SER B 1 115 ? -10.227 19.266 22.109 1 96.31 115 SER B N 1
ATOM 3463 C CA . SER B 1 115 ? -11.5 19.406 21.422 1 96.31 115 SER B CA 1
ATOM 3464 C C . SER B 1 115 ? -11.406 18.938 19.969 1 96.31 115 SER B C 1
ATOM 3466 O O . SER B 1 115 ? -12.352 18.359 19.422 1 96.31 115 SER B O 1
ATOM 3468 N N . VAL B 1 116 ? -10.305 19.25 19.344 1 96.25 116 VAL B N 1
ATOM 3469 C CA . VAL B 1 116 ? -10.07 18.781 17.984 1 96.25 116 VAL B CA 1
ATOM 3470 C C . VAL B 1 116 ? -10.133 17.266 17.938 1 96.25 116 VAL B C 1
ATOM 3472 O O . VAL B 1 116 ? -10.836 16.688 17.094 1 96.25 116 VAL B O 1
ATOM 3475 N N . HIS B 1 117 ? -9.383 16.609 18.828 1 95.62 117 HIS B N 1
ATOM 3476 C CA . HIS B 1 117 ? -9.375 15.148 18.906 1 95.62 117 HIS B CA 1
ATOM 3477 C C . HIS B 1 117 ? -10.789 14.602 19.078 1 95.62 117 HIS B C 1
ATOM 3479 O O . HIS B 1 117 ? -11.203 13.711 18.344 1 95.62 117 HIS B O 1
ATOM 3485 N N . ASP B 1 118 ? -11.539 15.172 20.016 1 95.31 118 ASP B N 1
ATOM 3486 C CA . ASP B 1 118 ? -12.891 14.703 20.312 1 95.31 118 ASP B CA 1
ATOM 3487 C C . ASP B 1 118 ? -13.797 14.844 19.094 1 95.31 118 ASP B C 1
ATOM 3489 O O . ASP B 1 118 ? -14.57 13.93 18.781 1 95.31 118 ASP B O 1
ATOM 3493 N N . ALA B 1 119 ? -13.711 15.969 18.453 1 94.25 119 ALA B N 1
ATOM 3494 C CA . ALA B 1 119 ? -14.539 16.219 17.281 1 94.25 119 ALA B CA 1
ATOM 3495 C C . ALA B 1 119 ? -14.25 15.219 16.172 1 94.25 119 ALA B C 1
ATOM 3497 O O . ALA B 1 119 ? -15.172 14.656 15.578 1 94.25 119 ALA B O 1
ATOM 3498 N N . LEU B 1 120 ? -12.984 14.969 15.922 1 91.31 120 LEU B N 1
ATOM 3499 C CA . LEU B 1 120 ? -12.594 14.047 14.859 1 91.31 120 LEU B CA 1
ATOM 3500 C C . LEU B 1 120 ? -13 12.617 15.211 1 91.31 120 LEU B C 1
ATOM 3502 O O . LEU B 1 120 ? -13.414 11.859 14.328 1 91.31 120 LEU B O 1
ATOM 3506 N N . MET B 1 121 ? -12.922 12.258 16.469 1 89.5 121 MET B N 1
ATOM 3507 C CA . MET B 1 121 ? -13.305 10.922 16.922 1 89.5 121 MET B CA 1
ATOM 3508 C C . MET B 1 121 ? -14.805 10.703 16.766 1 89.5 121 MET B C 1
ATOM 3510 O O . MET B 1 121 ? -15.25 9.578 16.516 1 89.5 121 MET B O 1
ATOM 3514 N N . ARG B 1 122 ? -15.547 11.773 16.891 1 89.25 122 ARG B N 1
ATOM 3515 C CA . ARG B 1 122 ? -16.984 11.695 16.719 1 89.25 122 ARG B CA 1
ATOM 3516 C C . ARG B 1 122 ? -17.359 11.656 15.234 1 89.25 122 ARG B C 1
ATOM 3518 O O . ARG B 1 122 ? -18.516 11.414 14.891 1 89.25 122 ARG B O 1
ATOM 3525 N N . GLY B 1 123 ? -16.344 11.906 14.398 1 86.69 123 GLY B N 1
ATOM 3526 C CA . GLY B 1 123 ? -16.594 11.867 12.969 1 86.69 123 GLY B CA 1
ATOM 3527 C C . GLY B 1 123 ? -16.844 13.234 12.367 1 86.69 123 GLY B C 1
ATOM 3528 O O . GLY B 1 123 ? -17.203 13.352 11.195 1 86.69 123 GLY B O 1
ATOM 3529 N N . ASP B 1 124 ? -16.641 14.312 13.117 1 89 124 ASP B N 1
ATOM 3530 C CA . ASP B 1 124 ? -16.906 15.672 12.648 1 89 124 ASP B CA 1
ATOM 3531 C C . ASP B 1 124 ? -15.773 16.188 11.766 1 89 124 ASP B C 1
ATOM 3533 O O . ASP B 1 124 ? -14.609 15.844 11.977 1 89 124 ASP B O 1
ATOM 3537 N N . ARG B 1 125 ? -16.203 16.938 10.844 1 89.94 125 ARG B N 1
ATOM 3538 C CA . ARG B 1 125 ? -15.258 17.688 10.031 1 89.94 125 ARG B CA 1
ATOM 3539 C C . ARG B 1 125 ? -15.352 19.172 10.32 1 89.94 125 ARG B C 1
ATOM 3541 O O . ARG B 1 125 ? -16.375 19.656 10.805 1 89.94 125 ARG B O 1
ATOM 3548 N N . GLY B 1 126 ? -14.289 19.844 10.07 1 92.25 126 GLY B N 1
ATOM 3549 C CA . GLY B 1 126 ? -14.305 21.281 10.305 1 92.25 126 GLY B CA 1
ATOM 3550 C C . GLY B 1 126 ? -12.953 21.938 10.078 1 92.25 126 GLY B C 1
ATOM 3551 O O . GLY B 1 126 ? -12.18 21.5 9.227 1 92.25 126 GLY B O 1
ATOM 3552 N N . THR B 1 127 ? -12.82 23.047 10.672 1 94.69 127 THR B N 1
ATOM 3553 C CA . THR B 1 127 ? -11.609 23.844 10.555 1 94.69 127 THR B CA 1
ATOM 3554 C C . THR B 1 127 ? -10.992 24.094 11.93 1 94.69 127 THR B C 1
ATOM 3556 O O . THR B 1 127 ? -11.703 24.438 12.883 1 94.69 127 THR B O 1
ATOM 3559 N N . TYR B 1 128 ? -9.742 23.766 12.117 1 96.19 128 TYR B N 1
ATOM 3560 C CA . TYR B 1 128 ? -8.977 24.188 13.281 1 96.19 128 TYR B CA 1
ATOM 3561 C C . TYR B 1 128 ? -8.383 25.578 13.078 1 96.19 128 TYR B C 1
ATOM 3563 O O . TYR B 1 128 ? -7.633 25.812 12.133 1 96.19 128 TYR B O 1
ATOM 3571 N N . GLN B 1 129 ? -8.758 26.469 13.906 1 96.81 129 GLN B N 1
ATOM 3572 C CA . GLN B 1 129 ? -8.289 27.844 13.828 1 96.81 129 GLN B CA 1
ATOM 3573 C C . GLN B 1 129 ? -7.246 28.125 14.914 1 96.81 129 GLN B C 1
ATOM 3575 O O . GLN B 1 129 ? -7.555 28.078 16.109 1 96.81 129 GLN B O 1
ATOM 3580 N N . LEU B 1 130 ? -6.059 28.391 14.523 1 97.75 130 LEU B N 1
ATOM 3581 C CA . LEU B 1 130 ? -4.949 28.672 15.43 1 97.75 130 LEU B CA 1
ATOM 3582 C C . LEU B 1 130 ? -4.441 30.094 15.219 1 97.75 130 LEU B C 1
ATOM 3584 O O . LEU B 1 130 ? -4.141 30.5 14.094 1 97.75 130 LEU B O 1
ATOM 3588 N N . GLU B 1 131 ? -4.316 30.844 16.266 1 97.25 131 GLU B N 1
ATOM 3589 C CA . GLU B 1 131 ? -3.816 32.219 16.188 1 97.25 131 GLU B CA 1
ATOM 3590 C C . GLU B 1 131 ? -2.324 32.25 15.867 1 97.25 131 GLU B C 1
ATOM 3592 O O . GLU B 1 131 ? -1.545 31.5 16.469 1 97.25 131 GLU B O 1
ATOM 3597 N N . ILE B 1 132 ? -1.953 33 14.922 1 97.31 132 ILE B N 1
ATOM 3598 C CA . ILE B 1 132 ? -0.551 33.281 14.648 1 97.31 132 ILE B CA 1
ATOM 3599 C C . ILE B 1 132 ? -0.152 34.594 15.305 1 97.31 132 ILE B C 1
ATOM 3601 O O . ILE B 1 132 ? -0.764 35.625 15.047 1 97.31 132 ILE B O 1
ATOM 3605 N N . VAL B 1 133 ? 0.811 34.562 16.141 1 97.12 133 VAL B N 1
ATOM 3606 C CA . VAL B 1 133 ? 1.214 35.75 16.891 1 97.12 133 VAL B CA 1
ATOM 3607 C C . VAL B 1 133 ? 2.711 36 16.703 1 97.12 133 VAL B C 1
ATOM 3609 O O . VAL B 1 133 ? 3.414 35.156 16.125 1 97.12 133 VAL B O 1
ATOM 3612 N N . ALA B 1 134 ? 3.184 37.125 17.156 1 96 134 ALA B N 1
ATOM 3613 C CA . ALA B 1 134 ? 4.586 37.5 17.016 1 96 134 ALA B CA 1
ATOM 3614 C C . ALA B 1 134 ? 5.477 36.688 17.953 1 96 134 ALA B C 1
ATOM 3616 O O . ALA B 1 134 ? 5 36.156 18.953 1 96 134 ALA B O 1
ATOM 3617 N N . ASP B 1 135 ? 6.719 36.625 17.578 1 97.62 135 ASP B N 1
ATOM 3618 C CA . ASP B 1 135 ? 7.746 36 18.422 1 97.62 135 ASP B CA 1
ATOM 3619 C C . ASP B 1 135 ? 7.77 36.656 19.812 1 97.62 135 ASP B C 1
ATOM 3621 O O . ASP B 1 135 ? 7.621 37.875 19.938 1 97.62 135 ASP B O 1
ATOM 3625 N N . GLY B 1 136 ? 7.836 35.844 20.75 1 97.62 136 GLY B N 1
ATOM 3626 C CA . GLY B 1 136 ? 8.023 36.344 22.109 1 97.62 136 GLY B CA 1
ATOM 3627 C C . GLY B 1 136 ? 6.719 36.531 22.859 1 97.62 136 GLY B C 1
ATOM 3628 O O . GLY B 1 136 ? 6.727 36.75 24.062 1 97.62 136 GLY B O 1
ATOM 3629 N N . VAL B 1 137 ? 5.609 36.469 22.203 1 97.38 137 VAL B N 1
ATOM 3630 C CA . VAL B 1 137 ? 4.312 36.594 22.875 1 97.38 137 VAL B CA 1
ATOM 3631 C C . VAL B 1 137 ? 4.145 35.438 23.859 1 97.38 137 VAL B C 1
ATOM 3633 O O . VAL B 1 137 ? 4.617 34.344 23.625 1 97.38 137 VAL B O 1
ATOM 3636 N N . SER B 1 138 ? 3.492 35.719 24.969 1 98.06 138 SER B N 1
ATOM 3637 C CA . SER B 1 138 ? 3.262 34.688 25.969 1 98.06 138 SER B CA 1
ATOM 3638 C C . SER B 1 138 ? 2.371 33.562 25.422 1 98.06 138 SER B C 1
ATOM 3640 O O . SER B 1 138 ? 1.324 33.844 24.828 1 98.06 138 SER B O 1
ATOM 3642 N N . SER B 1 139 ? 2.787 32.312 25.609 1 97.25 139 SER B N 1
ATOM 3643 C CA . SER B 1 139 ? 2.012 31.156 25.141 1 97.25 139 SER B CA 1
ATOM 3644 C C . SER B 1 139 ? 0.634 31.109 25.797 1 97.25 139 SER B C 1
ATOM 3646 O O . SER B 1 139 ? -0.295 30.5 25.266 1 97.25 139 SER B O 1
ATOM 3648 N N . HIS B 1 140 ? 0.499 31.828 26.906 1 96.38 140 HIS B N 1
ATOM 3649 C CA . HIS B 1 140 ? -0.759 31.844 27.656 1 96.38 140 HIS B CA 1
ATOM 3650 C C . HIS B 1 140 ? -1.821 32.656 26.906 1 96.38 140 HIS B C 1
ATOM 3652 O O . HIS B 1 140 ? -3.016 32.5 27.188 1 96.38 140 HIS B O 1
ATOM 3658 N N . GLN B 1 141 ? -1.344 33.438 25.938 1 94 141 GLN B N 1
ATOM 3659 C CA . GLN B 1 141 ? -2.24 34.375 25.297 1 94 141 GLN B CA 1
ATOM 3660 C C . GLN B 1 141 ? -2.76 33.844 23.969 1 94 141 GLN B C 1
ATOM 3662 O O . GLN B 1 141 ? -3.619 34.469 23.344 1 94 141 GLN B O 1
ATOM 3667 N N . ILE B 1 142 ? -2.256 32.719 23.562 1 95.56 142 ILE B N 1
ATOM 3668 C CA . ILE B 1 142 ? -2.605 32.188 22.25 1 95.56 142 ILE B CA 1
ATOM 3669 C C . ILE B 1 142 ? -3.773 31.219 22.391 1 95.56 142 ILE B C 1
ATOM 3671 O O . ILE B 1 142 ? -3.889 30.516 23.406 1 95.56 142 ILE B O 1
ATOM 3675 N N . SER B 1 143 ? -4.609 31.234 21.422 1 95.19 143 SER B N 1
ATOM 3676 C CA . SER B 1 143 ? -5.742 30.312 21.469 1 95.19 143 SER B CA 1
ATOM 3677 C C . SER B 1 143 ? -5.867 29.531 20.172 1 95.19 143 SER B C 1
ATOM 3679 O O . SER B 1 143 ? -5.395 29.984 19.125 1 95.19 143 SER B O 1
ATOM 3681 N N . GLY B 1 144 ? -6.391 28.344 20.219 1 96.75 144 GLY B N 1
ATOM 3682 C CA . GLY B 1 144 ? -6.824 27.5 19.125 1 96.75 144 GLY B CA 1
ATOM 3683 C C . GLY B 1 144 ? -8.188 26.875 19.359 1 96.75 144 GLY B C 1
ATOM 3684 O O . GLY B 1 144 ? -8.539 26.547 20.5 1 96.75 144 GLY B O 1
ATOM 3685 N N . HIS B 1 145 ? -8.992 26.781 18.312 1 95.75 145 HIS B N 1
ATOM 3686 C CA . HIS B 1 145 ? -10.312 26.203 18.484 1 95.75 145 HIS B CA 1
ATOM 3687 C C . HIS B 1 145 ? -10.766 25.484 17.203 1 95.75 145 HIS B C 1
ATOM 3689 O O . HIS B 1 145 ? -10.336 25.844 16.109 1 95.75 145 HIS B O 1
ATOM 3695 N N . PHE B 1 146 ? -11.523 24.5 17.406 1 95.81 146 PHE B N 1
ATOM 3696 C CA . PHE B 1 146 ? -12.133 23.734 16.328 1 95.81 146 PHE B CA 1
ATOM 3697 C C . PHE B 1 146 ? -13.5 24.312 15.969 1 95.81 146 PHE B C 1
ATOM 3699 O O . PHE B 1 146 ? -14.32 24.562 16.859 1 95.81 146 PHE B O 1
ATOM 3706 N N . VAL B 1 147 ? -13.695 24.594 14.68 1 94.56 147 VAL B N 1
ATOM 3707 C CA . VAL B 1 147 ? -14.992 25.016 14.172 1 94.56 147 VAL B CA 1
ATOM 3708 C C . VAL B 1 147 ? -15.594 23.922 13.289 1 94.56 147 VAL B C 1
ATOM 3710 O O . VAL B 1 147 ? -15.078 23.625 12.211 1 94.56 147 VAL B O 1
ATOM 3713 N N . GLU B 1 148 ? -16.688 23.391 13.703 1 91.94 148 GLU B N 1
ATOM 3714 C CA . GLU B 1 148 ? -17.344 22.297 12.977 1 91.94 148 GLU B CA 1
ATOM 3715 C C . GLU B 1 148 ? -17.938 22.797 11.664 1 91.94 148 GLU B C 1
ATOM 3717 O O . GLU B 1 148 ? -18.516 23.875 11.617 1 91.94 148 GLU B O 1
ATOM 3722 N N . ALA B 1 149 ? -17.719 21.984 10.664 1 86.5 149 ALA B N 1
ATOM 3723 C CA . ALA B 1 149 ? -18.344 22.297 9.383 1 86.5 149 ALA B CA 1
ATOM 3724 C C . ALA B 1 149 ? -19.828 22 9.414 1 86.5 149 ALA B C 1
ATOM 3726 O O . ALA B 1 149 ? -20.281 21.141 10.164 1 86.5 149 ALA B O 1
ATOM 3727 N N . SER B 1 150 ? -20.547 22.766 8.648 1 75.62 150 SER B N 1
ATOM 3728 C CA . SER B 1 150 ? -21.969 22.484 8.523 1 75.62 150 SER B CA 1
ATOM 3729 C C . SER B 1 150 ? -22.219 21.156 7.816 1 75.62 150 SER B C 1
ATOM 3731 O O . SER B 1 150 ? -21.422 20.75 6.965 1 75.62 150 SER B O 1
ATOM 3733 N N . SER B 1 151 ? -23.219 20.328 8.266 1 64.06 151 SER B N 1
ATOM 3734 C CA . SER B 1 151 ? -23.578 18.984 7.848 1 64.06 151 SER B CA 1
ATOM 3735 C C . SER B 1 151 ? -23.797 18.906 6.34 1 64.06 151 SER B C 1
ATOM 3737 O O . SER B 1 151 ? -23.672 17.828 5.742 1 64.06 151 SER B O 1
ATOM 3739 N N . ASP B 1 152 ? -24.219 20.062 5.68 1 59.53 152 ASP B N 1
ATOM 3740 C CA . ASP B 1 152 ? -24.594 20 4.27 1 59.53 152 ASP B CA 1
ATOM 3741 C C . ASP B 1 152 ? -23.359 19.922 3.377 1 59.53 152 ASP B C 1
ATOM 3743 O O . ASP B 1 152 ? -23.438 20.156 2.168 1 59.53 152 ASP B O 1
ATOM 3747 N N . ALA B 1 153 ? -22.406 19.578 4.09 1 56.19 153 ALA B N 1
ATOM 3748 C CA . ALA B 1 153 ? -21.172 19.656 3.336 1 56.19 153 ALA B CA 1
ATOM 3749 C C . ALA B 1 153 ? -21.047 18.5 2.348 1 56.19 153 ALA B C 1
ATOM 3751 O O . ALA B 1 153 ? -21.562 17.422 2.592 1 56.19 153 ALA B O 1
ATOM 3752 N N . ALA B 1 154 ? -20.625 18.891 1.094 1 57.44 154 ALA B N 1
ATOM 3753 C CA . ALA B 1 154 ? -20.375 18.094 -0.104 1 57.44 154 ALA B CA 1
ATOM 3754 C C . ALA B 1 154 ? -19.547 16.859 0.226 1 57.44 154 ALA B C 1
ATOM 3756 O O . ALA B 1 154 ? -18.938 16.781 1.297 1 57.44 154 ALA B O 1
ATOM 3757 N N . PRO B 1 155 ? -19.656 15.898 -0.628 1 60.22 155 PRO B N 1
ATOM 3758 C CA . PRO B 1 155 ? -18.812 14.703 -0.574 1 60.22 155 PRO B CA 1
ATOM 3759 C C . PRO B 1 155 ? -17.375 15.016 -0.178 1 60.22 155 PRO B C 1
ATOM 3761 O O . PRO B 1 155 ? -16.922 16.156 -0.318 1 60.22 155 PRO B O 1
ATOM 3764 N N . ILE B 1 156 ? -16.734 14.031 0.387 1 62.69 156 ILE B N 1
ATOM 3765 C CA . ILE B 1 156 ? -15.383 14.133 0.914 1 62.69 156 ILE B CA 1
ATOM 3766 C C . ILE B 1 156 ? -14.461 14.742 -0.139 1 62.69 156 ILE B C 1
ATOM 3768 O O . ILE B 1 156 ? -14.5 14.359 -1.31 1 62.69 156 ILE B O 1
ATOM 3772 N N . THR B 1 157 ? -13.898 15.914 0.077 1 70.25 157 THR B N 1
ATOM 3773 C CA . THR B 1 157 ? -12.75 16.375 -0.696 1 70.25 157 THR B CA 1
ATOM 3774 C C . THR B 1 157 ? -11.523 16.5 0.194 1 70.25 157 THR B C 1
ATOM 3776 O O . THR B 1 157 ? -11.547 17.219 1.195 1 70.25 157 THR B O 1
ATOM 3779 N N . LEU B 1 158 ? -10.523 15.695 -0.13 1 81.31 158 LEU B N 1
ATOM 3780 C CA . LEU B 1 158 ? -9.305 15.664 0.676 1 81.31 158 LEU B CA 1
ATOM 3781 C C . LEU B 1 158 ? -8.32 16.734 0.22 1 81.31 158 LEU B C 1
ATOM 3783 O O . LEU B 1 158 ? -7.266 16.922 0.833 1 81.31 158 LEU B O 1
ATOM 3787 N N . ASN B 1 159 ? -8.664 17.547 -0.775 1 77.06 159 ASN B N 1
ATOM 3788 C CA . ASN B 1 159 ? -7.734 18.516 -1.348 1 77.06 159 ASN B CA 1
ATOM 3789 C C . ASN B 1 159 ? -7.945 19.906 -0.755 1 77.06 159 ASN B C 1
ATOM 3791 O O . ASN B 1 159 ? -7.492 20.906 -1.325 1 77.06 159 ASN B O 1
ATOM 3795 N N . THR B 1 160 ? -8.469 20.094 0.383 1 79.31 160 THR B N 1
ATOM 3796 C CA . THR B 1 160 ? -8.664 21.391 1.007 1 79.31 160 THR B CA 1
ATOM 3797 C C . THR B 1 160 ? -7.352 21.922 1.583 1 79.31 160 THR B C 1
ATOM 3799 O O . THR B 1 160 ? -6.566 21.156 2.15 1 79.31 160 THR B O 1
ATOM 3802 N N . LYS B 1 161 ? -7.105 23.219 1.435 1 87.06 161 LYS B N 1
ATOM 3803 C CA . LYS B 1 161 ? -5.828 23.812 1.811 1 87.06 161 LYS B CA 1
ATOM 3804 C C . LYS B 1 161 ? -5.965 24.656 3.074 1 87.06 161 LYS B C 1
ATOM 3806 O O . LYS B 1 161 ? -7.02 25.25 3.32 1 87.06 161 LYS B O 1
ATOM 3811 N N . THR B 1 162 ? -4.918 24.703 3.822 1 93.38 162 THR B N 1
ATOM 3812 C CA . THR B 1 162 ? -4.801 25.594 4.965 1 93.38 162 THR B CA 1
ATOM 3813 C C . THR B 1 162 ? -4.723 27.047 4.508 1 93.38 162 THR B C 1
ATOM 3815 O O . THR B 1 162 ? -4.031 27.359 3.539 1 93.38 162 THR B O 1
ATOM 3818 N N . LEU B 1 163 ? -5.461 27.938 5.207 1 93.5 163 LEU B N 1
ATOM 3819 C CA . LEU B 1 163 ? -5.48 29.359 4.859 1 93.5 163 LEU B CA 1
ATOM 3820 C C . LEU B 1 163 ? -5.062 30.203 6.051 1 93.5 163 LEU B C 1
ATOM 3822 O O . LEU B 1 163 ? -5.352 29.859 7.199 1 93.5 163 LEU B O 1
ATOM 3826 N N . LYS B 1 164 ? -4.328 31.219 5.758 1 94.5 164 LYS B N 1
ATOM 3827 C CA . LYS B 1 164 ? -4.074 32.281 6.73 1 94.5 164 LYS B CA 1
ATOM 3828 C C . LYS B 1 164 ? -5.043 33.438 6.547 1 94.5 164 LYS B C 1
ATOM 3830 O O . LYS B 1 164 ? -5.141 34 5.461 1 94.5 164 LYS B O 1
ATOM 3835 N N . VAL B 1 165 ? -5.762 33.75 7.547 1 94.12 165 VAL B N 1
ATOM 3836 C CA . VAL B 1 165 ? -6.781 34.781 7.441 1 94.12 165 VAL B CA 1
ATOM 3837 C C . VAL B 1 165 ? -6.574 35.812 8.547 1 94.12 165 VAL B C 1
ATOM 3839 O O . VAL B 1 165 ? -6.223 35.469 9.672 1 94.12 165 VAL B O 1
ATOM 3842 N N . THR B 1 166 ? -6.688 37 8.148 1 91.88 166 THR B N 1
ATOM 3843 C CA . THR B 1 166 ? -6.617 38.094 9.133 1 91.88 166 THR B CA 1
ATOM 3844 C C . THR B 1 166 ? -8.008 38.656 9.422 1 91.88 166 THR B C 1
ATOM 3846 O O . THR B 1 166 ? -8.711 39.094 8.508 1 91.88 166 THR B O 1
ATOM 3849 N N . GLU B 1 167 ? -8.414 38.5 10.648 1 87.44 167 GLU B N 1
ATOM 3850 C CA . GLU B 1 167 ? -9.695 39.031 11.109 1 87.44 167 GLU B CA 1
ATOM 3851 C C . GLU B 1 167 ? -9.531 39.844 12.383 1 87.44 167 GLU B C 1
ATOM 3853 O O . GLU B 1 167 ? -8.945 39.375 13.359 1 87.44 167 GLU B O 1
ATOM 3858 N N . GLN B 1 168 ? -10.219 41.094 12.453 1 86.44 168 GLN B N 1
ATOM 3859 C CA . GLN B 1 168 ? -10.242 41.969 13.633 1 86.44 168 GLN B CA 1
ATOM 3860 C C . GLN B 1 168 ? -8.852 42.094 14.242 1 86.44 168 GLN B C 1
ATOM 3862 O O . 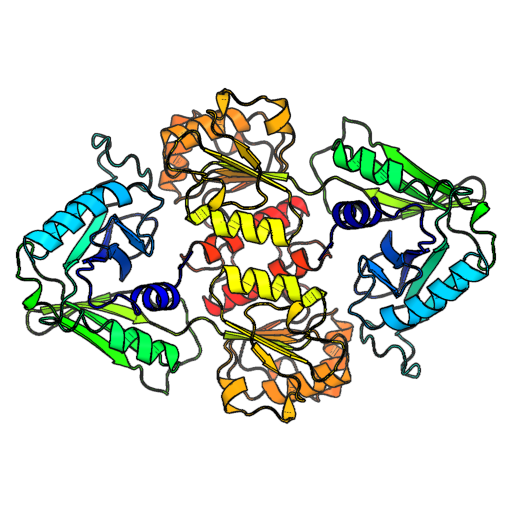GLN B 1 168 ? -8.68 41.875 15.445 1 86.44 168 GLN B O 1
ATOM 3867 N N . HIS B 1 169 ? -7.809 42.156 13.523 1 86.31 169 HIS B N 1
ATOM 3868 C CA . HIS B 1 169 ? -6.43 42.406 13.914 1 86.31 169 HIS B CA 1
ATOM 3869 C C . HIS B 1 169 ? -5.734 41.156 14.391 1 86.31 169 HIS B C 1
ATOM 3871 O O . HIS B 1 169 ? -4.723 41.219 15.094 1 86.31 169 HIS B O 1
ATOM 3877 N N . LYS B 1 170 ? -6.434 40.031 14.234 1 92.25 170 LYS B N 1
ATOM 3878 C CA . LYS B 1 170 ? -5.805 38.75 14.539 1 92.25 170 LYS B CA 1
ATOM 3879 C C . LYS B 1 170 ? -5.555 37.938 13.266 1 92.25 170 LYS B C 1
ATOM 3881 O O . LYS B 1 170 ? -6.363 37.969 12.336 1 92.25 170 LYS B O 1
ATOM 3886 N N . THR B 1 171 ? -4.379 37.375 13.227 1 95.44 171 THR B N 1
ATOM 3887 C CA . THR B 1 171 ? -4.066 36.469 12.133 1 95.44 171 THR B CA 1
ATOM 3888 C C . THR B 1 171 ? -4.312 35.031 12.547 1 95.44 171 THR B C 1
ATOM 3890 O O . THR B 1 171 ? -3.818 34.594 13.586 1 95.44 171 THR B O 1
ATOM 3893 N N . LEU B 1 172 ? -5.168 34.344 11.797 1 96.94 172 LEU B N 1
ATOM 3894 C CA . LEU B 1 172 ? -5.52 32.969 12.117 1 96.94 172 LEU B CA 1
ATOM 3895 C C . LEU B 1 172 ? -5.051 32.031 11.023 1 96.94 172 LEU B C 1
ATOM 3897 O O . LEU B 1 172 ? -5.148 32.344 9.836 1 96.94 172 LEU B O 1
ATOM 3901 N N . LEU B 1 173 ? -4.457 30.938 11.461 1 97.31 173 LEU B N 1
ATOM 3902 C CA . LEU B 1 173 ? -4.246 29.781 10.578 1 97.31 173 LEU B CA 1
ATOM 3903 C C . LEU B 1 173 ? -5.461 28.859 10.594 1 97.31 173 LEU B C 1
ATOM 3905 O O . LEU B 1 173 ? -5.844 28.344 11.641 1 97.31 173 LEU B O 1
ATOM 3909 N N . GLN B 1 174 ? -6.094 28.719 9.438 1 96.25 174 GLN B N 1
ATOM 3910 C CA . GLN B 1 174 ? -7.266 27.859 9.312 1 96.25 174 GLN B CA 1
ATOM 3911 C C . GLN B 1 174 ? -6.906 26.531 8.641 1 96.25 174 GLN B C 1
ATOM 3913 O O . GLN B 1 174 ? -6.68 26.484 7.434 1 96.25 174 GLN B O 1
ATOM 3918 N N . ILE B 1 175 ? -6.875 25.484 9.469 1 94.81 175 ILE B N 1
ATOM 3919 C CA . ILE B 1 175 ? -6.469 24.156 9.016 1 94.81 175 ILE B CA 1
ATOM 3920 C C . ILE B 1 175 ? -7.699 23.266 8.836 1 94.81 175 ILE B C 1
ATOM 3922 O O . ILE B 1 175 ? -8.359 22.906 9.812 1 94.81 175 ILE B O 1
ATOM 3926 N N . PRO B 1 176 ? -8.016 22.953 7.625 1 93.12 176 PRO B N 1
ATOM 3927 C CA . PRO B 1 176 ? -9.125 22 7.438 1 93.12 176 PRO B CA 1
ATOM 3928 C C . PRO B 1 176 ? -8.844 20.641 8.039 1 93.12 176 PRO B C 1
ATOM 3930 O O . PRO B 1 176 ? -7.77 20.062 7.82 1 93.12 176 PRO B O 1
ATOM 3933 N N . LEU B 1 177 ? -9.789 20.188 8.828 1 92.06 177 LEU B N 1
ATOM 3934 C CA . LEU B 1 177 ? -9.625 18.906 9.484 1 92.06 177 LEU B CA 1
ATOM 3935 C C . LEU B 1 177 ? -10.805 17.984 9.18 1 92.06 177 LEU B C 1
ATOM 3937 O O . LEU B 1 177 ? -11.945 18.438 9.078 1 92.06 177 LEU B O 1
ATOM 3941 N N . ARG B 1 178 ? -10.469 16.719 9.055 1 89.75 178 ARG B N 1
ATOM 3942 C CA . ARG B 1 178 ? -11.461 15.672 8.867 1 89.75 178 ARG B CA 1
ATOM 3943 C C . ARG B 1 178 ? -11.031 14.383 9.547 1 89.75 178 ARG B C 1
ATOM 3945 O O . ARG B 1 178 ? -9.836 14.172 9.797 1 89.75 178 ARG B O 1
ATOM 3952 N N . PRO B 1 179 ? -12.055 13.547 9.836 1 90.31 179 PRO B N 1
ATOM 3953 C CA . PRO B 1 179 ? -11.672 12.219 10.297 1 90.31 179 PRO B CA 1
ATOM 3954 C C . PRO B 1 179 ? -10.891 11.43 9.25 1 90.31 179 PRO B C 1
ATOM 3956 O O . PRO B 1 179 ? -10.875 11.797 8.078 1 90.31 179 PRO B O 1
ATOM 3959 N N . PRO B 1 180 ? -10.18 10.398 9.734 1 91.06 180 PRO B N 1
ATOM 3960 C CA . PRO B 1 180 ? -9.516 9.539 8.75 1 91.06 180 PRO B CA 1
AT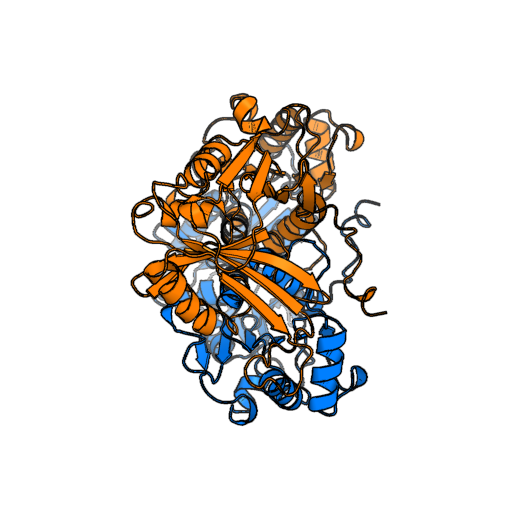OM 3961 C C . PRO B 1 180 ? -10.484 8.984 7.711 1 91.06 180 PRO B C 1
ATOM 3963 O O . PRO B 1 180 ? -11.656 8.758 8.008 1 91.06 180 PRO B O 1
ATOM 3966 N N . VAL B 1 181 ? -10.016 8.852 6.504 1 93.31 181 VAL B N 1
ATOM 3967 C CA . VAL B 1 181 ? -10.805 8.188 5.477 1 93.31 181 VAL B CA 1
ATOM 3968 C C . VAL B 1 181 ? -11.289 6.836 5.988 1 93.31 181 VAL B C 1
ATOM 3970 O O . VAL B 1 181 ? -10.523 6.086 6.594 1 93.31 181 VAL B O 1
ATOM 3973 N N . HIS B 1 182 ? -12.539 6.586 5.871 1 95.06 182 HIS B N 1
ATOM 3974 C CA . HIS B 1 182 ? -13.133 5.328 6.305 1 95.06 182 HIS B CA 1
ATOM 3975 C C . HIS B 1 182 ? -13.609 4.5 5.117 1 95.06 182 HIS B C 1
ATOM 3977 O O . HIS B 1 182 ? -14.531 4.898 4.406 1 95.06 182 HIS B O 1
ATOM 3983 N N . ILE B 1 183 ? -12.992 3.342 4.926 1 97.56 183 ILE B N 1
ATOM 3984 C CA . ILE B 1 183 ? -13.391 2.504 3.801 1 97.56 183 ILE B CA 1
ATOM 3985 C C . ILE B 1 183 ? -14.078 1.244 4.316 1 97.56 183 ILE B C 1
ATOM 3987 O O . ILE B 1 183 ? -13.766 0.758 5.406 1 97.56 183 ILE B O 1
ATOM 3991 N N . GLY B 1 184 ? -15.016 0.787 3.553 1 98.5 184 GLY B N 1
ATOM 3992 C CA . GLY B 1 184 ? -15.641 -0.511 3.764 1 98.5 184 GLY B CA 1
ATOM 3993 C C . GLY B 1 184 ? -15.211 -1.549 2.74 1 98.5 184 GLY B C 1
ATOM 3994 O O . GLY B 1 184 ? -15.32 -1.318 1.535 1 98.5 184 GLY B O 1
ATOM 3995 N N . ILE B 1 185 ? -14.688 -2.633 3.219 1 98.75 185 ILE B N 1
ATOM 3996 C CA . ILE B 1 185 ? -14.406 -3.779 2.365 1 98.75 185 ILE B CA 1
ATOM 3997 C C . ILE B 1 185 ? -15.516 -4.816 2.506 1 98.75 185 ILE B C 1
ATOM 3999 O O . ILE B 1 185 ? -15.719 -5.375 3.588 1 98.75 185 ILE B O 1
ATOM 4003 N N . PHE B 1 186 ? -16.25 -5.016 1.465 1 98.5 186 PHE B N 1
ATOM 4004 C CA . PHE B 1 186 ? -17.328 -5.992 1.453 1 98.5 186 PHE B CA 1
ATOM 4005 C C . PHE B 1 186 ? -16.859 -7.309 0.84 1 98.5 186 PHE B C 1
ATOM 4007 O O . PHE B 1 186 ? -16.891 -7.477 -0.381 1 98.5 186 PHE B O 1
ATOM 4014 N N . GLY B 1 187 ? -16.547 -8.242 1.646 1 96.56 187 GLY B N 1
ATOM 4015 C CA . GLY B 1 187 ? -15.82 -9.469 1.34 1 96.56 187 GLY B CA 1
ATOM 4016 C C . GLY B 1 187 ? -14.539 -9.625 2.131 1 96.56 187 GLY B C 1
ATOM 4017 O O . GLY B 1 187 ? -13.547 -8.953 1.851 1 96.56 187 GLY B O 1
ATOM 4018 N N . GLY B 1 188 ? -14.555 -10.523 3.068 1 94.88 188 GLY B N 1
ATOM 4019 C CA . GLY B 1 188 ? -13.438 -10.664 3.984 1 94.88 188 GLY B CA 1
ATOM 4020 C C . GLY B 1 188 ? -12.57 -11.875 3.686 1 94.88 188 GLY B C 1
ATOM 4021 O O . GLY B 1 188 ? -12.195 -12.625 4.598 1 94.88 188 GLY B O 1
ATOM 4022 N N . GLY B 1 189 ? -12.367 -12.125 2.369 1 91.06 189 GLY B N 1
ATOM 4023 C CA . GLY B 1 189 ? -11.438 -13.188 2.004 1 91.06 189 GLY B CA 1
ATOM 4024 C C . GLY B 1 189 ? -9.984 -12.82 2.236 1 91.06 189 GLY B C 1
ATOM 4025 O O . GLY B 1 189 ? -9.68 -11.672 2.584 1 91.06 189 GLY B O 1
ATOM 4026 N N . LEU B 1 190 ? -9.055 -13.742 2.033 1 88.44 190 LEU B N 1
ATOM 4027 C CA . LEU B 1 190 ? -7.629 -13.523 2.258 1 88.44 190 LEU B CA 1
ATOM 4028 C C . LEU B 1 190 ? -7.086 -12.469 1.302 1 88.44 190 LEU B C 1
ATOM 4030 O O . LEU B 1 190 ? -6.133 -11.758 1.631 1 88.44 190 LEU B O 1
ATOM 4034 N N . ASP B 1 191 ? -7.746 -12.367 0.207 1 90.56 191 ASP B N 1
ATOM 4035 C CA . ASP B 1 191 ? -7.281 -11.406 -0.793 1 90.56 191 ASP B CA 1
ATOM 4036 C C . ASP B 1 191 ? -7.562 -9.977 -0.354 1 90.56 191 ASP B C 1
ATOM 4038 O O . ASP B 1 191 ? -7.027 -9.023 -0.934 1 90.56 191 ASP B O 1
ATOM 4042 N N . ALA B 1 192 ? -8.445 -9.773 0.637 1 95.69 192 ALA B N 1
ATOM 4043 C CA . ALA B 1 192 ? -8.766 -8.438 1.137 1 95.69 192 ALA B CA 1
ATOM 4044 C C . ALA B 1 192 ? -7.699 -7.949 2.113 1 95.69 192 ALA B C 1
ATOM 4046 O O . ALA B 1 192 ? -7.645 -6.758 2.438 1 95.69 192 ALA B O 1
ATOM 4047 N N . LYS B 1 193 ? -6.848 -8.859 2.617 1 95.81 193 LYS B N 1
ATOM 4048 C CA . LYS B 1 193 ? -5.875 -8.539 3.658 1 95.81 193 LYS B CA 1
ATOM 4049 C C . LYS B 1 193 ? -4.918 -7.441 3.197 1 95.81 193 LYS B C 1
ATOM 4051 O O . LYS B 1 193 ? -4.715 -6.449 3.902 1 95.81 193 LYS B O 1
ATOM 4056 N N . PRO B 1 194 ? -4.406 -7.582 1.974 1 96.38 194 PRO B N 1
ATOM 4057 C CA . PRO B 1 194 ? -3.479 -6.527 1.552 1 96.38 194 PRO B CA 1
ATOM 4058 C C . PRO B 1 194 ? -4.148 -5.16 1.436 1 96.38 194 PRO B C 1
ATOM 4060 O O . PRO B 1 194 ? -3.521 -4.137 1.707 1 96.38 194 PRO B O 1
ATOM 4063 N N . ILE B 1 195 ? -5.406 -5.113 1.034 1 97.88 195 ILE B N 1
ATOM 4064 C CA . ILE B 1 195 ? -6.129 -3.848 0.954 1 97.88 195 ILE B CA 1
ATOM 4065 C C . ILE B 1 195 ? -6.219 -3.215 2.34 1 97.88 195 ILE B C 1
ATOM 4067 O O . ILE B 1 195 ? -5.891 -2.039 2.516 1 97.88 195 ILE B O 1
ATOM 4071 N N . ALA B 1 196 ? -6.645 -4.047 3.281 1 98.19 196 ALA B N 1
ATOM 4072 C CA . ALA B 1 196 ? -6.793 -3.57 4.652 1 98.19 196 ALA B CA 1
ATOM 4073 C C . ALA B 1 196 ? -5.461 -3.068 5.203 1 98.19 196 ALA B C 1
ATOM 4075 O O . ALA B 1 196 ? -5.387 -1.979 5.777 1 98.19 196 ALA B O 1
ATOM 4076 N N . GLN B 1 197 ? -4.406 -3.814 4.977 1 96.88 197 GLN B N 1
ATOM 4077 C CA . GLN B 1 197 ? -3.092 -3.49 5.52 1 96.88 197 GLN B CA 1
ATOM 4078 C C . GLN B 1 197 ? -2.541 -2.209 4.898 1 96.88 197 GLN B C 1
ATOM 4080 O O . GLN B 1 197 ? -2.055 -1.328 5.609 1 96.88 197 GLN B O 1
ATOM 4085 N N . MET B 1 198 ? -2.629 -2.078 3.631 1 97.62 198 MET B N 1
ATOM 4086 C CA . MET B 1 198 ? -2.111 -0.892 2.957 1 97.62 198 MET B CA 1
ATOM 4087 C C . MET B 1 198 ? -2.932 0.342 3.318 1 97.62 198 MET B C 1
ATOM 4089 O O . MET B 1 198 ? -2.377 1.426 3.512 1 97.62 198 MET B O 1
ATOM 4093 N N . ALA B 1 199 ? -4.25 0.129 3.412 1 97.44 199 ALA B N 1
ATOM 4094 C CA . ALA B 1 199 ? -5.102 1.243 3.818 1 97.44 199 ALA B CA 1
ATOM 4095 C C . ALA B 1 199 ? -4.738 1.728 5.219 1 97.44 199 ALA B C 1
ATOM 4097 O O . ALA B 1 199 ? -4.66 2.934 5.465 1 97.44 199 ALA B O 1
ATOM 4098 N N . GLN B 1 200 ? -4.492 0.793 6.098 1 95.25 200 GLN B N 1
ATOM 4099 C CA . GLN B 1 200 ? -4.109 1.146 7.461 1 95.25 200 GLN B CA 1
ATOM 4100 C C . GLN B 1 200 ? -2.756 1.853 7.488 1 95.25 200 GLN B C 1
ATOM 4102 O O . GLN B 1 200 ? -2.549 2.779 8.273 1 95.25 200 GLN B O 1
ATOM 4107 N N . THR B 1 201 ? -1.857 1.414 6.605 1 94 201 THR B N 1
ATOM 4108 C CA . THR B 1 201 ? -0.555 2.061 6.488 1 94 201 THR B CA 1
ATOM 4109 C C . THR B 1 201 ? -0.711 3.523 6.082 1 94 201 THR B C 1
ATOM 4111 O O . THR B 1 201 ? 0.095 4.371 6.473 1 94 201 THR B O 1
ATOM 4114 N N . MET B 1 202 ? -1.779 3.838 5.426 1 93.62 202 MET B N 1
ATOM 4115 C CA . MET B 1 202 ? -2.061 5.207 5.012 1 93.62 202 MET B CA 1
ATOM 4116 C C . MET B 1 202 ? -2.824 5.961 6.098 1 93.62 202 MET B C 1
ATOM 4118 O O . MET B 1 202 ? -3.143 7.141 5.938 1 93.62 202 MET B O 1
ATOM 4122 N N . GLY B 1 203 ? -3.174 5.258 7.129 1 91.44 203 GLY B N 1
ATOM 4123 C CA . GLY B 1 203 ? -3.898 5.879 8.227 1 91.44 203 GLY B CA 1
ATOM 4124 C C . GLY B 1 203 ? -5.402 5.848 8.039 1 91.44 203 GLY B C 1
ATOM 4125 O O . GLY B 1 203 ? -6.133 6.602 8.688 1 91.44 203 GLY B O 1
ATOM 4126 N N . TRP B 1 204 ? -5.891 5.051 7.086 1 94.19 204 TRP B N 1
ATOM 4127 C CA . TRP B 1 204 ? -7.328 4.945 6.855 1 94.19 204 TRP B CA 1
ATOM 4128 C C . TRP B 1 204 ? -7.969 3.986 7.852 1 94.19 204 TRP B C 1
ATOM 4130 O O . TRP B 1 204 ? -7.293 3.127 8.422 1 94.19 204 TRP B O 1
ATOM 4140 N N . LYS B 1 205 ? -9.188 4.273 8.148 1 94.44 205 LYS B N 1
ATOM 4141 C CA . LYS B 1 205 ? -10.016 3.35 8.914 1 94.44 205 LYS B CA 1
ATOM 4142 C C . LYS B 1 205 ? -10.656 2.305 8.016 1 94.44 205 LYS B C 1
ATOM 4144 O O . LYS B 1 205 ? -11.133 2.627 6.918 1 94.44 205 LYS B O 1
ATOM 4149 N N . VAL B 1 206 ? -10.633 1.026 8.516 1 97.75 206 VAL B N 1
ATOM 4150 C CA . VAL B 1 206 ? -11.117 -0.051 7.66 1 97.75 206 VAL B CA 1
ATOM 4151 C C . VAL B 1 206 ? -12.188 -0.857 8.398 1 97.75 206 VAL B C 1
ATOM 4153 O O . VAL B 1 206 ? -11.961 -1.305 9.531 1 97.75 206 VAL B O 1
ATOM 4156 N N . THR B 1 207 ? -13.312 -1.007 7.836 1 98.25 207 THR B N 1
ATOM 4157 C CA . THR B 1 207 ? -14.328 -1.953 8.289 1 98.25 207 THR B CA 1
ATOM 4158 C C . THR B 1 207 ? -14.531 -3.057 7.254 1 98.25 207 THR B C 1
ATOM 4160 O O . THR B 1 207 ? -14.68 -2.779 6.062 1 98.25 207 THR B O 1
ATOM 4163 N N . ILE B 1 208 ? -14.453 -4.262 7.684 1 98.5 208 ILE B N 1
ATOM 4164 C CA . ILE B 1 208 ? -14.672 -5.418 6.82 1 98.5 208 ILE B CA 1
ATOM 4165 C C . ILE B 1 208 ? -16.078 -5.965 7.043 1 98.5 208 ILE B C 1
ATOM 4167 O O . ILE B 1 208 ? -16.484 -6.223 8.18 1 98.5 208 ILE B O 1
ATOM 4171 N N . PHE B 1 209 ? -16.828 -6.086 5.98 1 98.25 209 PHE B N 1
ATOM 4172 C CA . PHE B 1 209 ? -18.188 -6.629 6.008 1 98.25 209 PHE B CA 1
ATOM 4173 C C . PHE B 1 209 ? -18.234 -7.988 5.32 1 98.25 209 PHE B C 1
ATOM 4175 O O . PHE B 1 209 ? -17.891 -8.109 4.141 1 98.25 209 PHE B O 1
ATOM 4182 N N . ASP B 1 210 ? -18.625 -8.969 5.992 1 97.19 210 ASP B N 1
ATOM 4183 C CA . ASP B 1 210 ? -18.844 -10.289 5.406 1 97.19 210 ASP B CA 1
ATOM 4184 C C . ASP B 1 210 ? -19.75 -11.133 6.285 1 97.19 210 ASP B C 1
ATOM 4186 O O . ASP B 1 210 ? -19.391 -11.508 7.398 1 97.19 210 ASP B O 1
ATOM 4190 N N . GLU B 1 211 ? -20.922 -11.477 5.773 1 96.31 211 GLU B N 1
ATOM 4191 C CA . GLU B 1 211 ? -21.906 -12.219 6.543 1 96.31 211 GLU B CA 1
ATOM 4192 C C . GLU B 1 211 ? -21.516 -13.688 6.684 1 96.31 211 GLU B C 1
ATOM 4194 O O . GLU B 1 211 ? -22.062 -14.406 7.52 1 96.31 211 GLU B O 1
ATOM 4199 N N . ARG B 1 212 ? -20.578 -14.188 5.906 1 93.38 212 ARG B N 1
ATOM 4200 C CA . ARG B 1 212 ? -20.203 -15.594 5.902 1 93.38 212 ARG B CA 1
ATOM 4201 C C . ARG B 1 212 ? -19.25 -15.906 7.059 1 93.38 212 ARG B C 1
ATOM 4203 O O . ARG B 1 212 ? -18.297 -15.172 7.305 1 93.38 212 ARG B O 1
ATOM 4210 N N . THR B 1 213 ? -19.375 -16.922 7.734 1 90.38 213 THR B N 1
ATOM 4211 C CA . THR B 1 213 ? -18.688 -17.25 8.977 1 90.38 213 THR B CA 1
ATOM 4212 C C . THR B 1 213 ? -17.203 -17.516 8.719 1 90.38 213 THR B C 1
ATOM 4214 O O . THR B 1 213 ? -16.359 -17.203 9.555 1 90.38 213 THR B O 1
ATOM 4217 N N . ALA B 1 214 ? -16.859 -18.062 7.578 1 87.06 214 ALA B N 1
ATOM 4218 C CA . ALA B 1 214 ? -15.508 -18.5 7.289 1 87.06 214 ALA B CA 1
ATOM 4219 C C . ALA B 1 214 ? -14.633 -17.328 6.84 1 87.06 214 ALA B C 1
ATOM 4221 O O . ALA B 1 214 ? -13.422 -17.484 6.676 1 87.06 214 ALA B O 1
ATOM 4222 N N . TYR B 1 215 ? -15.273 -16.141 6.715 1 91.69 215 TYR B N 1
ATOM 4223 C CA . TYR B 1 215 ? -14.57 -14.992 6.176 1 91.69 215 TYR B CA 1
ATOM 4224 C C . TYR B 1 215 ? -14.477 -13.875 7.215 1 91.69 215 TYR B C 1
ATOM 4226 O O . TYR B 1 215 ? -15.148 -13.922 8.25 1 91.69 215 TYR B O 1
ATOM 4234 N N . ALA B 1 216 ? -13.617 -12.961 6.973 1 94.44 216 ALA B N 1
ATOM 4235 C CA . ALA B 1 216 ? -13.453 -11.781 7.824 1 94.44 216 ALA B CA 1
ATOM 4236 C C . ALA B 1 216 ? -13.172 -12.188 9.266 1 94.44 216 ALA B C 1
ATOM 4238 O O . ALA B 1 216 ? -13.82 -11.695 10.195 1 94.44 216 ALA B O 1
ATOM 4239 N N . ARG B 1 217 ? -12.305 -13.164 9.438 1 92.69 217 ARG B N 1
ATOM 4240 C CA . ARG B 1 217 ? -11.898 -13.531 10.789 1 92.69 217 ARG B CA 1
ATOM 4241 C C . ARG B 1 217 ? -11.008 -12.461 11.406 1 92.69 217 ARG B C 1
ATOM 4243 O O . ARG B 1 217 ? -10.117 -11.922 10.742 1 92.69 217 ARG B O 1
ATOM 4250 N N . THR B 1 218 ? -11.203 -12.156 12.594 1 93.19 218 THR B N 1
ATOM 4251 C CA . THR B 1 218 ? -10.523 -11.062 13.281 1 93.19 218 THR B CA 1
ATOM 4252 C C . THR B 1 218 ? -9.008 -11.211 13.172 1 93.19 218 THR B C 1
ATOM 4254 O O . THR B 1 218 ? -8.297 -10.227 12.969 1 93.19 218 THR B O 1
ATOM 4257 N N . TYR B 1 219 ? -8.516 -12.422 13.273 1 93.06 219 TYR B N 1
ATOM 4258 C CA . TYR B 1 219 ? -7.074 -12.648 13.25 1 93.06 219 TYR B CA 1
ATOM 4259 C C . TYR B 1 219 ? -6.496 -12.328 11.875 1 93.06 219 TYR B C 1
ATOM 4261 O O . TYR B 1 219 ? -5.309 -12.023 11.758 1 93.06 219 TYR B O 1
ATOM 4269 N N . ASP B 1 220 ? -7.328 -12.391 10.836 1 92.25 220 ASP B N 1
ATOM 4270 C CA . ASP B 1 220 ? -6.871 -12.117 9.477 1 92.25 220 ASP B CA 1
ATOM 4271 C C . ASP B 1 220 ? -6.82 -10.609 9.211 1 92.25 220 ASP B C 1
ATOM 4273 O O . ASP B 1 220 ? -6.148 -10.164 8.281 1 92.25 220 ASP B O 1
ATOM 4277 N N . PHE B 1 221 ? -7.516 -9.828 10.062 1 96.88 221 PHE B N 1
ATOM 4278 C CA . PHE B 1 221 ? -7.641 -8.391 9.812 1 96.88 221 PHE B CA 1
ATOM 4279 C C . PHE B 1 221 ? -7.391 -7.602 11.094 1 96.88 221 PHE B C 1
ATOM 4281 O O . PHE B 1 221 ? -8.258 -6.852 11.547 1 96.88 221 PHE B O 1
ATOM 4288 N N . PRO B 1 222 ? -6.156 -7.723 11.594 1 95.81 222 PRO B N 1
ATOM 4289 C CA . PRO B 1 222 ? -5.859 -6.965 12.812 1 95.81 222 PRO B CA 1
ATOM 4290 C C . PRO B 1 222 ? -6.039 -5.457 12.625 1 95.81 222 PRO B C 1
ATOM 4292 O O . PRO B 1 222 ? -5.629 -4.906 11.602 1 95.81 222 PRO B O 1
ATOM 4295 N N . GLY B 1 223 ? -6.703 -4.84 13.594 1 94.12 223 GLY B N 1
ATOM 4296 C CA . GLY B 1 223 ? -6.852 -3.393 13.578 1 94.12 223 GLY B CA 1
ATOM 4297 C C . GLY B 1 223 ? -8.078 -2.924 12.82 1 94.12 223 GLY B C 1
ATOM 4298 O O . GLY B 1 223 ? -8.375 -1.728 12.789 1 94.12 223 GLY B O 1
ATOM 4299 N N . CYS B 1 224 ? -8.781 -3.848 12.148 1 97.19 224 CYS B N 1
ATOM 4300 C CA . CYS B 1 224 ? -9.977 -3.494 11.383 1 97.19 224 CYS B CA 1
ATOM 4301 C C . CYS B 1 224 ? -11.234 -3.777 12.195 1 97.19 224 CYS B C 1
ATOM 4303 O O . CYS B 1 224 ? -11.219 -4.602 13.109 1 97.19 224 CYS B O 1
ATOM 4305 N N . HIS B 1 225 ? -12.258 -3.072 11.945 1 96.88 225 HIS B N 1
ATOM 4306 C CA . HIS B 1 225 ? -13.578 -3.41 12.469 1 96.88 225 HIS B CA 1
ATOM 4307 C C . HIS B 1 225 ? -14.258 -4.461 11.602 1 96.88 225 HIS B C 1
ATOM 4309 O O . HIS B 1 225 ? -14.188 -4.395 10.367 1 96.88 225 HIS B O 1
ATOM 4315 N N . ILE B 1 226 ? -14.844 -5.438 12.234 1 97.75 226 ILE B N 1
ATOM 4316 C CA . ILE B 1 226 ? -15.453 -6.539 11.492 1 97.75 226 ILE B CA 1
ATOM 4317 C C . ILE B 1 226 ? -16.969 -6.539 11.727 1 97.75 226 ILE B C 1
ATOM 4319 O O . ILE B 1 226 ? -17.422 -6.441 12.867 1 97.75 226 ILE B O 1
ATOM 4323 N N . MET B 1 227 ? -17.719 -6.562 10.703 1 97 227 MET B N 1
ATOM 4324 C CA . MET B 1 227 ? -19.172 -6.68 10.734 1 97 227 MET B CA 1
ATOM 4325 C C . MET B 1 227 ? -19.641 -7.965 10.055 1 97 227 MET B C 1
ATOM 4327 O O . MET B 1 227 ? -19.438 -8.141 8.852 1 97 227 MET B O 1
ATOM 4331 N N . LYS B 1 228 ? -20.344 -8.797 10.734 1 96.44 228 LYS B N 1
ATOM 4332 C CA . LYS B 1 228 ? -20.688 -10.125 10.25 1 96.44 228 LYS B CA 1
ATOM 4333 C C . LYS B 1 228 ? -22.141 -10.172 9.766 1 96.44 228 LYS B C 1
ATOM 4335 O O . LYS B 1 228 ? -22.609 -11.211 9.289 1 96.44 228 LYS B O 1
ATOM 4340 N N . HIS B 1 229 ? -22.797 -9.07 9.688 1 95.44 229 HIS B N 1
ATOM 4341 C CA . HIS B 1 229 ? -24.203 -9.023 9.305 1 95.44 229 HIS B CA 1
ATOM 4342 C C . HIS B 1 229 ? -24.375 -8.781 7.812 1 95.44 229 HIS B C 1
ATOM 4344 O O . HIS B 1 229 ? -23.5 -8.172 7.18 1 95.44 229 HIS B O 1
ATOM 4350 N N . PRO B 1 230 ? -25.531 -9.258 7.285 1 96.19 230 PRO B N 1
ATOM 4351 C CA . PRO B 1 230 ? -25.812 -8.898 5.898 1 96.19 230 PRO B CA 1
ATOM 4352 C C . PRO B 1 230 ? -25.875 -7.391 5.676 1 96.19 230 PRO B C 1
ATOM 4354 O O . PRO B 1 230 ? -26.359 -6.656 6.535 1 96.19 230 PRO B O 1
ATOM 4357 N N . THR B 1 231 ? -25.297 -6.93 4.559 1 95.62 231 THR B N 1
ATOM 4358 C CA . THR B 1 231 ? -25.156 -5.508 4.277 1 95.62 231 THR B CA 1
ATOM 4359 C C . THR B 1 231 ? -26.5 -4.789 4.422 1 95.62 231 THR B C 1
ATOM 4361 O O . THR B 1 231 ? -26.578 -3.725 5.039 1 95.62 231 THR B O 1
ATOM 4364 N N . PRO B 1 232 ? -27.656 -5.414 3.916 1 95.06 232 PRO B N 1
ATOM 4365 C CA . PRO B 1 232 ? -28.938 -4.719 4.02 1 95.06 232 PRO B CA 1
ATOM 4366 C C . PRO B 1 232 ? -29.391 -4.527 5.465 1 95.06 232 PRO B C 1
ATOM 4368 O O . PRO B 1 232 ? -30.266 -3.711 5.738 1 95.06 232 PRO B O 1
ATOM 4371 N N . SER B 1 233 ? -28.797 -5.297 6.406 1 95.5 233 SER B N 1
ATOM 4372 C CA . SER B 1 233 ? -29.203 -5.215 7.805 1 95.5 233 SER B CA 1
ATOM 4373 C C . SER B 1 233 ? -28.344 -4.223 8.57 1 95.5 233 SER B C 1
ATOM 4375 O O . SER B 1 233 ? -28.625 -3.906 9.734 1 95.5 233 SER B O 1
ATOM 4377 N N . ILE B 1 234 ? -27.312 -3.729 7.938 1 94.19 234 ILE B N 1
ATOM 4378 C CA . ILE B 1 234 ? -26.422 -2.783 8.594 1 94.19 234 ILE B CA 1
ATOM 4379 C C . ILE B 1 234 ? -27.062 -1.396 8.617 1 94.19 234 ILE B C 1
ATOM 4381 O O . ILE B 1 234 ? -27.688 -0.98 7.645 1 94.19 234 ILE B O 1
ATOM 4385 N N . SER B 1 235 ? -26.859 -0.741 9.656 1 92.44 235 SER B N 1
ATOM 4386 C CA . SER B 1 235 ? -27.453 0.59 9.812 1 92.44 235 SER B CA 1
ATOM 4387 C C . SER B 1 235 ? -26.984 1.525 8.695 1 92.44 235 SER B C 1
ATOM 4389 O O . SER B 1 235 ? -25.797 1.519 8.328 1 92.44 235 SER B O 1
ATOM 4391 N N . THR B 1 236 ? -27.844 2.332 8.227 1 91.56 236 THR B N 1
ATOM 4392 C CA . THR B 1 236 ? -27.562 3.307 7.18 1 91.56 236 THR B CA 1
ATOM 4393 C C . THR B 1 236 ? -26.547 4.344 7.672 1 91.56 236 THR B C 1
ATOM 4395 O O . THR B 1 236 ? -25.719 4.82 6.898 1 91.56 236 THR B O 1
ATOM 4398 N N . ASP B 1 237 ? -26.625 4.551 8.938 1 89.06 237 ASP B N 1
ATOM 4399 C CA . ASP B 1 237 ? -25.703 5.527 9.523 1 89.06 237 ASP B CA 1
ATOM 4400 C C . ASP B 1 237 ? -24.25 5.066 9.391 1 89.06 237 ASP B C 1
ATOM 4402 O O . ASP B 1 237 ? -23.375 5.855 9.039 1 89.06 237 ASP B O 1
ATOM 4406 N N . LEU B 1 238 ? -24.062 3.818 9.641 1 90.69 238 LEU B N 1
ATOM 4407 C CA . LEU B 1 238 ? -22.719 3.258 9.531 1 90.69 238 LEU B CA 1
ATOM 4408 C C . LEU B 1 238 ? -22.25 3.26 8.086 1 90.69 238 LEU B C 1
ATOM 4410 O O . LEU B 1 238 ? -21.125 3.688 7.801 1 90.69 238 LEU B O 1
ATOM 4414 N N . LEU B 1 239 ? -23.125 2.865 7.219 1 95.12 239 LEU B N 1
ATOM 4415 C CA . LEU B 1 239 ? -22.75 2.754 5.812 1 95.12 239 LEU B CA 1
ATOM 4416 C C . LEU B 1 239 ? -22.547 4.133 5.191 1 95.12 239 LEU B C 1
ATOM 4418 O O . LEU B 1 239 ? -21.656 4.316 4.348 1 95.12 239 LEU B O 1
ATOM 4422 N N . SER B 1 240 ? -23.344 5.109 5.652 1 90.81 240 SER B N 1
ATOM 4423 C CA . SER B 1 240 ? -23.25 6.461 5.117 1 90.81 240 SER B CA 1
ATOM 4424 C C . SER B 1 240 ? -21.969 7.152 5.605 1 90.81 240 SER B C 1
ATOM 4426 O O . SER B 1 240 ? -21.547 8.156 5.035 1 90.81 240 SER B O 1
ATOM 4428 N N . GLY B 1 241 ? -21.406 6.617 6.668 1 90.5 241 GLY B N 1
ATOM 4429 C CA . GLY B 1 241 ? -20.172 7.168 7.215 1 90.5 241 GLY B CA 1
ATOM 4430 C C . GLY B 1 241 ? -18.938 6.742 6.445 1 90.5 241 GLY B C 1
ATOM 4431 O O . GLY B 1 241 ? -17.859 7.301 6.645 1 90.5 241 GLY B O 1
ATOM 4432 N N . LEU B 1 242 ? -19.125 5.805 5.496 1 94.69 242 LEU B N 1
ATOM 4433 C CA . LEU B 1 242 ? -18 5.359 4.668 1 94.69 242 LEU B CA 1
ATOM 4434 C C . LEU B 1 242 ? -17.688 6.391 3.588 1 94.69 242 LEU B C 1
ATOM 4436 O O . LEU B 1 242 ? -18.594 7.039 3.057 1 94.69 242 LEU B O 1
ATOM 4440 N N . ASP B 1 243 ? -16.391 6.539 3.314 1 94.38 243 ASP B N 1
ATOM 4441 C CA . ASP B 1 243 ? -15.969 7.383 2.201 1 94.38 243 ASP B CA 1
ATOM 4442 C C . ASP B 1 243 ? -15.883 6.582 0.905 1 94.38 243 ASP B C 1
ATOM 4444 O O . ASP B 1 243 ? -16.078 7.129 -0.182 1 94.38 243 ASP B O 1
ATOM 4448 N N . ALA B 1 244 ? -15.594 5.309 1.046 1 96.5 244 ALA B N 1
ATOM 4449 C CA . ALA B 1 244 ? -15.414 4.422 -0.102 1 96.5 244 ALA B CA 1
ATOM 4450 C C . ALA B 1 244 ? -15.789 2.984 0.253 1 96.5 244 ALA B C 1
ATOM 4452 O O . ALA B 1 244 ? -15.742 2.596 1.422 1 96.5 244 ALA B O 1
ATOM 4453 N N . ALA B 1 245 ? -16.188 2.25 -0.764 1 98.19 245 ALA B N 1
ATOM 4454 C CA . ALA B 1 245 ? -16.578 0.855 -0.588 1 98.19 245 ALA B CA 1
ATOM 4455 C C . ALA B 1 245 ? -15.953 -0.035 -1.654 1 98.19 245 ALA B C 1
ATOM 4457 O O . ALA B 1 245 ? -15.969 0.302 -2.842 1 98.19 245 ALA B O 1
ATOM 4458 N N . PHE B 1 246 ? -15.359 -1.099 -1.229 1 98.25 246 PHE B N 1
ATOM 4459 C CA . PHE B 1 246 ? -14.766 -2.094 -2.113 1 98.25 246 PHE B CA 1
ATOM 4460 C C . PHE B 1 246 ? -15.547 -3.402 -2.055 1 98.25 246 PHE B C 1
ATOM 4462 O O . PHE B 1 246 ? -15.5 -4.117 -1.05 1 98.25 246 PHE B O 1
ATOM 4469 N N . ILE B 1 247 ? -16.281 -3.709 -3.104 1 97.94 247 ILE B N 1
ATOM 4470 C CA . ILE B 1 247 ? -17.109 -4.91 -3.156 1 97.94 247 ILE B CA 1
ATOM 4471 C C . ILE B 1 247 ? -16.312 -6.059 -3.775 1 97.94 247 ILE B C 1
ATOM 4473 O O . ILE B 1 247 ? -15.945 -6.008 -4.953 1 97.94 247 ILE B O 1
ATOM 4477 N N . MET B 1 248 ? -16.078 -7.125 -2.959 1 95.69 248 MET B N 1
ATOM 4478 C CA . MET B 1 248 ? -15.18 -8.188 -3.42 1 95.69 248 MET B CA 1
ATOM 4479 C C . MET B 1 248 ? -15.461 -9.484 -2.678 1 95.69 248 MET B C 1
ATOM 4481 O O . MET B 1 248 ? -14.531 -10.172 -2.258 1 95.69 248 MET B O 1
ATOM 4485 N N . SER B 1 249 ? -16.688 -9.859 -2.479 1 93.19 249 SER B N 1
ATOM 4486 C CA . SER B 1 249 ? -17.031 -11.078 -1.747 1 93.19 249 SER B CA 1
ATOM 4487 C C . SER B 1 249 ? -16.859 -12.312 -2.619 1 93.19 249 SER B C 1
ATOM 4489 O O . SER B 1 249 ? -16.844 -13.438 -2.113 1 93.19 249 SER B O 1
ATOM 4491 N N . HIS B 1 250 ? -16.75 -12.133 -3.949 1 88.31 250 HIS B N 1
ATOM 4492 C CA . HIS B 1 250 ? -16.641 -13.234 -4.906 1 88.31 250 HIS B CA 1
ATOM 4493 C C . HIS B 1 250 ? -17.922 -14.047 -4.961 1 88.31 250 HIS B C 1
ATOM 4495 O O . HIS B 1 250 ? -17.922 -15.211 -5.363 1 88.31 250 HIS B O 1
ATOM 4501 N N . ASN B 1 251 ? -19.016 -13.492 -4.52 1 89.69 251 ASN B N 1
ATOM 4502 C CA . ASN B 1 251 ? -20.359 -14.062 -4.566 1 89.69 251 ASN B CA 1
ATOM 4503 C C . ASN B 1 251 ? -21.344 -13.109 -5.246 1 89.69 251 ASN B C 1
ATOM 4505 O O . ASN B 1 251 ? -21.578 -12 -4.766 1 89.69 251 ASN B O 1
ATOM 4509 N N . LEU B 1 252 ? -21.969 -13.586 -6.34 1 91.38 252 LEU B N 1
ATOM 4510 C CA . LEU B 1 252 ? -22.828 -12.734 -7.168 1 91.38 252 LEU B CA 1
ATOM 4511 C C . LEU B 1 252 ? -23.984 -12.172 -6.359 1 91.38 252 LEU B C 1
ATOM 4513 O O . LEU B 1 252 ? -24.25 -10.969 -6.406 1 91.38 252 LEU B O 1
ATOM 4517 N N . GLN B 1 253 ? -24.578 -12.984 -5.598 1 93.25 253 GLN B N 1
ATOM 4518 C CA . GLN B 1 253 ? -25.766 -12.578 -4.84 1 93.25 253 GLN B CA 1
ATOM 4519 C C . GLN B 1 253 ? -25.406 -11.578 -3.748 1 93.25 253 GLN B C 1
ATOM 4521 O O . GLN B 1 253 ? -26.078 -10.555 -3.588 1 93.25 253 GLN B O 1
ATOM 4526 N N . ILE B 1 254 ? -24.391 -11.852 -3.01 1 94.94 254 ILE B N 1
ATOM 4527 C CA . ILE B 1 254 ? -23.953 -10.977 -1.919 1 94.94 254 ILE B CA 1
ATOM 4528 C C . ILE B 1 254 ? -23.516 -9.625 -2.479 1 94.94 254 ILE B C 1
ATOM 4530 O O . ILE B 1 254 ? -23.891 -8.578 -1.945 1 94.94 254 ILE B O 1
ATOM 4534 N N . ASP B 1 255 ? -22.766 -9.656 -3.559 1 96.31 255 ASP B N 1
ATOM 4535 C CA . ASP B 1 255 ? -22.266 -8.422 -4.156 1 96.31 255 ASP B CA 1
ATOM 4536 C C . ASP B 1 255 ? -23.406 -7.594 -4.738 1 96.31 255 ASP B C 1
ATOM 4538 O O . ASP B 1 255 ? -23.406 -6.363 -4.648 1 96.31 255 ASP B O 1
ATOM 4542 N N . ALA B 1 256 ? -24.406 -8.281 -5.32 1 97.06 256 ALA B N 1
ATOM 4543 C CA . ALA B 1 256 ? -25.562 -7.574 -5.859 1 97.06 256 ALA B CA 1
ATOM 4544 C C . ALA B 1 256 ? -26.344 -6.891 -4.75 1 97.06 256 ALA B C 1
ATOM 4546 O O . ALA B 1 256 ? -26.703 -5.715 -4.863 1 97.06 256 ALA B O 1
ATOM 4547 N N . LYS B 1 257 ? -26.609 -7.605 -3.688 1 97.56 257 LYS B N 1
ATOM 4548 C CA . LYS B 1 257 ? -27.328 -7.047 -2.547 1 97.56 257 LYS B CA 1
ATOM 4549 C C . LYS B 1 257 ? -26.562 -5.871 -1.94 1 97.56 257 LYS B C 1
ATOM 4551 O O . LYS B 1 257 ? -27.172 -4.871 -1.543 1 97.56 257 LYS B O 1
ATOM 4556 N N . THR B 1 258 ? -25.266 -6.039 -1.854 1 98.12 258 THR B N 1
ATOM 4557 C CA . THR B 1 258 ? -24.406 -4.992 -1.31 1 98.12 258 THR B CA 1
ATOM 4558 C C . THR B 1 258 ? -24.484 -3.727 -2.154 1 98.12 258 THR B C 1
ATOM 4560 O O . THR B 1 258 ? -24.703 -2.633 -1.623 1 98.12 258 THR B O 1
ATOM 4563 N N . LEU B 1 259 ? -24.391 -3.875 -3.451 1 97.75 259 LEU B N 1
ATOM 4564 C CA . LEU B 1 259 ? -24.453 -2.729 -4.352 1 97.75 259 LEU B CA 1
ATOM 4565 C C . LEU B 1 259 ? -25.797 -2.016 -4.23 1 97.75 259 LEU B C 1
ATOM 4567 O O . LEU B 1 259 ? -25.844 -0.784 -4.195 1 97.75 259 LEU B O 1
ATOM 4571 N N . LYS B 1 260 ? -26.828 -2.777 -4.188 1 97.38 260 LYS B N 1
ATOM 4572 C CA . LYS B 1 260 ? -28.156 -2.211 -4.059 1 97.38 260 LYS B CA 1
ATOM 4573 C C . LYS B 1 260 ? -28.297 -1.39 -2.779 1 97.38 260 LYS B C 1
ATOM 4575 O O . LYS B 1 260 ? -28.938 -0.336 -2.773 1 97.38 260 LYS B O 1
ATOM 4580 N N . THR B 1 261 ? -27.719 -1.875 -1.732 1 97.69 261 THR B N 1
ATOM 4581 C CA . THR B 1 261 ? -27.766 -1.218 -0.431 1 97.69 261 THR B CA 1
ATOM 4582 C C . THR B 1 261 ? -26.938 0.065 -0.44 1 97.69 261 THR B C 1
ATOM 4584 O O . THR B 1 261 ? -27.328 1.063 0.17 1 97.69 261 THR B O 1
ATOM 4587 N N . LEU B 1 262 ? -25.797 0.082 -1.129 1 97.25 262 LEU B N 1
ATOM 4588 C CA . LEU B 1 262 ? -24.844 1.185 -1.083 1 97.25 262 LEU B CA 1
ATOM 4589 C C . LEU B 1 262 ? -25.203 2.262 -2.1 1 97.25 262 LEU B C 1
ATOM 4591 O O . LEU B 1 262 ? -24.828 3.426 -1.938 1 97.25 262 LEU B O 1
ATOM 4595 N N . GLN B 1 263 ? -25.906 1.864 -3.113 1 96.5 263 GLN B N 1
ATOM 4596 C CA . GLN B 1 263 ? -26.156 2.703 -4.281 1 96.5 263 GLN B CA 1
ATOM 4597 C C . GLN B 1 263 ? -26.766 4.043 -3.873 1 96.5 263 GLN B C 1
ATOM 4599 O O . GLN B 1 263 ? -26.375 5.09 -4.391 1 96.5 263 GLN B O 1
ATOM 4604 N N . PRO B 1 264 ? -27.719 4.098 -2.963 1 94.75 264 PRO B N 1
ATOM 4605 C CA . PRO B 1 264 ? -28.359 5.371 -2.629 1 94.75 264 PRO B CA 1
ATOM 4606 C C . PRO B 1 264 ? -27.484 6.254 -1.737 1 94.75 264 PRO B C 1
ATOM 4608 O O . PRO B 1 264 ? -27.844 7.406 -1.476 1 94.75 264 PRO B O 1
ATOM 4611 N N . LEU B 1 265 ? -26.453 5.77 -1.222 1 94 265 LEU B N 1
ATOM 4612 C CA . LEU B 1 265 ? -25.609 6.48 -0.252 1 94 265 LEU B CA 1
ATOM 4613 C C . LEU B 1 265 ? -24.594 7.363 -0.955 1 94 265 LEU B C 1
ATOM 4615 O O . LEU B 1 265 ? -24.203 7.082 -2.09 1 94 265 LEU B O 1
ATOM 4619 N N . PRO B 1 266 ? -24.172 8.383 -0.336 1 89.56 266 PRO B N 1
ATOM 4620 C CA . PRO B 1 266 ? -23.234 9.328 -0.943 1 89.56 266 PRO B CA 1
ATOM 4621 C C . PRO B 1 266 ? -21.781 8.891 -0.804 1 89.56 266 PRO B C 1
ATOM 4623 O O . PRO B 1 266 ? -20.938 9.656 -0.306 1 89.56 266 PRO B O 1
ATOM 4626 N N . LEU B 1 267 ? -21.438 7.766 -1.293 1 93.62 267 LEU B N 1
ATOM 4627 C CA . LEU B 1 267 ? -20.062 7.297 -1.279 1 93.62 267 LEU B CA 1
ATOM 4628 C C . LEU B 1 267 ? -19.266 7.902 -2.432 1 93.62 267 LEU B C 1
ATOM 4630 O O . LEU B 1 267 ? -19.75 7.953 -3.564 1 93.62 267 LEU B O 1
ATOM 4634 N N . ALA B 1 268 ? -18.109 8.367 -2.125 1 92.94 268 ALA B N 1
ATOM 4635 C CA . ALA B 1 268 ? -17.281 9.016 -3.143 1 92.94 268 ALA B CA 1
ATOM 4636 C C . ALA B 1 268 ? -16.75 7.996 -4.145 1 92.94 268 ALA B C 1
ATOM 4638 O O . ALA B 1 268 ? -16.5 8.336 -5.305 1 92.94 268 ALA B O 1
ATOM 4639 N N . TYR B 1 269 ? -16.625 6.773 -3.686 1 94.25 269 TYR B N 1
ATOM 4640 C CA . TYR B 1 269 ? -15.992 5.734 -4.496 1 94.25 269 TYR B CA 1
ATOM 4641 C C . TYR B 1 269 ? -16.578 4.367 -4.172 1 94.25 269 TYR B C 1
ATOM 4643 O O . TYR B 1 269 ? -16.688 3.99 -3.004 1 94.25 269 TYR B O 1
ATOM 4651 N N . ILE B 1 270 ? -17 3.654 -5.164 1 96.75 270 ILE B N 1
ATOM 4652 C CA . ILE B 1 270 ? -17.422 2.262 -5.07 1 96.75 270 ILE B CA 1
ATOM 4653 C C . ILE B 1 270 ? -16.703 1.43 -6.129 1 96.75 270 ILE B C 1
ATOM 4655 O O . ILE B 1 270 ? -16.609 1.838 -7.289 1 96.75 270 ILE B O 1
ATOM 4659 N N . SER B 1 271 ? -16.109 0.364 -5.723 1 96.25 271 SER B N 1
ATOM 4660 C CA . SER B 1 271 ? -15.5 -0.519 -6.711 1 96.25 271 SER B CA 1
ATOM 4661 C C . SER B 1 271 ? -16.047 -1.938 -6.598 1 96.25 271 SER B C 1
ATOM 4663 O O . SER B 1 271 ? -16.422 -2.381 -5.508 1 96.25 271 SER B O 1
ATOM 4665 N N . LEU B 1 272 ? -16.172 -2.57 -7.699 1 95.94 272 LEU B N 1
ATOM 4666 C CA . LEU B 1 272 ? -16.578 -3.969 -7.793 1 95.94 272 LEU B CA 1
ATOM 4667 C C . LEU B 1 272 ? -15.477 -4.805 -8.438 1 95.94 272 LEU B C 1
ATOM 4669 O O . LEU B 1 272 ? -15.117 -4.574 -9.594 1 95.94 272 LEU B O 1
ATOM 4673 N N . LEU B 1 273 ? -14.977 -5.711 -7.688 1 93.06 273 LEU B N 1
ATOM 4674 C CA . LEU B 1 273 ? -13.891 -6.555 -8.172 1 93.06 273 LEU B CA 1
ATOM 4675 C C . LEU B 1 273 ? -14.406 -7.566 -9.188 1 93.06 273 LEU B C 1
ATOM 4677 O O . LEU B 1 273 ? -15.477 -8.141 -9.016 1 93.06 273 LEU B O 1
ATOM 4681 N N . GLY B 1 274 ? -13.609 -7.809 -10.195 1 89.06 274 GLY B N 1
ATOM 4682 C CA . GLY B 1 274 ? -13.938 -8.82 -11.18 1 89.06 274 GLY B CA 1
ATOM 4683 C C . GLY B 1 274 ? -13.938 -8.289 -12.602 1 89.06 274 GLY B C 1
ATOM 4684 O O . GLY B 1 274 ? -13.82 -7.082 -12.82 1 89.06 274 GLY B O 1
ATOM 4685 N N . PRO B 1 275 ? -14.047 -9.148 -13.539 1 86.5 275 PRO B N 1
ATOM 4686 C CA . PRO B 1 275 ? -14.078 -8.758 -14.953 1 86.5 275 PRO B CA 1
ATOM 4687 C C . PRO B 1 275 ? -15.391 -8.086 -15.344 1 86.5 275 PRO B C 1
ATOM 4689 O O . PRO B 1 275 ? -16.344 -8.047 -14.555 1 86.5 275 PRO B O 1
ATOM 4692 N N . VAL B 1 276 ? -15.438 -7.613 -16.562 1 87.81 276 VAL B N 1
ATOM 4693 C CA . VAL B 1 276 ? -16.562 -6.84 -17.078 1 87.81 276 VAL B CA 1
ATOM 4694 C C . VAL B 1 276 ? -17.828 -7.695 -17.078 1 87.81 276 VAL B C 1
ATOM 4696 O O . VAL B 1 276 ? -18.906 -7.223 -16.688 1 87.81 276 VAL B O 1
ATOM 4699 N N . HIS B 1 277 ? -17.719 -8.898 -17.516 1 85.94 277 HIS B N 1
ATOM 4700 C CA . HIS B 1 277 ? -18.906 -9.742 -17.578 1 85.94 277 HIS B CA 1
ATOM 4701 C C . HIS B 1 277 ? -19.5 -9.977 -16.203 1 85.94 277 HIS B C 1
ATOM 4703 O O . HIS B 1 277 ? -20.719 -10.055 -16.047 1 85.94 277 HIS B O 1
ATOM 4709 N N . ARG B 1 278 ? -18.656 -10.078 -15.219 1 88.06 278 ARG B N 1
ATOM 4710 C CA . ARG B 1 278 ? -19.125 -10.211 -13.852 1 88.06 278 ARG B CA 1
ATOM 4711 C C . ARG B 1 278 ? -19.828 -8.938 -13.398 1 88.06 278 ARG B C 1
ATOM 4713 O O . ARG B 1 278 ? -20.891 -8.992 -12.75 1 88.06 278 ARG B O 1
ATOM 4720 N N . ARG B 1 279 ? -19.188 -7.824 -13.656 1 91.88 279 ARG B N 1
ATOM 4721 C CA . ARG B 1 279 ? -19.828 -6.539 -13.352 1 91.88 279 ARG B CA 1
ATOM 4722 C C . ARG B 1 279 ? -21.25 -6.492 -13.883 1 91.88 279 ARG B C 1
ATOM 4724 O O . ARG B 1 279 ? -22.188 -6.184 -13.141 1 91.88 279 ARG B O 1
ATOM 4731 N N . ASP B 1 280 ? -21.391 -6.871 -15.148 1 92.31 280 ASP B N 1
ATOM 4732 C CA . ASP B 1 280 ? -22.703 -6.793 -15.797 1 92.31 280 ASP B CA 1
ATOM 4733 C C . ASP B 1 280 ? -23.703 -7.719 -15.125 1 92.31 280 ASP B C 1
ATOM 4735 O O . ASP B 1 280 ? -24.859 -7.344 -14.914 1 92.31 280 ASP B O 1
ATOM 4739 N N . LYS B 1 281 ? -23.266 -8.875 -14.766 1 92.69 281 LYS B N 1
ATOM 4740 C CA . LYS B 1 281 ? -24.125 -9.836 -14.086 1 92.69 281 LYS B CA 1
ATOM 4741 C C . LYS B 1 281 ? -24.578 -9.305 -12.727 1 92.69 281 LYS B C 1
ATOM 4743 O O . LYS B 1 281 ? -25.75 -9.391 -12.375 1 92.69 281 LYS B O 1
ATOM 4748 N N . VAL B 1 282 ? -23.672 -8.734 -11.969 1 94.88 282 VAL B N 1
ATOM 4749 C CA . VAL B 1 282 ? -23.969 -8.211 -10.641 1 94.88 282 VAL B CA 1
ATOM 4750 C C . VAL B 1 282 ? -24.922 -7.027 -10.758 1 94.88 282 VAL B C 1
ATOM 4752 O O . VAL B 1 282 ? -25.906 -6.93 -10.008 1 94.88 282 VAL B O 1
ATOM 4755 N N . LEU B 1 283 ? -24.688 -6.152 -11.688 1 96.62 283 LEU B N 1
ATOM 4756 C CA . LEU B 1 283 ? -25.547 -4.996 -11.898 1 96.62 283 LEU B CA 1
ATOM 4757 C C . LEU B 1 283 ? -26.953 -5.434 -12.305 1 96.62 283 LEU B C 1
ATOM 4759 O O . LEU B 1 283 ? -27.953 -4.895 -11.805 1 96.62 283 LEU B O 1
ATOM 4763 N N . ASP B 1 284 ? -26.984 -6.402 -13.188 1 96.62 284 ASP B N 1
ATOM 4764 C CA . ASP B 1 284 ? -28.281 -6.926 -13.617 1 96.62 284 ASP B CA 1
ATOM 4765 C C . ASP B 1 284 ? -29.062 -7.496 -12.438 1 96.62 284 ASP B C 1
ATOM 4767 O O . ASP B 1 284 ? -30.234 -7.176 -12.258 1 96.62 284 ASP B O 1
ATOM 4771 N N . MET B 1 285 ? -28.391 -8.281 -11.672 1 96.19 285 MET B N 1
ATOM 4772 C CA . MET B 1 285 ? -29.016 -8.906 -10.508 1 96.19 285 MET B CA 1
ATOM 4773 C C . MET B 1 285 ? -29.484 -7.848 -9.508 1 96.19 285 MET B C 1
ATOM 4775 O O . MET B 1 285 ? -30.516 -8.031 -8.852 1 96.19 285 MET B O 1
ATOM 4779 N N . ALA B 1 286 ? -28.766 -6.773 -9.406 1 97.38 286 ALA B N 1
ATOM 4780 C CA . ALA B 1 286 ? -29.094 -5.688 -8.484 1 97.38 286 ALA B CA 1
ATOM 4781 C C . ALA B 1 286 ? -30.109 -4.738 -9.094 1 97.38 286 ALA B C 1
ATOM 4783 O O . ALA B 1 286 ? -30.609 -3.834 -8.414 1 97.38 286 ALA B O 1
ATOM 4784 N N . GLU B 1 287 ? -30.406 -4.949 -10.352 1 97.44 287 GLU B N 1
ATOM 4785 C CA . GLU B 1 287 ? -31.297 -4.055 -11.094 1 97.44 287 GLU B CA 1
ATOM 4786 C C . GLU B 1 287 ? -30.766 -2.623 -11.086 1 97.44 287 GLU B C 1
ATOM 4788 O O . GLU B 1 287 ? -31.516 -1.685 -10.797 1 97.44 287 GLU B O 1
ATOM 4793 N N . LEU B 1 288 ? -29.469 -2.51 -11.312 1 97.69 288 LEU B N 1
ATOM 4794 C CA . LEU B 1 288 ? -28.797 -1.219 -11.352 1 97.69 288 LEU B CA 1
ATOM 4795 C C . LEU B 1 288 ? -28.062 -1.031 -12.68 1 97.69 288 LEU B C 1
ATOM 4797 O O . LEU B 1 288 ? -27.859 -1.995 -13.414 1 97.69 288 LEU B O 1
ATOM 4801 N N . SER B 1 289 ? -27.734 0.206 -12.977 1 94.62 289 SER B N 1
ATOM 4802 C CA . SER B 1 289 ? -26.875 0.577 -14.102 1 94.62 289 SER B CA 1
ATOM 4803 C C . SER B 1 289 ? -25.734 1.471 -13.648 1 94.62 289 SER B C 1
ATOM 4805 O O . SER B 1 289 ? -25.719 1.952 -12.516 1 94.62 289 SER B O 1
ATOM 4807 N N . LEU B 1 290 ? -24.781 1.67 -14.508 1 89.81 290 LEU B N 1
ATOM 4808 C CA . LEU B 1 290 ? -23.609 2.488 -14.195 1 89.81 290 LEU B CA 1
ATOM 4809 C C . LEU B 1 290 ? -24.016 3.922 -13.883 1 89.81 290 LEU B C 1
ATOM 4811 O O . LEU B 1 290 ? -23.375 4.594 -13.07 1 89.81 290 LEU B O 1
ATOM 4815 N N . LYS B 1 291 ? -25.109 4.371 -14.398 1 91.56 291 LYS B N 1
ATOM 4816 C CA . LYS B 1 291 ? -25.562 5.75 -14.25 1 91.56 291 LYS B CA 1
ATOM 4817 C C . LYS B 1 291 ? -26.234 5.969 -12.898 1 91.56 291 LYS B C 1
ATOM 4819 O O . LYS B 1 291 ? -26.469 7.109 -12.492 1 91.56 291 LYS B O 1
ATOM 4824 N N . ASP B 1 292 ? -26.516 4.875 -12.242 1 94.44 292 ASP B N 1
ATOM 4825 C CA . ASP B 1 292 ? -27.281 4.969 -11 1 94.44 292 ASP B CA 1
ATOM 4826 C C . ASP B 1 292 ? -26.406 5.465 -9.852 1 94.44 292 ASP B C 1
ATOM 4828 O O . ASP B 1 292 ? -26.922 5.855 -8.797 1 94.44 292 ASP B O 1
ATOM 4832 N N . PHE B 1 293 ? -25.109 5.492 -10.031 1 92.5 293 PHE B N 1
ATOM 4833 C CA . PHE B 1 293 ? -24.203 5.82 -8.922 1 92.5 293 PHE B CA 1
ATOM 4834 C C . PHE B 1 293 ? -23.859 7.305 -8.922 1 92.5 293 PHE B C 1
ATOM 4836 O O . PHE B 1 293 ? -23.562 7.879 -9.969 1 92.5 293 PHE B O 1
ATOM 4843 N N . SER B 1 294 ? -23.906 7.91 -7.758 1 89.19 294 SER B N 1
ATOM 4844 C CA . SER B 1 294 ? -23.625 9.336 -7.609 1 89.19 294 SER B CA 1
ATOM 4845 C C . SER B 1 294 ? -22.125 9.586 -7.566 1 89.19 294 SER B C 1
ATOM 4847 O O . SER B 1 294 ? -21.641 10.625 -8.047 1 89.19 294 SER B O 1
ATOM 4849 N N . GLY B 1 295 ? -21.391 8.703 -7.008 1 89.94 295 GLY B N 1
ATOM 4850 C CA . GLY B 1 295 ? -19.938 8.82 -6.953 1 89.94 295 GLY B CA 1
ATOM 4851 C C . GLY B 1 295 ? -19.234 8.016 -8.031 1 89.94 295 GLY B C 1
ATOM 4852 O O . GLY B 1 295 ? -19.859 7.602 -9.016 1 89.94 295 GLY B O 1
ATOM 4853 N N . TYR B 1 296 ? -17.953 7.906 -7.91 1 91.38 296 TYR B N 1
ATOM 4854 C CA . TYR B 1 296 ? -17.156 7.152 -8.867 1 91.38 296 TYR B CA 1
ATOM 4855 C C . TYR B 1 296 ? -17.391 5.652 -8.711 1 91.38 296 TYR B C 1
ATOM 4857 O O . TYR B 1 296 ? -17.234 5.105 -7.621 1 91.38 296 TYR B O 1
ATOM 4865 N N . PHE B 1 297 ? -17.875 5 -9.742 1 94.06 297 PHE B N 1
ATOM 4866 C CA . PHE B 1 297 ? -18.062 3.555 -9.75 1 94.06 297 PHE B CA 1
ATOM 4867 C C . PHE B 1 297 ? -17.016 2.871 -10.625 1 94.06 297 PHE B C 1
ATOM 4869 O O . PHE B 1 297 ? -16.953 3.125 -11.828 1 94.06 297 PHE B O 1
ATOM 4876 N N . SER B 1 298 ? -16.188 2.037 -9.969 1 94.06 298 SER B N 1
ATOM 4877 C CA . SER B 1 298 ? -15.078 1.39 -10.656 1 94.06 298 SER B CA 1
ATOM 4878 C C . SER B 1 298 ? -15.312 -0.111 -10.797 1 94.06 298 SER B C 1
ATOM 4880 O O . SER B 1 298 ? -15.273 -0.845 -9.805 1 94.06 298 SER B O 1
ATOM 4882 N N . ALA B 1 299 ? -15.492 -0.596 -11.984 1 92.19 299 ALA B N 1
ATOM 4883 C CA . ALA B 1 299 ? -15.672 -2.006 -12.328 1 92.19 299 ALA B CA 1
ATOM 4884 C C . ALA B 1 299 ? -15.289 -2.268 -13.781 1 92.19 299 ALA B C 1
ATOM 4886 O O . ALA B 1 299 ? -16.047 -1.939 -14.695 1 92.19 299 ALA B O 1
ATOM 4887 N N . PRO B 1 300 ? -14.172 -3.018 -13.969 1 90.5 300 PRO B N 1
ATOM 4888 C CA . PRO B 1 300 ? -13.258 -3.668 -13.023 1 90.5 300 PRO B CA 1
ATOM 4889 C C . PRO B 1 300 ? -12.602 -2.682 -12.062 1 90.5 300 PRO B C 1
ATOM 4891 O O . PRO B 1 300 ? -12.367 -1.524 -12.422 1 90.5 300 PRO B O 1
ATOM 4894 N N . ALA B 1 301 ? -12.25 -3.111 -10.945 1 91.19 301 ALA B N 1
ATOM 4895 C CA . ALA B 1 301 ? -11.805 -2.281 -9.828 1 91.19 301 ALA B CA 1
ATOM 4896 C C . ALA B 1 301 ? -10.344 -1.862 -10.008 1 91.19 301 ALA B C 1
ATOM 4898 O O . ALA B 1 301 ? -9.492 -2.693 -10.312 1 91.19 301 ALA B O 1
ATOM 4899 N N . GLY B 1 302 ? -10.055 -0.531 -9.859 1 91.44 302 GLY B N 1
ATOM 4900 C CA . GLY B 1 302 ? -8.688 -0.063 -9.672 1 91.44 302 GLY B CA 1
ATOM 4901 C C . GLY B 1 302 ? -8.055 0.443 -10.953 1 91.44 302 GLY B C 1
ATOM 4902 O O . GLY B 1 302 ? -8.727 0.586 -11.977 1 91.44 302 GLY B O 1
ATOM 4903 N N . LEU B 1 303 ? -6.707 0.772 -10.891 1 89.69 303 LEU B N 1
ATOM 4904 C CA . LEU B 1 303 ? -5.883 1.221 -12.008 1 89.69 303 LEU B CA 1
ATOM 4905 C C . LEU B 1 303 ? -5.242 0.036 -12.719 1 89.69 303 LEU B C 1
ATOM 4907 O O . LEU B 1 303 ? -5.02 -1.014 -12.117 1 89.69 303 LEU B O 1
ATOM 4911 N N . ALA B 1 304 ? -4.926 0.158 -13.977 1 86.88 304 ALA B N 1
ATOM 4912 C CA . ALA B 1 304 ? -4.246 -0.885 -14.742 1 86.88 304 ALA B CA 1
ATOM 4913 C C . ALA B 1 304 ? -2.744 -0.874 -14.477 1 86.88 304 ALA B C 1
ATOM 4915 O O . ALA B 1 304 ? -1.956 -0.494 -15.344 1 86.88 304 ALA B O 1
ATOM 4916 N N . LEU B 1 305 ? -2.297 -1.319 -13.352 1 88.19 305 LEU B N 1
ATOM 4917 C CA . LEU B 1 305 ? -0.895 -1.325 -12.953 1 88.19 305 LEU B CA 1
ATOM 4918 C C . LEU B 1 305 ? -0.237 -2.658 -13.297 1 88.19 305 LEU B C 1
ATOM 4920 O O . LEU B 1 305 ? 0.985 -2.793 -13.203 1 88.19 305 LEU B O 1
ATOM 4924 N N . GLY B 1 306 ? -1.046 -3.59 -13.688 1 85.25 306 GLY B N 1
ATOM 4925 C CA . GLY B 1 306 ? -0.544 -4.93 -13.953 1 85.25 306 GLY B CA 1
ATOM 4926 C C . GLY B 1 306 ? -0.487 -5.805 -12.719 1 85.25 306 GLY B C 1
ATOM 4927 O O . GLY B 1 306 ? -0.771 -5.34 -11.609 1 85.25 306 GLY B O 1
ATOM 4928 N N . GLY B 1 307 ? -0.248 -7.113 -12.977 1 85.88 307 GLY B N 1
ATOM 4929 C CA . GLY B 1 307 ? -0.141 -8.055 -11.875 1 85.88 307 GLY B CA 1
ATOM 4930 C C . GLY B 1 307 ? -1.472 -8.672 -11.484 1 85.88 307 GLY B C 1
ATOM 4931 O O . GLY B 1 307 ? -2.529 -8.109 -11.766 1 85.88 307 GLY B O 1
ATOM 4932 N N . GLU B 1 308 ? -1.353 -9.82 -10.812 1 82.5 308 GLU B N 1
ATOM 4933 C CA . GLU B 1 308 ? -2.588 -10.539 -10.508 1 82.5 308 GLU B CA 1
ATOM 4934 C C . GLU B 1 308 ? -2.645 -10.938 -9.039 1 82.5 308 GLU B C 1
ATOM 4936 O O . GLU B 1 308 ? -3.689 -11.359 -8.539 1 82.5 308 GLU B O 1
ATOM 4941 N N . LEU B 1 309 ? -1.601 -10.758 -8.344 1 88.31 309 LEU B N 1
ATOM 4942 C CA . LEU B 1 309 ? -1.58 -11.156 -6.941 1 88.31 309 LEU B CA 1
ATOM 4943 C C . LEU B 1 309 ? -2.402 -10.195 -6.094 1 88.31 309 LEU B C 1
ATOM 4945 O O . LEU B 1 309 ? -2.588 -9.039 -6.465 1 88.31 309 LEU B O 1
ATOM 4949 N N . PRO B 1 310 ? -2.893 -10.609 -5 1 91.25 310 PRO B N 1
ATOM 4950 C CA . PRO B 1 310 ? -3.732 -9.773 -4.137 1 91.25 310 PRO B CA 1
ATOM 4951 C C . PRO B 1 310 ? -3.078 -8.445 -3.785 1 91.25 310 PRO B C 1
ATOM 4953 O O . PRO B 1 310 ? -3.756 -7.414 -3.73 1 91.25 310 PRO B O 1
ATOM 4956 N N . GLY B 1 311 ? -1.783 -8.461 -3.57 1 93.69 311 GLY B N 1
ATOM 4957 C CA . GLY B 1 311 ? -1.079 -7.219 -3.287 1 93.69 311 GLY B CA 1
ATOM 4958 C C . GLY B 1 311 ? -1.142 -6.223 -4.43 1 93.69 311 GLY B C 1
ATOM 4959 O O . GLY B 1 311 ? -1.304 -5.023 -4.207 1 93.69 311 GLY B O 1
ATOM 4960 N N . SER B 1 312 ? -0.998 -6.73 -5.676 1 92.56 312 SER B N 1
ATOM 4961 C CA . SER B 1 312 ? -1.106 -5.891 -6.863 1 92.56 312 SER B CA 1
ATOM 4962 C C . SER B 1 312 ? -2.51 -5.309 -7 1 92.56 312 SER B C 1
ATOM 4964 O O . SER B 1 312 ? -2.67 -4.129 -7.332 1 92.56 312 SER B O 1
ATOM 4966 N N . VAL B 1 313 ? -3.469 -6.141 -6.773 1 92.62 313 VAL B N 1
ATOM 4967 C CA . VAL B 1 313 ? -4.863 -5.719 -6.859 1 92.62 313 VAL B CA 1
ATOM 4968 C C . VAL B 1 313 ? -5.141 -4.645 -5.812 1 92.62 313 VAL B C 1
ATOM 4970 O O . VAL B 1 313 ? -5.789 -3.633 -6.105 1 92.62 313 VAL B O 1
ATOM 4973 N N . ALA B 1 314 ? -4.621 -4.855 -4.582 1 96.62 314 ALA B N 1
ATOM 4974 C CA . ALA B 1 314 ? -4.781 -3.883 -3.504 1 96.62 314 ALA B CA 1
ATOM 4975 C C . ALA B 1 314 ? -4.195 -2.529 -3.893 1 96.62 314 ALA B C 1
ATOM 4977 O O . ALA B 1 314 ? -4.848 -1.495 -3.742 1 96.62 314 ALA B O 1
ATOM 4978 N N . LEU B 1 315 ? -2.963 -2.572 -4.375 1 96.25 315 LEU B N 1
ATOM 4979 C CA . LEU B 1 315 ? -2.299 -1.349 -4.809 1 96.25 315 LEU B CA 1
ATOM 4980 C C . LEU B 1 315 ? -3.121 -0.63 -5.875 1 96.25 315 LEU B C 1
ATOM 4982 O O . LEU B 1 315 ? -3.291 0.589 -5.812 1 96.25 315 LEU B O 1
ATOM 4986 N N . SER B 1 316 ? -3.635 -1.399 -6.789 1 93.69 316 SER B N 1
ATOM 4987 C CA . SER B 1 316 ? -4.438 -0.879 -7.891 1 93.69 316 SER B CA 1
ATOM 4988 C C . SER B 1 316 ? -5.703 -0.198 -7.379 1 93.69 316 SER B C 1
ATOM 4990 O O . SER B 1 316 ? -5.961 0.963 -7.699 1 93.69 316 SER B O 1
ATOM 4992 N N . ILE B 1 317 ? -6.48 -0.856 -6.562 1 95.38 317 ILE B N 1
ATOM 4993 C CA . ILE B 1 317 ? -7.762 -0.366 -6.059 1 95.38 317 ILE B CA 1
ATOM 4994 C C . ILE B 1 317 ? -7.535 0.866 -5.188 1 95.38 317 ILE B C 1
ATOM 4996 O O . ILE B 1 317 ? -8.203 1.889 -5.363 1 95.38 317 ILE B O 1
ATOM 5000 N N . LEU B 1 318 ? -6.586 0.823 -4.266 1 97.19 318 LEU B N 1
ATOM 5001 C CA . LEU B 1 318 ? -6.32 1.923 -3.346 1 97.19 318 LEU B CA 1
ATOM 5002 C C . LEU B 1 318 ? -5.805 3.146 -4.098 1 97.19 318 LEU B C 1
ATOM 5004 O O . LEU B 1 318 ? -6.121 4.281 -3.734 1 97.19 318 LEU B O 1
ATOM 5008 N N . SER B 1 319 ? -4.965 2.902 -5.129 1 94.81 319 SER B N 1
ATOM 5009 C CA . SER B 1 319 ? -4.453 4.02 -5.918 1 94.81 319 SER B CA 1
ATOM 5010 C C . SER B 1 319 ? -5.586 4.773 -6.605 1 94.81 319 SER B C 1
ATOM 5012 O O . SER B 1 319 ? -5.629 6.008 -6.566 1 94.81 319 SER B O 1
ATOM 5014 N N . GLN B 1 320 ? -6.488 4.055 -7.223 1 93.44 320 GLN B N 1
ATOM 5015 C CA . GLN B 1 320 ? -7.609 4.711 -7.883 1 93.44 320 GLN B CA 1
ATOM 5016 C C . GLN B 1 320 ? -8.5 5.43 -6.871 1 93.44 320 GLN B C 1
ATOM 5018 O O . GLN B 1 320 ? -8.859 6.59 -7.074 1 93.44 320 GLN B O 1
ATOM 5023 N N . CYS B 1 321 ? -8.828 4.742 -5.816 1 94.19 321 CYS B N 1
ATOM 5024 C CA . CYS B 1 321 ? -9.656 5.332 -4.77 1 94.19 321 CYS B CA 1
ATOM 5025 C C . CYS B 1 321 ? -9.039 6.621 -4.246 1 94.19 321 CYS B C 1
ATOM 5027 O O . CYS B 1 321 ? -9.719 7.648 -4.156 1 94.19 321 CYS B O 1
ATOM 5029 N N . HIS B 1 322 ? -7.746 6.5 -3.914 1 94 322 HIS B N 1
ATOM 5030 C CA . HIS B 1 322 ? -7.031 7.664 -3.402 1 94 322 HIS B CA 1
ATOM 5031 C C . HIS B 1 322 ? -7.098 8.828 -4.387 1 94 322 HIS B C 1
ATOM 5033 O O . HIS B 1 322 ? -7.398 9.961 -3.996 1 94 322 HIS B O 1
ATOM 5039 N N . GLY B 1 323 ? -6.805 8.562 -5.664 1 91.5 323 GLY B N 1
ATOM 5040 C CA . GLY B 1 323 ? -6.887 9.594 -6.688 1 91.5 323 GLY B CA 1
ATOM 5041 C C . GLY B 1 323 ? -8.258 10.242 -6.77 1 91.5 323 GLY B C 1
ATOM 5042 O O . GLY B 1 323 ? -8.359 11.461 -6.906 1 91.5 323 GLY B O 1
ATOM 5043 N N . VAL B 1 324 ? -9.297 9.453 -6.664 1 91.25 324 VAL B N 1
ATOM 5044 C CA . VAL B 1 324 ? -10.672 9.945 -6.719 1 91.25 324 VAL B CA 1
ATOM 5045 C C . VAL B 1 324 ? -10.953 10.836 -5.512 1 91.25 324 VAL B C 1
ATOM 5047 O O . VAL B 1 324 ? -11.508 11.93 -5.652 1 91.25 324 VAL B O 1
ATOM 5050 N N . LEU B 1 325 ? -10.578 10.391 -4.32 1 91.94 325 LEU B N 1
ATOM 5051 C CA . LEU B 1 325 ? -10.844 11.125 -3.092 1 91.94 325 LEU B CA 1
ATOM 5052 C C . LEU B 1 325 ? -10.125 12.469 -3.096 1 91.94 325 LEU B C 1
ATOM 5054 O O . LEU B 1 325 ? -10.609 13.438 -2.5 1 91.94 325 LEU B O 1
ATOM 5058 N N . TYR B 1 326 ? -9 12.508 -3.744 1 89.56 326 TYR B N 1
ATOM 5059 C CA . TYR B 1 326 ? -8.219 13.742 -3.797 1 89.56 326 TYR B CA 1
ATOM 5060 C C . TYR B 1 326 ? -8.523 14.531 -5.066 1 89.56 326 TYR B C 1
ATOM 5062 O O . TYR B 1 326 ? -7.898 15.555 -5.332 1 89.56 326 TYR B O 1
ATOM 5070 N N . ASN B 1 327 ? -9.539 14.016 -5.938 1 82.75 327 ASN B N 1
ATOM 5071 C CA . ASN B 1 327 ? -9.922 14.625 -7.203 1 82.75 327 ASN B CA 1
ATOM 5072 C C . ASN B 1 327 ? -8.719 14.82 -8.117 1 82.75 327 ASN B C 1
ATOM 5074 O O . ASN B 1 327 ? -8.539 15.883 -8.711 1 82.75 327 ASN B O 1
ATOM 5078 N N . SER B 1 328 ? -7.926 13.828 -7.91 1 72.06 328 SER B N 1
ATOM 5079 C CA . SER B 1 328 ? -6.703 13.906 -8.703 1 72.06 328 SER B CA 1
ATOM 5080 C C . SER B 1 328 ? -6.984 13.625 -10.18 1 72.06 328 SER B C 1
ATOM 5082 O O . SER B 1 328 ? -7.91 12.875 -10.508 1 72.06 328 SER B O 1
ATOM 5084 N N . LYS B 1 329 ? -6.766 14.586 -11.047 1 57.03 329 LYS B N 1
ATOM 5085 C CA . LYS B 1 329 ? -6.805 14.258 -12.469 1 57.03 329 LYS B CA 1
ATOM 5086 C C . LYS B 1 329 ? -5.82 13.133 -12.797 1 57.03 329 LYS B C 1
ATOM 5088 O O . LYS B 1 329 ? -4.613 13.273 -12.57 1 57.03 329 LYS B O 1
ATOM 5093 N N . LEU B 1 330 ? -6.109 11.945 -12.445 1 52.75 330 LEU B N 1
ATOM 5094 C CA . LEU B 1 330 ? -5.152 10.859 -12.641 1 52.75 330 LEU B CA 1
ATOM 5095 C C . LEU B 1 330 ? -4.293 11.117 -13.875 1 52.75 330 LEU B C 1
ATOM 5097 O O . LEU B 1 330 ? -4.758 10.961 -15.008 1 52.75 330 LEU B O 1
ATOM 5101 N N . THR B 1 331 ? -3.873 12.383 -14.117 1 43.75 331 THR B N 1
ATOM 5102 C CA . THR B 1 331 ? -2.93 12.539 -15.219 1 43.75 331 THR B CA 1
ATOM 5103 C C . THR B 1 331 ? -1.647 11.758 -14.945 1 43.75 331 THR B C 1
ATOM 5105 O O . THR B 1 331 ? -1.266 11.57 -13.789 1 43.75 331 THR B O 1
ATOM 5108 N N . SER B 1 332 ? -1.159 11 -15.781 1 40.91 332 SER B N 1
ATOM 5109 C CA . SER B 1 332 ? 0.134 10.328 -15.672 1 40.91 332 SER B CA 1
ATOM 5110 C C . SER B 1 332 ? 1.19 11.266 -15.086 1 40.91 332 SER B C 1
ATOM 5112 O O . SER B 1 332 ? 1.188 12.461 -15.367 1 40.91 332 SER B O 1
ATOM 5114 N N . LEU B 1 333 ? 1.781 11.109 -14.031 1 38.34 333 LEU B N 1
ATOM 5115 C CA . LEU B 1 333 ? 2.908 11.867 -13.492 1 38.34 333 LEU B CA 1
ATOM 5116 C C . LEU B 1 333 ? 3.842 12.32 -14.609 1 38.34 333 LEU B C 1
ATOM 5118 O O . LEU B 1 333 ? 4.723 13.156 -14.383 1 38.34 333 LEU B O 1
ATOM 5122 N N . ASP B 1 334 ? 3.924 11.711 -15.727 1 34.75 334 ASP B N 1
ATOM 5123 C CA . ASP B 1 334 ? 4.887 12.211 -16.703 1 34.75 334 ASP B CA 1
ATOM 5124 C C . ASP B 1 334 ? 4.496 13.609 -17.203 1 34.75 334 ASP B C 1
ATOM 5126 O O . ASP B 1 334 ? 5.266 14.266 -17.906 1 34.75 334 ASP B O 1
ATOM 5130 N N . SER B 1 335 ? 3.348 14.094 -17.312 1 31.89 335 SER B N 1
ATOM 5131 C CA . SER B 1 335 ? 3.059 15.43 -17.828 1 31.89 335 SER B CA 1
ATOM 5132 C C . SER B 1 335 ? 3.48 16.516 -16.844 1 31.89 335 SER B C 1
ATOM 5134 O O . SER B 1 335 ? 3.396 17.703 -17.141 1 31.89 335 SER B O 1
ATOM 5136 N N . VAL B 1 336 ? 3.609 16.531 -15.664 1 28.97 336 VAL B N 1
ATOM 5137 C CA . VAL B 1 336 ? 4.336 17.609 -14.992 1 28.97 336 VAL B CA 1
ATOM 5138 C C . VAL B 1 336 ? 5.832 17.453 -15.242 1 28.97 336 VAL B C 1
ATOM 5140 O O . VAL B 1 336 ? 6.633 18.266 -14.789 1 28.97 336 VAL B O 1
ATOM 5143 N N . MET B 1 337 ? 6.461 16.266 -15.641 1 24.02 337 MET B N 1
ATOM 5144 C CA . MET B 1 337 ? 7.73 16.344 -16.359 1 24.02 337 MET B CA 1
ATOM 5145 C C . MET B 1 337 ? 7.5 16.469 -17.859 1 24.02 337 MET B C 1
ATOM 5147 O O . MET B 1 337 ? 8.422 16.281 -18.656 1 24.02 337 MET B O 1
ATOM 5151 N N . LEU B 1 338 ? 6.43 16.969 -18.516 1 20.95 338 LEU B N 1
ATOM 5152 C CA . LEU B 1 338 ? 6.879 17.562 -19.766 1 20.95 338 LEU B CA 1
ATOM 5153 C C . LEU B 1 338 ? 7.754 18.781 -19.5 1 20.95 338 LEU B C 1
ATOM 5155 O O . LEU B 1 338 ? 7.391 19.656 -18.703 1 20.95 338 LEU B O 1
#

Nearest PDB structures (foldseek):
  3on5-assembly1_A  TM=7.809E-01  e=7.611E-25  Halalkalibacterium halodurans
  2we8-assembly1_A-2  TM=6.973E-01  e=4.454E-21  Mycolicibacterium smegmatis MC2 155
  2we7-assembly1_A-3  TM=7.014E-01  e=2.045E-20  Mycolicibacterium smegmatis MC2 155
  2we8-assembly2_B-3  TM=6.782E-01  e=1.659E-18  Mycolicibacterium smegmatis MC2 155
  2we7-assembly2_B-2  TM=6.387E-01  e=9.230E-19  Mycolicibacterium smegmatis MC2 155

pLDDT: mean 88.81, std 13.77, range [20.95, 98.75]

Solvent-accessible surface area (backbone atoms only — not comparable to full-atom values): 35003 Å² total; per-residue (Å²): 136,44,82,42,68,64,49,36,44,60,68,40,56,86,55,56,88,40,64,29,22,42,35,30,29,73,39,68,44,81,41,61,73,50,55,46,60,34,50,29,38,36,41,80,86,69,54,69,43,57,60,63,51,73,61,72,53,54,68,61,50,50,55,52,39,52,49,19,53,73,67,39,19,23,43,66,44,74,47,58,29,65,40,79,81,43,73,80,36,52,46,45,51,52,15,35,39,31,34,43,33,34,36,33,39,77,76,21,52,44,40,27,49,67,57,40,46,53,39,31,74,73,60,41,39,28,33,37,38,32,58,59,75,62,65,63,41,52,25,60,76,42,52,25,42,63,42,74,49,68,87,84,57,70,71,84,63,71,67,70,68,52,43,79,43,78,53,98,93,38,39,30,38,35,27,66,42,62,42,63,56,27,35,36,34,36,22,28,38,79,59,39,35,37,38,52,52,45,39,44,60,54,51,34,42,44,35,36,33,25,54,51,84,93,30,49,48,64,88,70,41,75,92,44,46,73,41,57,55,52,63,79,75,49,57,63,69,64,61,56,64,26,44,29,37,40,37,51,51,53,32,43,67,62,46,13,50,40,48,54,59,49,42,83,40,81,31,56,30,40,28,37,60,50,55,57,72,32,48,52,52,26,29,56,74,38,72,50,58,85,82,64,45,85,36,48,75,31,58,45,47,28,42,42,28,46,77,72,50,43,31,40,49,26,51,19,34,50,45,41,48,46,11,56,45,33,66,27,66,74,49,67,42,62,60,79,71,96,134,45,81,42,68,64,50,38,44,59,68,41,54,86,55,56,88,40,64,29,22,41,36,32,30,71,39,69,44,79,42,61,73,48,56,47,60,35,50,29,38,36,41,80,86,69,51,69,42,60,58,64,50,72,62,72,53,54,68,61,50,51,55,52,40,52,50,19,54,75,67,40,20,23,43,68,45,76,47,59,28,66,40,80,80,43,74,80,38,51,48,46,49,52,15,35,38,31,34,42,33,33,35,32,39,76,75,21,53,44,40,28,49,66,57,40,45,52,38,31,73,74,60,42,40,29,33,37,37,34,57,58,77,59,66,62,41,53,25,57,77,42,52,27,42,63,44,73,50,68,86,86,56,70,70,82,65,70,67,71,70,51,45,79,44,78,53,98,93,38,38,30,38,36,27,68,42,62,40,64,56,28,35,33,33,35,22,28,38,79,59,39,36,36,37,51,52,45,38,43,57,54,52,33,43,45,35,35,32,25,53,53,83,93,29,49,46,63,88,70,41,73,94,44,46,73,40,59,57,53,63,79,76,49,56,64,68,64,61,57,63,26,44,28,37,41,36,53,52,52,30,43,67,62,45,13,50,39,47,55,58,50,42,84,42,81,32,54,29,37,29,37,61,52,53,59,71,33,48,53,51,27,29,55,73,40,72,52,57,86,80,64,45,85,36,49,75,32,62,46,47,30,40,44,29,46,77,72,49,44,33,39,48,25,53,18,34,50,46,41,49,45,10,56,44,34,64,27,67,75,46,68,41,61,65,81,60,101

Organism: Shewanella frigidimarina (strain NCIMB 400) (NCBI:txid318167)

Foldseek 3Di:
DPADLLSQLVVCVVPVQAFKKKKFWQDKFAFFPDAGGFIKIAGLVGDIGYDRHPPLCVVVVNVVRNVCSVLQWKAKDKDACLPPPPPSCVSVRRMIIIMIMGTQHVLQPRQASVVVNVCQVVFFWFKKKWWDDDTGHHSSPTHIHTDTDDPPDDAFAPQDHWDWDDDPNIIIIIHTDGHAAEEEEEAFDLLCLLLLVVCVVVVHAYEYEDLDPVGDDCVSRPPHHYHNDQQLPDDPVVLLSHQEYEYDNVDLQSSLSNCLNNLVHQHQYYEYADAPVSVVSSCVNNVHDPVSHPHHYHVNAFAPPDDDGSNVSSCRRVVVSVCSSNVNPVPPVCVVVD/DPAALLSQLVVCVVPVQAFKKKKFWQDKFAFFPDAGGFIKIAGLVGDIGGDRHPPLCVVVVNVVRNVCSVLQWKAKDKDACLPPPPPSCVSVRRMIIIMIMGTQHVLQPRQASVVVNVCQVVFFWFKKKWWDDDTGHHSSPTHIHTDTDDPPDDAFAPQDHWDWDDDPNIIIIIHTDGHAAEEEEEAFDLLCLLLLVVCVVVVHAYEYEDLDPVGPDCVSRPPHHYHNDQQLPDDPVVLLSHQEYEYDNVDLQSSLSNCLNNQVHNHQYYEYADAPVSVVSSCVNNVHDPVSHPHHYHVNAFAPPDDDGSNVSSCRRVVVSVCSSNVNPVPPVCVVVD